Protein AF-A0A4Q3WPA6-F1 (afdb_monomer_lite)

Foldseek 3Di:
DDDDPPPPPVVVVVLVVVVPPPPDDDFLQLVLLVLLLQLLVLVVVLVVVVDDQFFDEAEDAPLDDDCQAAWDQDAFQDCPPDDDDLRGAHFWDQDPLFIGGDFDFDQAPNTTTGPVQVDWAADLVGDTHGPNVCVVVDDDDDDAPQVDVPPLSVVLCQQPGPPRQFGPLQVSLVSHSFSASAEEEDDRNHDGHHPVPHDYQYFYDDDDSVCSSCVSNDGPPVDRPVVCLVVSVVSLVVSLVVVVVSDVVPDPPVPVSNVSSVVSVVLSCVLVVCVPVLLVVQLVSLVVSVLRRLPLPDADVRHNPDFRFDSQDPSPDAPNDTFDSPDRQSQQRDNPKDFGCPSVQRSVSCSCCVSSNYSGYYHHGYWIWQGCGPNGTGISHPPPPPDD

pLDDT: mean 71.83, std 17.85, range [27.58, 94.69]

Structure (mmCIF, N/CA/C/O backbone):
data_AF-A0A4Q3WPA6-F1
#
_entry.id   AF-A0A4Q3WPA6-F1
#
loop_
_atom_site.group_PDB
_atom_site.id
_atom_site.type_symbol
_atom_site.label_atom_id
_atom_site.label_alt_id
_atom_site.label_comp_id
_atom_site.label_asym_id
_atom_site.label_entity_id
_atom_site.label_seq_id
_atom_site.pdbx_PDB_ins_code
_atom_site.Cartn_x
_atom_site.Cartn_y
_atom_site.Cartn_z
_atom_site.occupancy
_atom_site.B_iso_or_equiv
_atom_site.auth_seq_id
_atom_site.auth_comp_id
_atom_site.auth_asym_id
_atom_site.auth_atom_id
_atom_site.pdbx_PDB_model_num
ATOM 1 N N . MET A 1 1 ? -42.285 -26.153 23.570 1.00 36.03 1 MET A N 1
ATOM 2 C CA . MET A 1 1 ? -40.914 -25.728 23.919 1.00 36.03 1 MET A CA 1
ATOM 3 C C . MET A 1 1 ? -40.337 -25.009 22.714 1.00 36.03 1 MET A C 1
ATOM 5 O O . MET A 1 1 ? -39.907 -25.661 21.777 1.00 36.03 1 MET A O 1
ATOM 9 N N . GLY A 1 2 ? -40.433 -23.684 22.692 1.00 33.59 2 GLY A N 1
ATOM 10 C CA . GLY A 1 2 ? -39.813 -22.834 21.678 1.00 33.59 2 GLY A CA 1
ATOM 11 C C . GLY A 1 2 ? -39.187 -21.664 22.418 1.00 33.59 2 GLY A C 1
ATOM 12 O O . GLY A 1 2 ? -39.907 -20.911 23.066 1.00 33.59 2 GLY A O 1
ATOM 13 N N . HIS A 1 3 ? -37.859 -21.591 22.425 1.00 36.66 3 HIS A N 1
ATOM 14 C CA . HIS A 1 3 ? -37.132 -20.476 23.021 1.00 36.66 3 HIS A CA 1
ATOM 15 C C . HIS A 1 3 ? -36.996 -19.367 21.977 1.00 36.66 3 HIS A C 1
ATOM 17 O O . HIS A 1 3 ? -36.239 -19.492 21.016 1.00 36.66 3 HIS A O 1
ATOM 23 N N . ASP A 1 4 ? -37.742 -18.283 22.182 1.00 36.59 4 ASP A N 1
ATOM 24 C CA . ASP A 1 4 ? -37.568 -17.023 21.466 1.00 36.59 4 ASP A CA 1
ATOM 25 C C . ASP A 1 4 ? -36.218 -16.389 21.842 1.00 36.59 4 ASP A C 1
ATOM 27 O O . ASP A 1 4 ? -36.018 -15.912 22.958 1.00 36.59 4 ASP A O 1
ATOM 31 N N . HIS A 1 5 ? -35.284 -16.354 20.889 1.00 43.12 5 HIS A N 1
ATOM 32 C CA . HIS A 1 5 ? -33.961 -15.724 21.023 1.00 43.12 5 HIS A CA 1
ATOM 33 C C . HIS A 1 5 ? -33.918 -14.249 20.562 1.00 43.12 5 HIS A C 1
ATOM 35 O O . HIS A 1 5 ? -32.841 -13.684 20.381 1.00 43.12 5 HIS A O 1
ATOM 41 N N . ASN A 1 6 ? -35.066 -13.582 20.400 1.00 38.88 6 ASN A N 1
ATOM 42 C CA . ASN A 1 6 ? -35.133 -12.209 19.869 1.00 38.88 6 ASN A CA 1
ATOM 43 C C . ASN A 1 6 ? -35.109 -11.084 20.927 1.00 38.88 6 ASN A C 1
ATOM 45 O O . ASN A 1 6 ? -35.240 -9.906 20.587 1.00 38.88 6 ASN A O 1
ATOM 49 N N . SER A 1 7 ? -34.903 -11.411 22.204 1.00 44.34 7 SER A N 1
ATOM 50 C CA . SER A 1 7 ? -35.012 -10.451 23.316 1.00 44.34 7 SER A CA 1
ATOM 51 C C . SER A 1 7 ? -33.766 -9.570 23.525 1.00 44.34 7 SER A C 1
ATOM 53 O O . SER A 1 7 ? -33.874 -8.477 24.072 1.00 44.34 7 SER A O 1
ATOM 55 N N . SER A 1 8 ? -32.573 -9.970 23.062 1.00 51.53 8 SER A N 1
ATOM 56 C CA . SER A 1 8 ? -31.319 -9.329 23.512 1.00 51.53 8 SER A CA 1
ATOM 57 C C . SER A 1 8 ? -31.072 -7.923 22.943 1.00 51.53 8 SER A C 1
ATOM 59 O O . SER A 1 8 ? -30.721 -7.011 23.686 1.00 51.53 8 SER A O 1
ATOM 61 N N . ARG A 1 9 ? -31.298 -7.691 21.643 1.00 41.72 9 ARG A N 1
ATOM 62 C CA . ARG A 1 9 ? -31.057 -6.374 21.012 1.00 41.72 9 ARG A CA 1
ATOM 63 C C . ARG A 1 9 ? -32.052 -5.303 21.460 1.00 41.72 9 ARG A C 1
ATOM 65 O O . ARG A 1 9 ? -31.674 -4.147 21.631 1.00 41.72 9 ARG A O 1
ATOM 72 N N . ARG A 1 10 ? -33.324 -5.674 21.641 1.00 42.31 10 ARG A N 1
ATOM 73 C CA . ARG A 1 10 ? -34.392 -4.732 22.013 1.00 42.31 10 ARG A CA 1
ATOM 74 C C . ARG A 1 10 ? -34.279 -4.304 23.474 1.00 42.31 10 ARG A C 1
ATOM 76 O O . ARG A 1 10 ? -34.555 -3.149 23.775 1.00 42.31 10 ARG A O 1
ATOM 83 N N . ASP A 1 11 ? -33.825 -5.197 24.347 1.00 47.09 11 ASP A N 1
ATOM 84 C CA . ASP A 1 11 ? -33.602 -4.888 25.760 1.00 47.09 11 ASP A CA 1
ATOM 85 C C . ASP A 1 11 ? -32.336 -4.043 25.971 1.00 47.09 11 ASP A C 1
ATOM 87 O O . ASP A 1 11 ? -32.356 -3.120 26.782 1.00 47.09 11 ASP A O 1
ATOM 91 N N . ILE A 1 12 ? -31.292 -4.243 25.155 1.00 44.91 12 ILE A N 1
ATOM 92 C CA . ILE A 1 12 ? -30.121 -3.350 25.104 1.00 44.91 12 ILE A CA 1
ATOM 93 C C . ILE A 1 12 ? -30.533 -1.938 24.654 1.00 44.91 12 ILE A C 1
ATOM 95 O O . ILE A 1 12 ? -30.201 -0.957 25.313 1.00 44.91 12 ILE A O 1
ATOM 99 N N . LEU A 1 13 ? -31.322 -1.813 23.581 1.00 40.88 13 LEU A N 1
ATOM 100 C CA . LEU A 1 13 ? -31.820 -0.512 23.110 1.00 40.88 13 LEU A CA 1
ATOM 101 C C . LEU A 1 13 ? -32.752 0.174 24.125 1.00 40.88 13 LEU A C 1
ATOM 103 O O . LEU A 1 13 ? -32.717 1.396 24.249 1.00 40.88 13 LEU A O 1
ATOM 107 N N . LYS A 1 14 ? -33.552 -0.588 24.881 1.00 43.72 14 LYS A N 1
ATOM 108 C CA . LYS A 1 14 ? -34.380 -0.054 25.976 1.00 43.72 14 LYS A CA 1
ATOM 109 C C . LYS A 1 14 ? -33.543 0.433 27.157 1.00 43.72 14 LYS A C 1
ATOM 111 O O . LYS A 1 14 ? -33.873 1.478 27.698 1.00 43.72 14 LYS A O 1
ATOM 116 N N . LEU A 1 15 ? -32.458 -0.258 27.515 1.00 41.81 15 LEU A N 1
ATOM 117 C CA . LEU A 1 15 ? -31.515 0.171 28.559 1.00 41.81 15 LEU A CA 1
ATOM 118 C C . LEU A 1 15 ? -30.832 1.506 28.196 1.00 41.81 15 LEU A C 1
ATOM 120 O O . LEU A 1 15 ? -30.602 2.368 29.047 1.00 41.81 15 LEU A O 1
ATOM 124 N N . PHE A 1 16 ? -30.571 1.718 26.904 1.00 42.00 16 PHE A N 1
ATOM 125 C CA . PHE A 1 16 ? -30.113 3.009 26.395 1.00 42.00 16 PHE A CA 1
ATOM 126 C C . PHE A 1 16 ? -31.234 4.051 26.322 1.00 42.00 16 PHE A C 1
ATOM 128 O O . PHE A 1 16 ? -30.964 5.216 26.564 1.00 42.00 16 PHE A O 1
ATOM 135 N N . GLY A 1 17 ? -32.480 3.658 26.046 1.00 36.91 17 GLY A N 1
ATOM 136 C CA . GLY A 1 17 ? -33.644 4.556 26.025 1.00 36.91 17 GLY A CA 1
ATOM 137 C C . GLY A 1 17 ? -34.187 4.964 27.403 1.00 36.91 17 GLY A C 1
ATOM 138 O O . GLY A 1 17 ? -34.951 5.920 27.500 1.00 36.91 17 GLY A O 1
ATOM 139 N N . THR A 1 18 ? -33.810 4.272 28.481 1.00 41.28 18 THR A N 1
ATOM 140 C CA . THR A 1 18 ? -34.178 4.641 29.861 1.00 41.28 18 THR A CA 1
ATOM 141 C C . THR A 1 18 ? -33.075 5.404 30.595 1.00 41.28 18 THR A C 1
ATOM 143 O O . THR A 1 18 ? -33.369 6.138 31.534 1.00 41.28 18 THR A O 1
ATOM 146 N N . SER A 1 19 ? -31.824 5.337 30.128 1.00 39.31 19 SER A N 1
ATOM 147 C CA . SER A 1 19 ? -30.716 6.184 30.611 1.00 39.31 19 SER A CA 1
ATOM 148 C C . SER A 1 19 ? -30.661 7.572 29.942 1.00 39.31 19 SER A C 1
ATOM 150 O O . SER A 1 19 ? -29.814 8.400 30.272 1.00 39.31 19 SER A O 1
ATOM 152 N N . THR A 1 20 ? -31.593 7.880 29.033 1.00 37.09 20 THR A N 1
ATOM 153 C CA . THR A 1 20 ? -31.642 9.125 28.241 1.00 37.09 20 THR A CA 1
ATOM 154 C C . THR A 1 20 ? -32.354 10.313 28.887 1.00 37.09 20 THR A C 1
ATOM 156 O O . THR A 1 20 ? -32.589 11.311 28.212 1.00 37.09 20 THR A O 1
ATOM 159 N N . GLY A 1 21 ? -32.603 10.286 30.199 1.00 32.81 21 GLY A N 1
ATOM 160 C CA . GLY A 1 21 ? -33.013 11.484 30.953 1.00 32.81 21 GLY A CA 1
ATOM 161 C C . GLY A 1 21 ? -31.940 12.588 31.029 1.00 32.81 21 GLY A C 1
ATOM 162 O O . GLY A 1 21 ? -32.226 13.691 31.477 1.00 32.81 21 GLY A O 1
ATOM 163 N N . LEU A 1 22 ? -30.715 12.313 30.566 1.00 32.47 22 LEU A N 1
ATOM 164 C CA . LEU A 1 22 ? -29.585 13.248 30.481 1.00 32.47 22 LEU A CA 1
ATOM 165 C C . LEU A 1 22 ? -29.053 13.344 29.039 1.00 32.47 22 LEU A C 1
ATOM 167 O O . LEU A 1 22 ? -27.853 13.262 28.784 1.00 32.47 22 LEU A O 1
ATOM 171 N N . GLN A 1 23 ? -29.936 13.480 28.049 1.00 37.12 23 GLN A N 1
ATOM 172 C CA . GLN A 1 23 ? -29.508 13.916 26.721 1.00 37.12 23 GLN A CA 1
ATOM 173 C C . GLN A 1 23 ? -29.513 15.435 26.666 1.00 37.12 23 GLN A C 1
ATOM 175 O O . GLN A 1 23 ? -30.579 16.021 26.564 1.00 37.12 23 GLN A O 1
ATOM 180 N N . LEU A 1 24 ? -28.331 16.052 26.679 1.00 32.47 24 LEU A N 1
ATOM 181 C CA . LEU A 1 24 ? -28.104 17.254 25.868 1.00 32.47 24 LEU A CA 1
ATOM 182 C C . LEU A 1 24 ? -26.637 17.459 25.455 1.00 32.47 24 LEU A C 1
ATOM 184 O O . LEU A 1 24 ? -26.412 18.160 24.481 1.00 32.47 24 LEU A O 1
ATOM 188 N N . PHE A 1 25 ? -25.644 16.781 26.053 1.00 36.12 25 PHE A N 1
ATOM 189 C CA . PHE A 1 25 ? -24.257 16.828 25.553 1.00 36.12 25 PHE A CA 1
ATOM 190 C C . PHE A 1 25 ? -23.505 15.514 25.811 1.00 36.12 25 PHE A C 1
ATOM 192 O O . PHE A 1 25 ? -22.748 15.401 26.774 1.00 36.12 25 PHE A O 1
ATOM 199 N N . ARG A 1 26 ? -23.683 14.501 24.948 1.00 45.31 26 ARG A N 1
ATOM 200 C CA . ARG A 1 26 ? -22.759 13.353 24.939 1.00 45.31 26 ARG A CA 1
ATOM 201 C C . ARG A 1 26 ? -21.395 13.848 24.466 1.00 45.31 26 ARG A C 1
ATOM 203 O O . ARG A 1 26 ? -21.241 14.288 23.328 1.00 45.31 26 ARG A O 1
ATOM 210 N N . SER A 1 27 ? -20.413 13.811 25.359 1.00 40.12 27 SER A N 1
ATOM 211 C CA . SER A 1 27 ? -19.026 14.143 25.037 1.00 40.12 27 SER A CA 1
ATOM 212 C C . SER A 1 27 ? -18.477 13.141 24.007 1.00 40.12 27 SER A C 1
ATOM 214 O O . SER A 1 27 ? -18.755 11.947 24.135 1.00 40.12 27 SER A O 1
ATOM 216 N N . PRO A 1 28 ? -17.652 13.562 23.030 1.00 39.75 28 PRO A N 1
ATOM 217 C CA . PRO A 1 28 ? -16.938 12.654 22.124 1.00 39.75 28 PRO A CA 1
ATOM 218 C C . PRO A 1 28 ? -16.176 11.522 22.840 1.00 39.75 28 PRO A C 1
ATOM 220 O O . PRO A 1 28 ? -16.078 10.414 22.323 1.00 39.75 28 PRO A O 1
ATOM 223 N N . ILE A 1 29 ? -15.720 11.762 24.076 1.00 41.41 29 ILE A N 1
ATOM 224 C CA . ILE A 1 29 ? -15.076 10.751 24.933 1.00 41.41 29 ILE A CA 1
ATOM 225 C C . ILE A 1 29 ? -16.055 9.639 25.342 1.00 41.41 29 ILE A C 1
ATOM 227 O O . ILE A 1 29 ? -15.671 8.483 25.463 1.00 41.41 29 ILE A O 1
ATOM 231 N N . GLN A 1 30 ? -17.331 9.956 25.538 1.00 43.88 30 GLN A N 1
ATOM 232 C CA . GLN A 1 30 ? -18.338 8.978 25.943 1.00 43.88 30 GLN A CA 1
ATOM 233 C C . GLN A 1 30 ? -18.698 8.046 24.775 1.00 43.88 30 GLN A C 1
ATOM 235 O O . GLN A 1 30 ? -18.794 6.839 24.961 1.00 43.88 30 GLN A O 1
ATOM 240 N N . ILE A 1 31 ? -18.769 8.593 23.556 1.00 43.19 31 ILE A N 1
ATOM 241 C CA . ILE A 1 31 ? -18.943 7.831 22.306 1.00 43.19 31 ILE A CA 1
ATOM 242 C C . ILE A 1 31 ? -17.728 6.931 22.042 1.00 43.19 31 ILE A C 1
ATOM 244 O O . ILE A 1 31 ? -17.880 5.784 21.620 1.00 43.19 31 ILE A O 1
ATOM 248 N N . LEU A 1 32 ? -16.520 7.428 22.320 1.00 45.06 32 LEU A N 1
ATOM 249 C CA . LEU A 1 32 ? -15.290 6.644 22.262 1.00 45.06 32 LEU A CA 1
ATOM 250 C C . LEU A 1 32 ? -15.343 5.442 23.203 1.00 45.06 32 LEU A C 1
ATOM 252 O O . LEU A 1 32 ? -15.022 4.330 22.795 1.00 45.06 32 LEU A O 1
ATOM 256 N N . ILE A 1 33 ? -15.704 5.674 24.462 1.00 48.50 33 ILE A N 1
ATOM 257 C CA . ILE A 1 33 ? -15.688 4.619 25.470 1.00 48.50 33 ILE A CA 1
ATOM 258 C C . ILE A 1 33 ? -16.770 3.591 25.152 1.00 48.50 33 ILE A C 1
ATOM 260 O O . ILE A 1 33 ? -16.483 2.401 25.181 1.00 48.50 33 ILE A O 1
ATOM 264 N N . GLU A 1 34 ? -17.956 4.027 24.720 1.00 50.09 34 GLU A N 1
ATOM 265 C CA . GLU A 1 34 ? -18.988 3.134 24.183 1.00 50.09 34 GLU A CA 1
ATOM 266 C C . GLU A 1 34 ? -18.463 2.312 22.988 1.00 50.09 34 GLU A C 1
ATOM 268 O O . GLU A 1 34 ? -18.690 1.106 22.932 1.00 50.09 34 GLU A O 1
ATOM 273 N N . SER A 1 35 ? -17.700 2.917 22.070 1.00 45.88 35 SER A N 1
ATOM 274 C CA . SER A 1 35 ? -17.143 2.230 20.890 1.00 45.88 35 SER A CA 1
ATOM 275 C C . SER A 1 35 ? -16.042 1.225 21.244 1.00 45.88 35 SER A C 1
ATOM 277 O O . SER A 1 35 ? -16.039 0.113 20.722 1.00 45.88 35 SER A O 1
ATOM 279 N N . ILE A 1 36 ? -15.136 1.582 22.158 1.00 50.66 36 ILE A N 1
ATOM 280 C CA . ILE A 1 36 ? -14.074 0.698 22.659 1.00 50.66 36 ILE A CA 1
ATOM 281 C C . ILE A 1 36 ? -14.673 -0.472 23.434 1.00 50.66 36 ILE A C 1
ATOM 283 O O . ILE A 1 36 ? -14.278 -1.617 23.229 1.00 50.66 36 ILE A O 1
ATOM 287 N N . VAL A 1 37 ? -15.650 -0.195 24.295 1.00 52.31 37 VAL A N 1
ATOM 288 C CA . VAL A 1 37 ? -16.338 -1.217 25.081 1.00 52.31 37 VAL A CA 1
ATOM 289 C C . VAL A 1 37 ? -17.109 -2.147 24.152 1.00 52.31 37 VAL A C 1
ATOM 291 O O . VAL A 1 37 ? -16.965 -3.360 24.266 1.00 52.31 37 VAL A O 1
ATOM 294 N N . MET A 1 38 ? -17.852 -1.619 23.172 1.00 49.47 38 MET A N 1
ATOM 295 C CA . MET A 1 38 ? -18.506 -2.449 22.155 1.00 49.47 38 MET A CA 1
ATOM 296 C C . MET A 1 38 ? -17.507 -3.257 21.313 1.00 49.47 38 MET A C 1
ATOM 298 O O . MET A 1 38 ? -17.810 -4.394 20.953 1.00 49.47 38 MET A O 1
ATOM 302 N N . GLY A 1 39 ? -16.324 -2.715 21.007 1.00 48.12 39 GLY A N 1
ATOM 303 C CA . GLY A 1 39 ? -15.223 -3.453 20.376 1.00 48.12 39 GLY A CA 1
ATOM 304 C C . GLY A 1 39 ? -14.800 -4.655 21.221 1.00 48.12 39 GLY A C 1
ATOM 305 O O . GLY A 1 39 ? -14.893 -5.792 20.764 1.00 48.12 39 GLY A O 1
ATOM 306 N N . ALA A 1 40 ? -14.501 -4.425 22.500 1.00 50.47 40 ALA A N 1
ATOM 307 C CA . ALA A 1 40 ? -14.091 -5.469 23.437 1.00 50.47 40 ALA A CA 1
ATOM 308 C C . ALA A 1 40 ? -15.191 -6.524 23.707 1.00 50.47 40 ALA A C 1
ATOM 310 O O . ALA A 1 40 ? -14.902 -7.709 23.880 1.00 50.47 40 ALA A O 1
ATOM 311 N N . PHE A 1 41 ? -16.471 -6.137 23.673 1.00 48.31 41 PHE A N 1
ATOM 312 C CA . PHE A 1 41 ? -17.595 -7.083 23.672 1.00 48.31 41 PHE A CA 1
ATOM 313 C C . PHE A 1 41 ? -17.581 -7.996 22.445 1.00 48.31 41 PHE A C 1
ATOM 315 O O . PHE A 1 41 ? -17.778 -9.208 22.557 1.00 48.31 41 PHE A O 1
ATOM 322 N N . ASN A 1 42 ? -17.337 -7.418 21.268 1.00 46.88 42 ASN A N 1
ATOM 323 C CA . ASN A 1 42 ? -17.207 -8.187 20.039 1.00 46.88 42 ASN A CA 1
ATOM 324 C C . ASN A 1 42 ? -15.952 -9.082 20.074 1.00 46.88 42 ASN A C 1
ATOM 326 O O . ASN A 1 42 ? -16.005 -10.161 19.490 1.00 46.88 42 ASN A O 1
ATOM 330 N N . THR A 1 43 ? -14.894 -8.714 20.817 1.00 44.88 43 THR A N 1
ATOM 331 C CA . THR A 1 43 ? -13.671 -9.528 21.027 1.00 44.88 43 THR A CA 1
ATOM 332 C C . THR A 1 43 ? -13.978 -10.795 21.776 1.00 44.88 43 THR A C 1
ATOM 334 O O . THR A 1 43 ? -13.713 -11.896 21.291 1.00 44.88 43 THR A O 1
ATOM 337 N N . ALA A 1 44 ? -14.590 -10.642 22.949 1.00 47.03 44 ALA A N 1
ATOM 338 C CA . ALA A 1 44 ? -14.966 -11.767 23.785 1.00 47.03 44 ALA A CA 1
ATOM 339 C C . ALA A 1 44 ? -15.923 -12.712 23.037 1.00 47.03 44 ALA A C 1
ATOM 341 O O . ALA A 1 44 ? -15.807 -13.932 23.145 1.00 47.03 44 ALA A O 1
ATOM 342 N N . HIS A 1 45 ? -16.821 -12.159 22.214 1.00 43.94 45 HIS A N 1
ATOM 343 C CA . HIS A 1 45 ? -17.751 -12.944 21.407 1.00 43.94 45 HIS A CA 1
ATOM 344 C C . HIS A 1 45 ? -17.094 -13.617 20.183 1.00 43.94 45 HIS A C 1
ATOM 346 O O . HIS A 1 45 ? -17.435 -14.752 19.858 1.00 43.94 45 HIS A O 1
ATOM 352 N N . ALA A 1 46 ? -16.148 -12.969 19.496 1.00 43.06 46 ALA A N 1
ATOM 353 C CA . ALA A 1 46 ? -15.428 -13.547 18.355 1.00 43.06 46 ALA A CA 1
ATOM 354 C C . ALA A 1 46 ? -14.466 -14.666 18.790 1.00 43.06 46 ALA A C 1
ATOM 356 O O . ALA A 1 46 ? -14.440 -15.726 18.162 1.00 43.06 46 ALA A O 1
ATOM 357 N N . ALA A 1 47 ? -13.762 -14.476 19.912 1.00 48.81 47 ALA A N 1
ATOM 358 C CA . ALA A 1 47 ? -12.929 -15.503 20.536 1.00 48.81 47 ALA A CA 1
ATOM 359 C C . ALA A 1 47 ? -13.749 -16.739 20.950 1.00 48.81 47 ALA A C 1
ATOM 361 O O . ALA A 1 47 ? -13.302 -17.868 20.757 1.00 48.81 47 ALA A O 1
ATOM 362 N N . ALA A 1 48 ? -14.981 -16.539 21.434 1.00 50.50 48 ALA A N 1
ATOM 363 C CA . ALA A 1 48 ? -15.907 -17.626 21.758 1.00 50.50 48 ALA A CA 1
ATOM 364 C C . ALA A 1 48 ? -16.417 -18.398 20.521 1.00 50.50 48 ALA A C 1
ATOM 366 O O . ALA A 1 48 ? -16.809 -19.554 20.647 1.00 50.50 48 ALA A O 1
ATOM 367 N N . ASN A 1 49 ? -16.382 -17.789 19.329 1.00 51.72 49 ASN A N 1
ATOM 368 C CA . ASN A 1 49 ? -16.831 -18.397 18.069 1.00 51.72 49 ASN A CA 1
ATOM 369 C C . ASN A 1 49 ? -15.691 -19.036 17.245 1.00 51.72 49 ASN A C 1
ATOM 371 O O . ASN A 1 49 ? -15.923 -19.483 16.123 1.00 51.72 49 ASN A O 1
ATOM 375 N N . GLY A 1 50 ? -14.457 -19.076 17.765 1.00 49.38 50 GLY A N 1
ATOM 376 C CA . GLY A 1 50 ? -13.342 -19.817 17.158 1.00 49.38 50 GLY A CA 1
ATOM 377 C C . GLY A 1 50 ? -12.809 -19.264 15.829 1.00 49.38 50 GLY A C 1
ATOM 378 O O . GLY A 1 50 ? -12.011 -19.929 15.169 1.00 49.38 50 GLY A O 1
ATOM 379 N N . MET A 1 51 ? -13.211 -18.058 15.419 1.00 53.53 51 MET A N 1
ATOM 380 C CA . MET A 1 51 ? -12.664 -17.407 14.227 1.00 53.53 51 MET A CA 1
ATOM 381 C C . MET A 1 51 ? -11.574 -16.419 14.631 1.00 53.53 51 MET A C 1
ATOM 383 O O . MET A 1 51 ? -11.857 -15.423 15.288 1.00 53.53 51 MET A O 1
ATOM 387 N N . ALA A 1 52 ? -10.334 -16.662 14.202 1.00 56.94 52 ALA A N 1
ATOM 388 C CA . ALA A 1 52 ? -9.277 -15.662 14.300 1.00 56.94 52 ALA A CA 1
ATOM 389 C C . ALA A 1 52 ? -9.491 -14.602 13.198 1.00 56.94 52 ALA A C 1
ATOM 391 O O . ALA A 1 52 ? -9.358 -14.938 12.013 1.00 56.94 52 ALA A O 1
ATOM 392 N N . PRO A 1 53 ? -9.842 -13.345 13.532 1.00 63.72 53 PRO A N 1
ATOM 393 C CA . PRO A 1 53 ? -10.039 -12.313 12.524 1.00 63.72 53 PRO A CA 1
ATOM 394 C C . PRO A 1 53 ? -8.736 -12.078 11.749 1.00 63.72 53 PRO A C 1
ATOM 396 O O . PRO A 1 53 ? -7.666 -11.867 12.323 1.00 63.72 53 PRO A O 1
ATOM 399 N N . ARG A 1 54 ? -8.816 -12.133 10.415 1.00 74.81 54 ARG A N 1
ATOM 400 C CA . ARG A 1 54 ? -7.669 -11.862 9.539 1.00 74.81 54 ARG A CA 1
ATOM 401 C C . ARG A 1 54 ? -7.439 -10.357 9.444 1.00 74.81 54 ARG A C 1
ATOM 403 O O . ARG A 1 54 ? -8.376 -9.586 9.247 1.00 74.81 54 ARG A O 1
ATOM 410 N N . LYS A 1 55 ? -6.175 -9.948 9.533 1.00 86.12 55 LYS A N 1
ATOM 411 C CA . LYS A 1 55 ? -5.762 -8.563 9.292 1.00 86.12 55 LYS A CA 1
ATOM 412 C C . LYS A 1 55 ? -5.797 -8.278 7.790 1.00 86.12 55 LYS A C 1
ATOM 414 O O . LYS A 1 55 ? -5.338 -9.088 6.990 1.00 86.12 55 LYS A O 1
ATOM 419 N N . TYR A 1 56 ? -6.364 -7.138 7.424 1.00 88.19 56 TYR A N 1
ATOM 420 C CA . TYR A 1 56 ? -6.557 -6.687 6.056 1.00 88.19 56 TYR A CA 1
ATOM 421 C C . TYR A 1 56 ? -5.847 -5.349 5.856 1.00 88.19 56 TYR A C 1
ATOM 423 O O . TYR A 1 56 ? -6.137 -4.369 6.544 1.00 88.19 56 TYR A O 1
ATOM 431 N N . LEU A 1 57 ? -4.926 -5.332 4.895 1.00 90.38 57 LEU A N 1
ATOM 432 C CA . LEU A 1 57 ? -4.253 -4.139 4.402 1.00 90.38 57 LEU A CA 1
ATOM 433 C C . LEU A 1 57 ? -4.625 -3.963 2.932 1.00 90.38 57 LEU A C 1
ATOM 435 O O . LEU A 1 57 ? -4.293 -4.803 2.098 1.00 90.38 57 LEU A O 1
ATOM 439 N N . HIS A 1 58 ? -5.289 -2.857 2.624 1.00 88.88 58 HIS A N 1
ATOM 440 C CA . HIS A 1 58 ? -5.509 -2.409 1.258 1.00 88.88 58 HIS A CA 1
ATOM 441 C C . HIS A 1 58 ? -4.526 -1.300 0.910 1.00 88.88 58 HIS A C 1
ATOM 443 O O . HIS A 1 58 ? -4.392 -0.335 1.662 1.00 88.88 58 HIS A O 1
ATOM 449 N N . ILE A 1 59 ? -3.878 -1.416 -0.244 1.00 87.06 59 ILE A N 1
ATOM 450 C CA . ILE A 1 59 ? -2.976 -0.396 -0.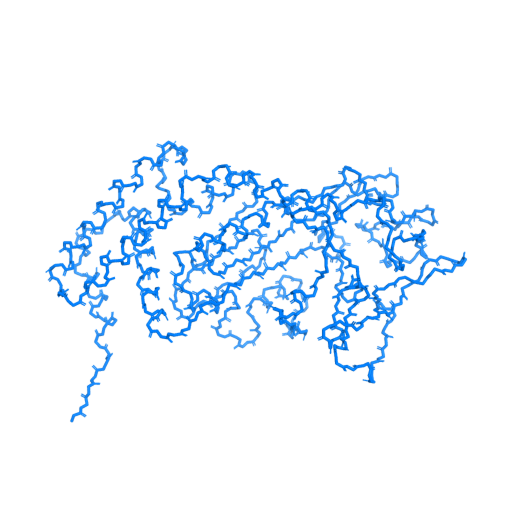772 1.00 87.06 59 ILE A CA 1
ATOM 451 C C . ILE A 1 59 ? -3.524 0.025 -2.128 1.00 87.06 59 ILE A C 1
ATOM 453 O O . ILE A 1 59 ? -3.511 -0.771 -3.067 1.00 87.06 59 ILE A O 1
ATOM 457 N N . LEU A 1 60 ? -3.992 1.265 -2.224 1.00 82.50 60 LEU A N 1
ATOM 458 C CA . LEU A 1 60 ? -4.298 1.900 -3.502 1.00 82.50 60 LEU A CA 1
ATOM 459 C C . LEU A 1 60 ? -3.184 2.889 -3.798 1.00 82.50 60 LEU A C 1
ATOM 461 O O . LEU A 1 60 ? -2.830 3.669 -2.931 1.00 82.50 60 LEU A O 1
ATOM 465 N N . GLN A 1 61 ? -2.636 2.890 -4.999 1.00 76.75 61 GLN A N 1
ATOM 466 C CA . GLN A 1 61 ? -1.685 3.921 -5.391 1.00 76.75 61 GLN A CA 1
ATOM 467 C C . GLN A 1 61 ? -2.217 4.591 -6.648 1.00 76.75 61 GLN A C 1
ATOM 469 O O . GLN A 1 61 ? -2.209 4.000 -7.729 1.00 76.75 61 GLN A O 1
ATOM 474 N N . GLU A 1 62 ? -2.718 5.813 -6.493 1.00 69.94 62 GLU A N 1
ATOM 475 C CA . GLU A 1 62 ? -3.149 6.633 -7.622 1.00 69.94 62 GLU A CA 1
ATOM 476 C C . GLU A 1 62 ? -1.941 7.038 -8.478 1.00 69.94 62 GLU A C 1
ATOM 478 O O . GLU A 1 62 ? -0.846 7.274 -7.965 1.00 69.94 62 GLU A O 1
ATOM 483 N N . GLY A 1 63 ? -2.123 7.085 -9.801 1.00 63.94 63 GLY A N 1
ATOM 484 C CA . GLY A 1 63 ? -1.049 7.443 -10.735 1.00 63.94 63 GLY A CA 1
ATOM 485 C C . GLY A 1 63 ? 0.082 6.410 -10.846 1.00 63.94 63 GLY A C 1
ATOM 486 O O . GLY A 1 63 ? 1.097 6.686 -11.485 1.00 63.94 63 GLY A O 1
ATOM 487 N N . ALA A 1 64 ? -0.064 5.222 -10.246 1.00 63.50 64 ALA A N 1
ATOM 488 C CA . ALA A 1 64 ? 0.878 4.131 -10.459 1.00 63.50 64 ALA A CA 1
ATOM 489 C C . ALA A 1 64 ? 0.837 3.658 -11.925 1.00 63.50 64 ALA A C 1
ATOM 491 O O . ALA A 1 64 ? -0.244 3.637 -12.527 1.00 63.50 64 ALA A O 1
ATOM 492 N N . PRO A 1 65 ? 1.978 3.227 -12.501 1.00 62.44 65 PRO A N 1
ATOM 493 C CA . PRO A 1 65 ? 1.982 2.584 -13.804 1.00 62.44 65 PRO A CA 1
ATOM 494 C C . PRO A 1 65 ? 0.967 1.435 -13.840 1.00 62.44 65 PRO A C 1
ATOM 496 O O . PRO A 1 65 ? 0.826 0.710 -12.846 1.00 62.44 65 PRO A O 1
ATOM 499 N N . PRO A 1 66 ? 0.269 1.231 -14.966 1.00 64.38 66 PRO A N 1
ATOM 500 C CA . PRO A 1 66 ? -0.660 0.126 -15.094 1.00 64.38 66 PRO A CA 1
ATOM 501 C C . PRO A 1 66 ? -0.003 -1.216 -14.721 1.00 64.38 66 PRO A C 1
ATOM 503 O O . PRO A 1 66 ? 0.996 -1.632 -15.309 1.00 64.38 66 PRO A O 1
ATOM 506 N N . ARG A 1 67 ? -0.576 -1.915 -13.734 1.00 66.12 67 ARG A N 1
ATOM 507 C CA . ARG A 1 67 ? -0.000 -3.139 -13.132 1.00 66.12 67 ARG A CA 1
ATOM 508 C C . ARG A 1 67 ? 0.256 -4.257 -14.155 1.00 66.12 67 ARG A C 1
ATOM 510 O O . ARG A 1 67 ? 1.185 -5.049 -14.009 1.00 66.12 67 ARG A O 1
ATOM 517 N N . TRP A 1 68 ? -0.532 -4.295 -15.235 1.00 64.50 68 TRP A N 1
ATOM 518 C CA . TRP A 1 68 ? -0.383 -5.246 -16.350 1.00 64.50 68 TRP A CA 1
ATOM 519 C C . TRP A 1 68 ? 0.942 -5.134 -17.129 1.00 64.50 68 TRP A C 1
ATOM 521 O O . TRP A 1 68 ? 1.211 -5.979 -17.980 1.00 64.50 68 TRP A O 1
ATOM 531 N N . THR A 1 69 ? 1.767 -4.123 -16.837 1.00 62.94 69 THR A N 1
ATOM 532 C CA . THR A 1 69 ? 3.033 -3.863 -17.531 1.00 62.94 69 THR A CA 1
ATOM 533 C C . THR A 1 69 ? 4.255 -4.334 -16.741 1.00 62.94 69 THR A C 1
ATOM 535 O O . THR A 1 69 ? 5.335 -4.404 -17.323 1.00 62.94 69 THR A O 1
ATOM 538 N N . TYR A 1 70 ? 4.131 -4.674 -15.448 1.00 69.12 70 TYR A N 1
ATOM 539 C CA . TYR A 1 70 ? 5.312 -5.034 -14.646 1.00 69.12 70 TYR A CA 1
ATOM 540 C C . TYR A 1 70 ? 5.091 -6.137 -13.603 1.00 69.12 70 TYR A C 1
ATOM 542 O O . TYR A 1 70 ? 5.999 -6.943 -13.390 1.00 69.12 70 TYR A O 1
ATOM 550 N N . ASP A 1 71 ? 3.925 -6.215 -12.953 1.00 72.88 71 ASP A N 1
ATOM 551 C CA . ASP A 1 71 ? 3.776 -7.037 -11.742 1.00 72.88 71 ASP A CA 1
ATOM 552 C C . ASP A 1 71 ? 2.418 -7.749 -11.580 1.00 72.88 71 ASP A C 1
ATOM 554 O O . ASP A 1 71 ? 2.149 -8.348 -10.536 1.00 72.88 71 ASP A O 1
ATOM 558 N N . LEU A 1 72 ? 1.570 -7.748 -12.612 1.00 79.81 72 LEU A N 1
ATOM 559 C CA . LEU A 1 72 ? 0.313 -8.496 -12.604 1.00 79.81 72 LEU A CA 1
ATOM 560 C C . LEU A 1 72 ? 0.529 -9.972 -12.966 1.00 79.81 72 LEU A C 1
ATOM 562 O O . LEU A 1 72 ? 1.112 -10.300 -13.999 1.00 79.81 72 LEU A O 1
ATOM 566 N N . PHE A 1 73 ? -0.028 -10.886 -12.171 1.00 86.81 73 PHE A N 1
ATOM 567 C CA . PHE A 1 73 ? 0.007 -12.306 -12.503 1.00 86.81 73 PHE A CA 1
ATOM 568 C C . PHE A 1 73 ? -1.096 -12.600 -13.525 1.00 86.81 73 PHE A C 1
ATOM 570 O O . PHE A 1 73 ? -2.291 -12.484 -13.226 1.00 86.81 73 PHE A O 1
ATOM 577 N N . LEU A 1 74 ? -0.705 -12.961 -14.747 1.00 85.94 74 LEU A N 1
ATOM 578 C CA . LEU A 1 74 ? -1.650 -13.221 -15.836 1.00 85.94 74 LEU A CA 1
ATOM 579 C C . LEU A 1 74 ? -1.980 -14.708 -15.997 1.00 85.94 74 LEU A C 1
ATOM 581 O O . LEU A 1 74 ? -3.093 -15.062 -16.380 1.00 85.94 74 LEU A O 1
ATOM 585 N N . THR A 1 75 ? -1.037 -15.579 -15.672 1.00 87.56 75 THR A N 1
ATOM 586 C CA . THR A 1 75 ? -1.137 -17.013 -15.953 1.00 87.56 75 THR A CA 1
ATOM 587 C C . THR A 1 75 ? -0.545 -17.834 -14.808 1.00 87.56 75 THR A C 1
ATOM 589 O O . THR A 1 75 ? 0.377 -18.605 -15.051 1.00 87.56 75 THR A O 1
ATOM 592 N N . PRO A 1 76 ? -1.025 -17.679 -13.555 1.00 89.25 76 PRO A N 1
ATOM 593 C CA . PRO A 1 76 ? -0.332 -18.187 -12.365 1.00 89.25 76 PRO A CA 1
ATOM 594 C C . PRO A 1 76 ? -0.168 -19.709 -12.312 1.00 89.25 76 PRO A C 1
ATOM 596 O O . PRO A 1 76 ? 0.699 -20.192 -11.593 1.00 89.25 76 PRO A O 1
ATOM 599 N N . TYR A 1 77 ? -0.958 -20.459 -13.083 1.00 89.81 77 TYR A N 1
ATOM 600 C CA . TYR A 1 77 ? -0.923 -21.925 -13.096 1.00 89.81 77 TYR A CA 1
ATOM 601 C C . TYR A 1 77 ? -0.537 -22.520 -14.455 1.00 89.81 77 TYR A C 1
ATOM 603 O O . TYR A 1 77 ? -0.074 -23.654 -14.518 1.00 89.81 77 TYR A O 1
ATOM 611 N N . SER A 1 78 ? -0.743 -21.786 -15.553 1.00 86.12 78 SER A N 1
ATOM 612 C CA . SER A 1 78 ? -0.446 -22.252 -16.910 1.00 86.12 78 SER A CA 1
ATOM 613 C C . SER A 1 78 ? -0.465 -21.093 -17.895 1.00 86.12 78 SER A C 1
ATOM 615 O O . SER A 1 78 ? -1.384 -20.276 -17.857 1.00 86.12 78 SER A O 1
ATOM 617 N N . THR A 1 79 ? 0.513 -21.053 -18.799 1.00 81.19 79 THR A N 1
ATOM 618 C CA . THR A 1 79 ? 0.582 -20.111 -19.928 1.00 81.19 79 THR A CA 1
ATOM 619 C C . THR A 1 79 ? -0.169 -20.601 -21.168 1.00 81.19 79 THR A C 1
ATOM 621 O O . THR A 1 79 ? -0.215 -19.895 -22.174 1.00 81.19 79 THR A O 1
ATOM 624 N N . SER A 1 80 ? -0.761 -21.800 -21.126 1.00 84.50 80 SER A N 1
ATOM 625 C CA . SER A 1 80 ? -1.506 -22.346 -22.262 1.00 84.50 80 SER A CA 1
ATOM 626 C C . SER A 1 80 ? -2.675 -21.432 -22.640 1.00 84.50 80 SER A C 1
ATOM 628 O O . SER A 1 80 ? -3.463 -21.032 -21.784 1.00 84.50 80 SER A O 1
ATOM 630 N N . GLY A 1 81 ? -2.769 -21.082 -23.924 1.00 82.00 81 GLY A N 1
ATOM 631 C CA . GLY A 1 81 ? -3.817 -20.206 -24.457 1.00 82.00 81 GLY A CA 1
ATOM 632 C C . GLY A 1 81 ? -3.633 -18.713 -24.160 1.00 82.00 81 GLY A C 1
ATOM 633 O O . GLY A 1 81 ? -4.466 -17.911 -24.576 1.00 82.00 81 GLY A O 1
ATOM 634 N N . PHE A 1 82 ? -2.557 -18.310 -23.476 1.00 86.56 82 PHE A N 1
ATOM 635 C CA . PHE A 1 82 ? -2.252 -16.897 -23.279 1.00 86.56 82 PHE A CA 1
ATOM 636 C C . PHE A 1 82 ? -1.654 -16.283 -24.546 1.00 86.56 82 PHE A C 1
ATOM 638 O O . PHE A 1 82 ? -0.625 -16.734 -25.047 1.00 86.56 82 PHE A O 1
ATOM 645 N N . VAL A 1 83 ? -2.282 -15.212 -25.030 1.00 85.38 83 VAL A N 1
ATOM 646 C CA . VAL A 1 83 ? -1.780 -14.393 -26.136 1.00 85.38 83 VAL A CA 1
ATOM 647 C C . VAL A 1 83 ? -1.343 -13.048 -25.567 1.00 85.38 83 VAL A C 1
ATOM 649 O O . VAL A 1 83 ? -2.158 -12.287 -25.045 1.00 85.38 83 VAL A O 1
ATOM 652 N N . GLN A 1 84 ? -0.045 -12.759 -25.646 1.00 83.19 84 GLN A N 1
ATOM 653 C CA . GLN A 1 84 ? 0.518 -11.514 -25.133 1.00 83.19 84 GLN A CA 1
ATOM 654 C C . GLN A 1 84 ? 0.070 -10.324 -25.995 1.00 83.19 84 GLN A C 1
ATOM 656 O O . GLN A 1 84 ? 0.338 -10.276 -27.194 1.00 83.19 84 GLN A O 1
ATOM 661 N N . GLY A 1 85 ? -0.571 -9.333 -25.371 1.00 81.38 85 GLY A N 1
ATOM 662 C CA . GLY A 1 85 ? -0.846 -8.042 -26.006 1.00 81.38 85 GLY A CA 1
ATOM 663 C C . GLY A 1 85 ? 0.398 -7.149 -26.071 1.00 81.38 85 GLY A C 1
ATOM 664 O O . GLY A 1 85 ? 1.287 -7.249 -25.229 1.00 81.38 85 GLY A O 1
ATOM 665 N N . ALA A 1 86 ? 0.438 -6.216 -27.026 1.00 78.56 86 ALA A N 1
ATOM 666 C CA . ALA A 1 86 ? 1.592 -5.333 -27.254 1.00 78.56 86 ALA A CA 1
ATOM 667 C C . ALA A 1 86 ? 1.948 -4.410 -26.069 1.00 78.56 86 ALA A C 1
ATOM 669 O O . ALA A 1 86 ? 3.069 -3.912 -26.009 1.00 78.56 86 ALA A O 1
ATOM 670 N N . SER A 1 87 ? 1.014 -4.189 -25.139 1.00 75.56 87 SER A N 1
ATOM 671 C CA . SER A 1 87 ? 1.203 -3.375 -23.925 1.00 75.56 87 SER A CA 1
ATOM 672 C C . SER A 1 87 ? 1.477 -4.211 -22.668 1.00 75.56 87 SER A C 1
ATOM 674 O O . SER A 1 87 ? 1.633 -3.660 -21.578 1.00 75.56 87 SER A O 1
ATOM 676 N N . VAL A 1 88 ? 1.507 -5.540 -22.805 1.00 82.56 88 VAL A N 1
ATOM 677 C CA . VAL A 1 88 ? 1.758 -6.468 -21.704 1.00 82.56 88 VAL A CA 1
ATOM 678 C C . VAL A 1 88 ? 3.241 -6.799 -21.678 1.00 82.56 88 VAL A C 1
ATOM 680 O O . VAL A 1 88 ? 3.779 -7.388 -22.615 1.00 82.56 88 VAL A O 1
ATOM 683 N N . GLY A 1 89 ? 3.894 -6.438 -20.584 1.00 84.50 89 GLY A N 1
ATOM 684 C CA . GLY A 1 89 ? 5.294 -6.734 -20.319 1.00 84.50 89 GLY A CA 1
ATOM 685 C C . GLY A 1 89 ? 5.489 -7.044 -18.844 1.00 84.50 89 GLY A C 1
ATOM 686 O O . GLY A 1 89 ? 4.585 -6.848 -18.043 1.00 84.50 89 GLY A O 1
ATOM 687 N N . THR A 1 90 ? 6.646 -7.582 -18.498 1.00 88.31 90 THR A N 1
ATOM 688 C CA . THR A 1 90 ? 7.132 -7.729 -17.111 1.00 88.31 90 THR A CA 1
ATOM 689 C C . THR A 1 90 ? 8.661 -7.639 -17.034 1.00 88.31 90 THR A C 1
ATOM 691 O O . THR A 1 90 ? 9.229 -7.660 -15.945 1.00 88.31 90 THR A O 1
ATOM 694 N N . ALA A 1 91 ? 9.335 -7.547 -18.183 1.00 88.31 91 ALA A N 1
ATOM 695 C CA . ALA A 1 91 ? 10.766 -7.332 -18.328 1.00 88.31 91 ALA A CA 1
ATOM 696 C C . ALA A 1 91 ? 11.046 -6.580 -19.638 1.00 88.31 91 ALA A C 1
ATOM 698 O O . ALA A 1 91 ? 10.184 -6.501 -20.518 1.00 88.31 91 ALA A O 1
ATOM 699 N N . TYR A 1 92 ? 12.271 -6.090 -19.796 1.00 86.31 92 TYR A N 1
ATOM 700 C CA . TYR A 1 92 ? 12.768 -5.519 -21.041 1.00 86.31 92 TYR A CA 1
ATOM 701 C C . TYR A 1 92 ? 13.574 -6.543 -21.852 1.00 86.31 92 TYR A C 1
ATOM 703 O O . TYR A 1 92 ? 14.221 -7.449 -21.314 1.00 86.31 92 TYR A O 1
ATOM 711 N N . ASN A 1 93 ? 13.493 -6.393 -23.170 1.00 85.38 93 ASN A N 1
ATOM 712 C CA . ASN A 1 93 ? 14.412 -6.917 -24.167 1.00 85.38 93 ASN A CA 1
ATOM 713 C C . ASN A 1 93 ? 15.255 -5.743 -24.662 1.00 85.38 93 ASN A C 1
ATOM 715 O O . ASN A 1 93 ? 14.712 -4.783 -25.215 1.00 85.38 93 ASN A O 1
ATOM 719 N N . PHE A 1 94 ? 16.567 -5.834 -24.485 1.00 82.62 94 PHE A N 1
ATOM 720 C CA . PHE A 1 94 ? 17.500 -4.813 -24.945 1.00 82.62 94 PHE A CA 1
ATOM 721 C C . PHE A 1 94 ? 18.072 -5.211 -26.305 1.00 82.62 94 PHE A C 1
ATOM 723 O O . PHE A 1 94 ? 18.610 -6.306 -26.462 1.00 82.62 94 PHE A O 1
ATOM 730 N N . ALA A 1 95 ? 17.932 -4.325 -27.288 1.00 78.25 95 ALA A N 1
ATOM 731 C CA . ALA A 1 95 ? 18.523 -4.457 -28.613 1.00 78.25 95 ALA A CA 1
ATOM 732 C C . ALA A 1 95 ? 19.302 -3.181 -28.959 1.00 78.25 95 ALA A C 1
ATOM 734 O O . ALA A 1 95 ? 19.142 -2.144 -28.315 1.00 78.25 95 ALA A O 1
ATOM 735 N N . SER A 1 96 ? 20.119 -3.227 -30.015 1.00 69.00 96 SER A N 1
ATOM 736 C CA . SER A 1 96 ? 20.868 -2.054 -30.495 1.00 69.00 96 SER A CA 1
ATOM 737 C C . SER A 1 96 ? 19.970 -0.869 -30.875 1.00 69.00 96 SER A C 1
ATOM 739 O O . SER A 1 96 ? 20.428 0.268 -30.872 1.00 69.00 96 SER A O 1
ATOM 741 N N . SER A 1 97 ? 18.697 -1.124 -31.189 1.00 67.31 97 SER A N 1
ATOM 742 C CA . SER A 1 97 ? 17.687 -0.120 -31.537 1.00 67.31 97 SER A CA 1
ATOM 743 C C . SER A 1 97 ? 16.923 0.460 -30.337 1.00 67.31 97 SER A C 1
ATOM 745 O O . SER A 1 97 ? 16.035 1.281 -30.547 1.00 67.31 97 SER A O 1
ATOM 747 N N . GLY A 1 98 ? 17.212 0.026 -29.104 1.00 70.81 98 GLY A N 1
ATOM 748 C CA . GLY A 1 98 ? 16.539 0.485 -27.882 1.00 70.81 98 GLY A CA 1
ATOM 749 C C . GLY A 1 98 ? 15.956 -0.646 -27.029 1.00 70.81 98 GLY A C 1
ATOM 750 O O . GLY A 1 98 ? 16.178 -1.834 -27.285 1.00 70.81 98 GLY A O 1
ATOM 751 N N . ALA A 1 99 ? 15.206 -0.270 -25.990 1.00 78.81 99 ALA A N 1
ATOM 752 C CA . ALA A 1 99 ? 14.526 -1.212 -25.106 1.00 78.81 99 ALA A CA 1
ATOM 753 C C . ALA A 1 99 ? 13.094 -1.484 -25.599 1.00 78.81 99 ALA A C 1
ATOM 755 O O . ALA A 1 99 ? 12.343 -0.565 -25.915 1.00 78.81 99 ALA A O 1
ATOM 756 N N . SER A 1 100 ? 12.694 -2.754 -25.628 1.00 79.50 100 SER A N 1
ATOM 757 C CA . SER A 1 100 ? 11.311 -3.179 -25.884 1.00 79.50 100 SER A CA 1
ATOM 758 C C . SER A 1 100 ? 10.781 -3.973 -24.695 1.00 79.50 100 SER A C 1
ATOM 760 O O . SER A 1 100 ? 11.560 -4.578 -23.961 1.00 79.50 100 SER A O 1
ATOM 762 N N . ILE A 1 101 ? 9.467 -3.974 -24.468 1.00 81.81 101 ILE A N 1
ATOM 763 C CA . ILE A 1 101 ? 8.873 -4.778 -23.391 1.00 81.81 101 ILE A CA 1
ATOM 764 C C . ILE A 1 101 ? 8.669 -6.227 -23.844 1.00 81.81 101 ILE A C 1
ATOM 766 O O . ILE A 1 101 ? 8.329 -6.494 -24.996 1.00 81.81 101 ILE A O 1
ATOM 770 N N . ARG A 1 102 ? 8.834 -7.172 -22.919 1.00 85.31 102 ARG A N 1
ATOM 771 C CA . ARG A 1 102 ? 8.495 -8.588 -23.102 1.00 85.31 102 ARG A CA 1
ATOM 772 C C . ARG A 1 102 ? 7.750 -9.131 -21.895 1.00 85.31 102 ARG A C 1
ATOM 774 O O . ARG A 1 102 ? 7.982 -8.697 -20.765 1.00 85.31 102 ARG A O 1
ATOM 781 N N . TYR A 1 103 ? 6.897 -10.121 -22.125 1.00 88.44 103 TYR A N 1
ATOM 782 C CA . TYR A 1 103 ? 6.290 -10.879 -21.045 1.00 88.44 103 TYR A CA 1
ATOM 783 C C . TYR A 1 103 ? 7.241 -11.996 -20.607 1.00 88.44 103 TYR A C 1
ATOM 785 O O . TYR A 1 103 ? 7.523 -12.927 -21.355 1.00 88.44 103 TYR A O 1
ATOM 793 N N . SER A 1 104 ? 7.776 -11.857 -19.398 1.00 90.00 104 SER A N 1
ATOM 794 C CA . SER A 1 104 ? 8.686 -12.797 -18.746 1.00 90.00 104 SER A CA 1
ATOM 795 C C . SER A 1 104 ? 8.147 -13.214 -17.376 1.00 90.00 104 SER A C 1
ATOM 797 O O . SER A 1 104 ? 7.620 -12.410 -16.600 1.00 90.00 104 SER A O 1
ATOM 799 N N . THR A 1 105 ? 8.287 -14.487 -17.047 1.00 93.12 105 THR A N 1
ATOM 800 C CA . THR A 1 105 ? 7.776 -15.052 -15.797 1.00 93.12 105 THR A CA 1
ATOM 801 C C . THR A 1 105 ? 8.790 -15.998 -15.191 1.00 93.12 105 THR A C 1
ATOM 803 O O . THR A 1 105 ? 9.604 -16.579 -15.906 1.00 93.12 105 THR A O 1
ATOM 806 N N . VAL A 1 106 ? 8.693 -16.210 -13.884 1.00 93.56 106 VAL A N 1
ATOM 807 C CA . VAL A 1 106 ? 9.490 -17.204 -13.161 1.00 93.56 106 VAL A CA 1
ATOM 808 C C . VAL A 1 106 ? 8.580 -18.131 -12.363 1.00 93.56 106 VAL A C 1
ATOM 810 O O . VAL A 1 106 ? 7.473 -17.750 -11.992 1.00 93.56 106 VAL A O 1
ATOM 813 N N . GLN A 1 107 ? 9.038 -19.354 -12.105 1.00 94.00 107 GLN A N 1
ATOM 814 C CA . GLN A 1 107 ? 8.344 -20.285 -11.216 1.00 94.00 107 GLN A CA 1
ATOM 815 C C . GLN A 1 107 ? 8.779 -20.032 -9.768 1.00 94.00 107 GLN A C 1
ATOM 817 O O . GLN A 1 107 ? 9.969 -20.100 -9.455 1.00 94.00 107 GLN A O 1
ATOM 822 N N . ARG A 1 108 ? 7.825 -19.750 -8.877 1.00 92.44 108 ARG A N 1
ATOM 823 C CA . ARG A 1 108 ? 8.048 -19.544 -7.435 1.00 92.44 108 ARG A CA 1
ATOM 824 C C . ARG A 1 108 ? 6.887 -20.140 -6.650 1.00 92.44 108 ARG A C 1
ATOM 826 O O . ARG A 1 108 ? 5.737 -19.873 -6.970 1.00 92.44 108 ARG A O 1
ATOM 833 N N . ALA A 1 109 ? 7.181 -20.950 -5.632 1.00 89.25 109 ALA A N 1
ATOM 834 C CA . ALA A 1 109 ? 6.166 -21.577 -4.773 1.00 89.25 109 ALA A CA 1
ATOM 835 C C . ALA A 1 109 ? 5.028 -22.294 -5.547 1.00 89.25 109 ALA A C 1
ATOM 837 O O . ALA A 1 109 ? 3.870 -22.252 -5.143 1.00 89.25 109 ALA A O 1
ATOM 838 N N . GLY A 1 110 ? 5.350 -22.933 -6.682 1.00 89.12 110 GLY A N 1
ATOM 839 C CA . GLY A 1 110 ? 4.368 -23.614 -7.539 1.00 89.12 110 GLY A CA 1
ATOM 840 C C . GLY A 1 110 ? 3.495 -22.687 -8.397 1.00 89.12 110 GLY A C 1
ATOM 841 O O . GLY A 1 110 ? 2.550 -23.163 -9.021 1.00 89.12 110 GLY A O 1
ATOM 842 N N . LEU A 1 111 ? 3.800 -21.387 -8.431 1.00 92.06 111 LEU A N 1
ATOM 843 C CA . LEU A 1 111 ? 3.110 -20.374 -9.222 1.00 92.06 111 LEU A CA 1
ATOM 844 C C . LEU A 1 111 ? 4.029 -19.791 -10.298 1.00 92.06 111 LEU A C 1
ATOM 846 O O . LEU A 1 111 ? 5.212 -19.533 -10.064 1.00 92.06 111 LEU A O 1
ATOM 850 N N . ILE A 1 112 ? 3.439 -19.476 -11.447 1.00 93.44 112 ILE A N 1
ATOM 851 C CA . ILE A 1 112 ? 4.048 -18.657 -12.493 1.00 93.44 112 ILE A CA 1
ATOM 852 C C . ILE A 1 112 ? 3.826 -17.188 -12.126 1.00 93.44 112 ILE A C 1
ATOM 854 O O . ILE A 1 112 ? 2.714 -16.662 -12.203 1.00 93.44 112 ILE A O 1
ATOM 858 N N . VAL A 1 113 ? 4.895 -16.516 -11.716 1.00 92.69 113 VAL A N 1
ATOM 859 C CA . VAL A 1 113 ? 4.851 -15.145 -11.198 1.00 92.69 113 VAL A CA 1
ATOM 860 C C . VAL A 1 113 ? 5.598 -14.175 -12.125 1.00 92.69 113 VAL A C 1
ATOM 862 O O . VAL A 1 113 ? 6.465 -14.607 -12.893 1.00 92.69 113 VAL A O 1
ATOM 865 N N . PRO A 1 114 ? 5.283 -12.865 -12.098 1.00 92.06 114 PRO A N 1
ATOM 866 C CA . PRO A 1 114 ? 5.993 -11.865 -12.898 1.00 92.06 114 PRO A CA 1
ATOM 867 C C . PRO A 1 114 ? 7.510 -11.885 -12.664 1.00 92.06 114 PRO A C 1
ATOM 869 O O . PRO A 1 114 ? 7.959 -12.130 -11.547 1.00 92.06 114 PRO A O 1
ATOM 872 N N . HIS A 1 115 ? 8.301 -11.558 -13.692 1.00 92.94 115 HIS A N 1
ATOM 873 C CA . HIS A 1 115 ? 9.778 -11.538 -13.663 1.00 92.94 115 HIS A CA 1
ATOM 874 C C . HIS A 1 115 ? 10.377 -10.841 -12.431 1.00 92.94 115 HIS A C 1
ATOM 876 O O . HIS A 1 115 ? 11.378 -11.299 -11.883 1.00 92.94 115 HIS A O 1
ATOM 882 N N . MET A 1 116 ? 9.745 -9.767 -11.953 1.00 91.00 116 MET A N 1
ATOM 883 C CA . MET A 1 116 ? 10.186 -9.011 -10.775 1.00 91.00 116 MET A CA 1
ATOM 884 C C . MET A 1 116 ? 10.270 -9.862 -9.493 1.00 91.00 116 MET A C 1
ATOM 886 O O . MET A 1 116 ? 11.085 -9.583 -8.619 1.00 91.00 116 MET A O 1
ATOM 890 N N . TRP A 1 117 ? 9.487 -10.940 -9.395 1.00 92.06 117 TRP A N 1
ATOM 891 C CA . TRP A 1 117 ? 9.468 -11.841 -8.238 1.00 92.06 117 TRP A CA 1
ATOM 892 C C . TRP A 1 117 ? 10.696 -12.747 -8.122 1.00 92.06 117 TRP A C 1
ATOM 894 O O . TRP A 1 117 ? 10.850 -13.465 -7.134 1.00 92.06 117 TRP A O 1
ATOM 904 N N . GLN A 1 118 ? 11.588 -12.743 -9.113 1.00 92.50 118 GLN A N 1
ATOM 905 C CA . GLN A 1 118 ? 12.841 -13.480 -8.995 1.00 92.50 118 GLN A CA 1
ATOM 906 C C . GLN A 1 118 ? 13.849 -12.780 -8.081 1.00 92.50 118 GLN A C 1
ATOM 908 O O . GLN A 1 118 ? 14.722 -13.460 -7.545 1.00 92.50 118 GLN A O 1
ATOM 913 N N . TYR A 1 119 ? 13.735 -11.457 -7.919 1.00 92.94 119 TYR A N 1
ATOM 914 C CA . TYR A 1 119 ? 14.686 -10.661 -7.157 1.00 92.94 119 TYR A CA 1
ATOM 915 C C . TYR A 1 119 ? 14.307 -10.590 -5.689 1.00 92.94 119 TYR A C 1
ATOM 917 O O . TYR A 1 119 ? 13.141 -10.655 -5.298 1.00 92.94 119 TYR A O 1
ATOM 925 N N . GLU A 1 120 ? 15.328 -10.391 -4.874 1.00 94.31 120 GLU A N 1
ATOM 926 C CA . GLU A 1 120 ? 15.148 -10.117 -3.462 1.00 94.31 120 GLU A CA 1
ATOM 927 C C . GLU A 1 120 ? 14.746 -8.653 -3.233 1.00 94.31 120 GLU A C 1
ATOM 929 O O . GLU A 1 120 ? 14.951 -7.781 -4.076 1.00 94.31 120 GLU A O 1
ATOM 934 N N . VAL A 1 121 ? 14.185 -8.347 -2.073 1.00 93.12 121 VAL A N 1
ATOM 935 C CA . VAL A 1 121 ? 13.826 -6.991 -1.645 1.00 93.12 121 VAL A CA 1
ATOM 936 C C . VAL A 1 121 ? 14.564 -6.647 -0.354 1.00 93.12 121 VAL A C 1
ATOM 938 O O . VAL A 1 121 ? 14.887 -7.565 0.405 1.00 93.12 121 VAL A O 1
ATOM 941 N N . PRO A 1 122 ? 14.848 -5.360 -0.082 1.00 94.69 122 PRO A N 1
ATOM 942 C CA . PRO A 1 122 ? 15.474 -4.960 1.172 1.00 94.69 122 PRO A CA 1
ATOM 943 C C . PRO A 1 122 ? 14.700 -5.485 2.385 1.00 94.69 122 PRO A C 1
ATOM 945 O O . PRO A 1 122 ? 13.465 -5.501 2.405 1.00 94.69 122 PRO A O 1
ATOM 948 N N . SER A 1 123 ? 15.429 -5.925 3.406 1.00 94.44 123 SER A N 1
ATOM 949 C CA . SER A 1 123 ? 14.860 -6.408 4.662 1.00 94.44 123 SER A CA 1
ATOM 950 C C . SER A 1 123 ? 15.031 -5.375 5.771 1.00 94.44 123 SER A C 1
ATOM 952 O O . SER A 1 123 ? 16.057 -4.705 5.867 1.00 94.44 123 SER A O 1
ATOM 954 N N . ALA A 1 124 ? 14.043 -5.282 6.664 1.00 90.31 124 ALA A N 1
ATOM 955 C CA . ALA A 1 124 ? 14.115 -4.392 7.823 1.00 90.31 124 ALA A CA 1
ATOM 956 C C . ALA A 1 124 ? 15.219 -4.797 8.816 1.00 90.31 124 ALA A C 1
ATOM 958 O O . ALA A 1 124 ? 15.686 -3.960 9.579 1.00 90.31 124 ALA A O 1
ATOM 959 N N . ALA A 1 125 ? 15.641 -6.066 8.794 1.00 90.56 125 ALA A N 1
ATOM 960 C CA . ALA A 1 125 ? 16.758 -6.573 9.591 1.00 90.56 125 ALA A CA 1
ATOM 961 C C . ALA A 1 125 ? 18.136 -6.305 8.945 1.00 90.56 125 ALA A C 1
ATOM 963 O O . ALA A 1 125 ? 19.153 -6.751 9.468 1.00 90.56 125 ALA A O 1
ATOM 964 N N . GLY A 1 126 ? 18.174 -5.601 7.808 1.00 89.62 126 GLY A N 1
ATOM 965 C CA . GLY A 1 126 ? 19.355 -5.470 6.960 1.00 89.62 126 GLY A CA 1
ATOM 966 C C . GLY A 1 126 ? 19.439 -6.569 5.896 1.00 89.62 126 GLY A C 1
ATOM 967 O O . GLY A 1 126 ? 18.808 -7.622 6.004 1.00 89.62 126 GLY A O 1
ATOM 968 N N . GLY A 1 127 ? 20.207 -6.301 4.838 1.00 93.19 127 GLY A N 1
ATOM 969 C CA . GLY A 1 127 ? 20.355 -7.205 3.697 1.00 93.19 127 GLY A CA 1
ATOM 970 C C . GLY A 1 127 ? 19.097 -7.309 2.828 1.00 93.19 127 GLY A C 1
ATOM 971 O O . GLY A 1 127 ? 18.284 -6.383 2.757 1.00 93.19 127 GLY A O 1
ATOM 972 N N . TYR A 1 128 ? 18.954 -8.451 2.159 1.00 94.19 128 TYR A N 1
ATOM 973 C CA . TYR A 1 128 ? 17.909 -8.727 1.177 1.00 94.19 128 TYR A CA 1
ATOM 974 C C . TYR A 1 128 ? 17.176 -10.035 1.505 1.00 94.19 128 TYR A C 1
ATOM 976 O O . TYR A 1 128 ? 17.703 -10.894 2.210 1.00 94.19 128 TYR A O 1
ATOM 984 N N . ARG A 1 129 ? 15.928 -10.167 1.046 1.00 94.50 129 ARG A N 1
ATOM 985 C CA . ARG A 1 129 ? 15.097 -11.366 1.241 1.00 94.50 129 ARG A CA 1
ATOM 986 C C . ARG A 1 129 ? 14.182 -11.629 0.050 1.00 94.50 129 ARG A C 1
ATOM 988 O O . ARG A 1 129 ? 13.777 -10.686 -0.628 1.00 94.50 129 ARG A O 1
ATOM 995 N N . THR A 1 130 ? 13.771 -12.876 -0.164 1.00 93.12 130 THR A N 1
ATOM 996 C CA . THR A 1 130 ? 12.778 -13.196 -1.201 1.00 93.12 130 THR A CA 1
ATOM 997 C C . THR A 1 130 ? 11.376 -12.704 -0.823 1.00 93.12 130 THR A C 1
ATOM 999 O O . THR A 1 130 ? 11.050 -12.481 0.349 1.00 93.12 130 THR A O 1
ATOM 1002 N N . MET A 1 131 ? 10.522 -12.537 -1.835 1.00 91.81 131 MET A N 1
ATOM 1003 C CA . MET A 1 131 ? 9.108 -12.191 -1.655 1.00 91.81 131 MET A CA 1
ATOM 1004 C C . MET A 1 131 ? 8.207 -13.421 -1.448 1.00 91.81 131 MET A C 1
ATOM 1006 O O . MET A 1 131 ? 7.006 -13.256 -1.253 1.00 91.81 131 MET A O 1
ATOM 1010 N N . ASP A 1 132 ? 8.757 -14.640 -1.422 1.00 91.19 132 ASP A N 1
ATOM 1011 C CA . ASP A 1 132 ? 7.990 -15.894 -1.326 1.00 91.19 132 ASP A CA 1
ATOM 1012 C C . ASP A 1 132 ? 6.980 -15.937 -0.161 1.00 91.19 132 ASP A C 1
ATOM 1014 O O . ASP A 1 132 ? 5.865 -16.417 -0.376 1.00 91.19 132 ASP A O 1
ATOM 1018 N N . PRO A 1 133 ? 7.263 -15.385 1.042 1.00 89.50 133 PRO A N 1
ATOM 1019 C CA . PRO A 1 133 ? 6.270 -15.357 2.116 1.00 89.50 133 PRO A CA 1
ATOM 1020 C C . PRO A 1 133 ? 4.978 -14.612 1.755 1.00 89.50 133 PRO A C 1
ATOM 1022 O O . PRO A 1 133 ? 3.930 -14.921 2.320 1.00 89.50 133 PRO A O 1
ATOM 1025 N N . LEU A 1 134 ? 5.027 -13.645 0.829 1.00 87.75 134 LEU A N 1
ATOM 1026 C CA . LEU A 1 134 ? 3.824 -12.968 0.342 1.00 87.75 134 LEU A CA 1
ATOM 1027 C C . LEU A 1 134 ? 2.974 -13.902 -0.521 1.00 87.75 134 LEU A C 1
ATOM 1029 O O . LEU A 1 134 ? 1.760 -13.894 -0.351 1.00 87.75 134 LEU A O 1
ATOM 1033 N N . LEU A 1 135 ? 3.581 -14.746 -1.367 1.00 88.00 135 LEU A N 1
ATOM 1034 C CA . LEU A 1 135 ? 2.848 -15.692 -2.225 1.00 88.00 135 LEU A CA 1
ATOM 1035 C C . LEU A 1 135 ? 1.991 -16.657 -1.404 1.00 88.00 135 LEU A C 1
ATOM 1037 O O . LEU A 1 135 ? 0.844 -16.914 -1.755 1.00 88.00 135 LEU A O 1
ATOM 1041 N N . SER A 1 136 ? 2.512 -17.125 -0.270 1.00 84.19 136 SER A N 1
ATOM 1042 C CA . SER A 1 136 ? 1.786 -18.033 0.626 1.00 84.19 136 SER A CA 1
ATOM 1043 C C . SER A 1 136 ? 0.650 -17.363 1.410 1.00 84.19 136 SER A C 1
ATOM 1045 O O . SER A 1 136 ? -0.149 -18.061 2.030 1.00 84.19 136 SER A O 1
ATOM 1047 N N . ASN A 1 137 ? 0.582 -16.027 1.426 1.00 80.00 137 ASN A N 1
ATOM 1048 C CA . ASN A 1 137 ? -0.354 -15.255 2.251 1.00 80.00 137 ASN A CA 1
ATOM 1049 C C . ASN A 1 137 ? -1.194 -14.248 1.448 1.00 80.00 137 ASN A C 1
ATOM 1051 O O . ASN A 1 137 ? -1.897 -13.428 2.041 1.00 80.00 137 ASN A O 1
ATOM 1055 N N . MET A 1 138 ? -1.135 -14.291 0.116 1.00 78.81 138 MET A N 1
ATOM 1056 C CA . MET A 1 138 ? -1.880 -13.384 -0.752 1.00 78.81 138 MET A CA 1
ATOM 1057 C C . MET A 1 138 ? -3.015 -14.097 -1.482 1.00 78.81 138 MET A C 1
ATOM 1059 O O . MET A 1 138 ? -2.912 -15.257 -1.870 1.00 78.81 138 MET A O 1
ATOM 1063 N N . ILE A 1 139 ? -4.091 -13.354 -1.723 1.00 78.06 139 ILE A N 1
ATOM 1064 C CA . ILE A 1 139 ? -5.115 -13.703 -2.705 1.00 78.06 139 ILE A CA 1
ATOM 1065 C C . ILE A 1 139 ? -5.004 -12.676 -3.820 1.00 78.06 139 ILE A C 1
ATOM 1067 O O . ILE A 1 139 ? -4.922 -11.476 -3.555 1.00 78.06 139 ILE A O 1
ATOM 1071 N N . GLN A 1 140 ? -5.023 -13.142 -5.063 1.00 77.81 140 GLN A N 1
ATOM 1072 C CA . GLN A 1 140 ? -5.077 -12.264 -6.217 1.00 77.81 140 GLN A CA 1
ATOM 1073 C C . GLN A 1 140 ? -6.463 -12.318 -6.845 1.00 77.81 140 GLN A C 1
ATOM 1075 O O . GLN A 1 140 ? -6.930 -13.371 -7.274 1.00 77.81 140 GLN A O 1
ATOM 1080 N N . LEU A 1 141 ? -7.094 -11.154 -6.938 1.00 76.44 141 LEU A N 1
ATOM 1081 C CA . LEU A 1 141 ? -8.347 -10.959 -7.653 1.00 76.44 141 LEU A CA 1
ATOM 1082 C C . LEU A 1 141 ? -8.036 -10.168 -8.923 1.00 76.44 141 LEU A C 1
ATOM 1084 O O . LEU A 1 141 ? -7.298 -9.183 -8.875 1.00 76.44 141 LEU A O 1
ATOM 1088 N N . ARG A 1 142 ? -8.548 -10.617 -10.070 1.00 73.75 142 ARG A N 1
ATOM 1089 C CA . ARG A 1 142 ? -8.319 -9.960 -11.361 1.00 73.75 142 ARG A CA 1
ATOM 1090 C C . ARG A 1 142 ? -9.639 -9.639 -12.021 1.00 73.75 142 ARG A C 1
ATOM 1092 O O . ARG A 1 142 ? -10.463 -10.532 -12.181 1.00 73.75 142 ARG A O 1
ATOM 1099 N N . GLY A 1 143 ? -9.742 -8.402 -12.492 1.00 66.56 143 GLY A N 1
ATOM 1100 C CA . GLY A 1 143 ? -10.942 -7.899 -13.136 1.00 66.56 143 GLY A CA 1
ATOM 1101 C C . GLY A 1 143 ? -12.031 -7.627 -12.106 1.00 66.56 143 GLY A C 1
ATOM 1102 O O . GLY A 1 143 ? -12.452 -8.509 -11.366 1.00 66.56 143 GLY A O 1
ATOM 1103 N N . ILE A 1 144 ? -12.487 -6.384 -12.075 1.00 68.06 144 ILE A N 1
ATOM 1104 C CA . ILE A 1 144 ? -13.797 -6.044 -11.539 1.00 68.06 144 ILE A CA 1
ATOM 1105 C C . ILE A 1 144 ? -14.584 -5.456 -12.701 1.00 68.06 144 ILE A C 1
ATOM 1107 O O . ILE A 1 144 ? -14.081 -4.597 -13.428 1.00 68.06 144 ILE A O 1
ATOM 1111 N N . GLU A 1 145 ? -15.790 -5.959 -12.927 1.00 70.62 145 GLU A N 1
ATOM 1112 C 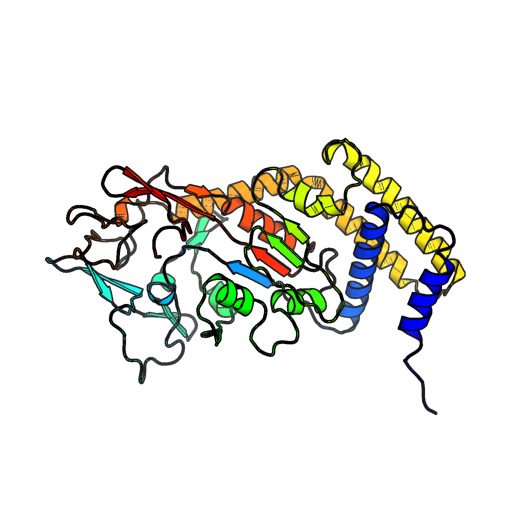CA . GLU A 1 145 ? -16.688 -5.357 -13.900 1.00 70.62 145 GLU A CA 1
ATOM 1113 C C . GLU A 1 145 ? -17.294 -4.108 -13.265 1.00 70.62 145 GLU A C 1
ATOM 1115 O O . GLU A 1 145 ? -18.151 -4.180 -12.385 1.00 70.62 145 GLU A O 1
ATOM 1120 N N . VAL A 1 146 ? -16.778 -2.948 -13.666 1.00 68.75 146 VAL A N 1
ATOM 1121 C CA . VAL A 1 146 ? -17.158 -1.661 -13.069 1.00 68.75 146 VAL A CA 1
ATOM 1122 C C . VAL A 1 146 ? -18.353 -1.012 -13.762 1.00 68.75 146 VAL A C 1
ATOM 1124 O O . VAL A 1 146 ? -18.911 -0.065 -13.217 1.00 68.75 146 VAL A O 1
ATOM 1127 N N . GLY A 1 147 ? -18.768 -1.519 -14.933 1.00 67.38 147 GLY A N 1
ATOM 1128 C CA . GLY A 1 147 ? -19.870 -1.002 -15.762 1.00 67.38 147 GLY A CA 1
ATOM 1129 C C . GLY A 1 147 ? -19.597 0.378 -16.379 1.00 67.38 147 GLY A C 1
ATOM 1130 O O . GLY A 1 147 ? -19.843 0.586 -17.561 1.00 67.38 147 GLY A O 1
ATOM 1131 N N . ASN A 1 148 ? -19.027 1.294 -15.596 1.00 67.81 148 ASN A N 1
ATOM 1132 C CA . ASN A 1 148 ? -18.503 2.587 -16.000 1.00 67.81 148 ASN A CA 1
ATOM 1133 C C . ASN A 1 148 ? -16.987 2.629 -15.707 1.00 67.81 148 ASN A C 1
ATOM 1135 O O . ASN A 1 148 ? -16.602 2.508 -14.541 1.00 67.81 148 ASN A O 1
ATOM 1139 N N . PRO A 1 149 ? -16.125 2.780 -16.728 1.00 62.03 149 PRO A N 1
ATOM 1140 C CA . PRO A 1 149 ? -14.675 2.807 -16.554 1.00 62.03 149 PRO A CA 1
ATOM 1141 C C . PRO A 1 149 ? -14.138 4.125 -15.978 1.00 62.03 149 PRO A C 1
ATOM 1143 O O . PRO A 1 149 ? -12.923 4.241 -15.833 1.00 62.03 149 PRO A O 1
ATOM 1146 N N . ASP A 1 150 ? -14.999 5.102 -15.664 1.00 68.88 150 ASP A N 1
ATOM 1147 C CA . ASP A 1 150 ? -14.578 6.360 -15.044 1.00 68.88 150 ASP A CA 1
ATOM 1148 C C . ASP A 1 150 ? -13.739 6.100 -13.783 1.00 68.88 150 ASP A C 1
ATOM 1150 O O . ASP A 1 150 ? -14.105 5.279 -12.935 1.00 68.88 150 ASP A O 1
ATOM 1154 N N . HIS A 1 151 ? -12.597 6.778 -13.668 1.00 71.00 151 HIS A N 1
ATOM 1155 C CA . HIS A 1 151 ? -11.539 6.442 -12.719 1.00 71.00 151 HIS A CA 1
ATOM 1156 C C . HIS A 1 151 ? -12.055 6.411 -11.279 1.00 71.00 151 HIS A C 1
ATOM 1158 O O . HIS A 1 151 ? -11.798 5.447 -10.555 1.00 71.00 151 HIS A O 1
ATOM 1164 N N . GLY A 1 152 ? -12.845 7.411 -10.876 1.00 69.69 152 GLY A N 1
ATOM 1165 C CA . GLY A 1 152 ? -13.404 7.481 -9.527 1.00 69.69 152 GLY A CA 1
ATOM 1166 C C . GLY A 1 152 ? -14.469 6.415 -9.250 1.00 69.69 152 GLY A C 1
ATOM 1167 O O . GLY A 1 152 ? -14.478 5.805 -8.177 1.00 69.69 152 GLY A O 1
ATOM 1168 N N . ALA A 1 153 ? -15.341 6.140 -10.225 1.00 70.19 153 ALA A N 1
ATOM 1169 C CA . ALA A 1 153 ? -16.348 5.089 -10.110 1.00 70.19 153 ALA A CA 1
ATOM 1170 C C . ALA A 1 153 ? -15.682 3.709 -10.028 1.00 70.19 153 ALA A C 1
ATOM 1172 O O . ALA A 1 153 ? -15.965 2.941 -9.110 1.00 70.19 153 ALA A O 1
ATOM 1173 N N . ALA A 1 154 ? -14.732 3.424 -10.917 1.00 75.44 154 ALA A N 1
ATOM 1174 C CA . ALA A 1 154 ? -13.987 2.175 -10.932 1.00 75.44 154 ALA A CA 1
ATOM 1175 C C . ALA A 1 154 ? -13.201 1.951 -9.630 1.00 75.44 154 ALA A C 1
ATOM 1177 O O . ALA A 1 154 ? -13.220 0.845 -9.092 1.00 75.44 154 ALA A O 1
ATOM 1178 N N . GLN A 1 155 ? -12.565 2.994 -9.082 1.00 76.50 155 GLN A N 1
ATOM 1179 C CA . GLN A 1 155 ? -11.888 2.932 -7.781 1.00 76.50 155 GLN A CA 1
ATOM 1180 C C . GLN A 1 155 ? -12.861 2.605 -6.644 1.00 76.50 155 GLN A C 1
ATOM 1182 O O . GLN A 1 155 ? -12.599 1.708 -5.843 1.00 76.50 155 GLN A O 1
ATOM 1187 N N . ALA A 1 156 ? -14.016 3.268 -6.589 1.00 76.81 156 ALA A N 1
ATOM 1188 C CA . ALA A 1 156 ? -15.024 3.000 -5.568 1.00 76.81 156 ALA A CA 1
ATOM 1189 C C . ALA A 1 156 ? -15.525 1.541 -5.603 1.00 76.81 156 ALA A C 1
ATOM 1191 O O . ALA A 1 156 ? -15.753 0.920 -4.559 1.00 76.81 156 ALA A O 1
ATOM 1192 N N . MET A 1 157 ? -15.655 0.984 -6.808 1.00 81.50 157 MET A N 1
ATOM 1193 C CA . MET A 1 157 ? -16.100 -0.389 -7.050 1.00 81.50 157 MET A CA 1
ATOM 1194 C C . MET A 1 157 ? -15.048 -1.445 -6.688 1.00 81.50 157 MET A C 1
ATOM 1196 O O . MET A 1 157 ? -15.397 -2.610 -6.512 1.00 81.50 157 MET A O 1
ATOM 1200 N N . GLN A 1 158 ? -13.781 -1.058 -6.493 1.00 81.56 158 GLN A N 1
ATOM 1201 C CA . GLN A 1 158 ? -12.783 -1.946 -5.885 1.00 81.56 158 GLN A CA 1
ATOM 1202 C C . GLN A 1 158 ? -13.142 -2.253 -4.434 1.00 81.56 158 GLN A C 1
ATOM 1204 O O . GLN A 1 158 ? -12.959 -3.379 -3.991 1.00 81.56 158 GLN A O 1
ATOM 1209 N N . PHE A 1 159 ? -13.698 -1.290 -3.696 1.00 83.50 159 PHE A N 1
ATOM 1210 C CA . PHE A 1 159 ? -14.103 -1.504 -2.307 1.00 83.50 159 PHE A CA 1
ATOM 1211 C C . PHE A 1 159 ? -15.443 -2.226 -2.190 1.00 83.50 159 PHE A C 1
ATOM 1213 O O . PHE A 1 159 ? -15.608 -3.054 -1.292 1.00 83.50 159 PHE A O 1
ATOM 1220 N N . VAL A 1 160 ? -16.393 -1.888 -3.067 1.00 85.81 160 VAL A N 1
ATOM 1221 C CA . VAL A 1 160 ? -17.756 -2.435 -3.093 1.00 85.81 160 VAL A CA 1
ATOM 1222 C C . VAL A 1 160 ? -18.111 -2.805 -4.537 1.00 85.81 160 VAL A C 1
ATOM 1224 O O . VAL A 1 160 ? -18.654 -1.964 -5.253 1.00 85.81 160 VAL A O 1
ATOM 1227 N N . PRO A 1 161 ? -17.800 -4.033 -4.986 1.00 81.75 161 PRO A N 1
ATOM 1228 C CA . PRO A 1 161 ? -18.177 -4.494 -6.321 1.00 81.75 161 PRO A CA 1
ATOM 1229 C C . PRO A 1 161 ? -19.694 -4.443 -6.556 1.00 81.75 161 PRO A C 1
ATOM 1231 O O . PRO A 1 161 ? -20.481 -4.452 -5.608 1.00 81.75 161 PRO A O 1
ATOM 1234 N N . THR A 1 162 ? -20.128 -4.431 -7.820 1.00 80.19 162 THR A N 1
ATOM 1235 C CA . THR A 1 162 ? -21.558 -4.394 -8.171 1.00 80.19 162 THR A CA 1
ATOM 1236 C C . THR A 1 162 ? -22.295 -5.564 -7.527 1.00 80.19 162 THR A C 1
ATOM 1238 O O . THR A 1 162 ? -21.873 -6.711 -7.643 1.00 80.19 162 THR A O 1
ATOM 1241 N N . GLY A 1 163 ? -23.400 -5.277 -6.836 1.00 79.50 163 GLY A N 1
ATOM 1242 C CA . GLY A 1 163 ? -24.190 -6.292 -6.133 1.00 79.50 163 GLY A CA 1
ATOM 1243 C C . GLY A 1 163 ? -23.623 -6.719 -4.775 1.00 79.50 163 GLY A C 1
ATOM 1244 O O . GLY A 1 163 ? -24.281 -7.475 -4.060 1.00 79.50 163 GLY A O 1
ATOM 1245 N N . ALA A 1 164 ? -22.450 -6.221 -4.370 1.00 83.62 164 ALA A N 1
ATOM 1246 C CA . ALA A 1 164 ? -21.944 -6.451 -3.027 1.00 83.62 164 ALA A CA 1
ATOM 1247 C C . ALA A 1 164 ? -22.778 -5.667 -2.002 1.00 83.62 164 ALA A C 1
ATOM 1249 O O . ALA A 1 164 ? -22.932 -4.450 -2.076 1.00 83.62 164 ALA A O 1
ATOM 1250 N N . VAL A 1 165 ? -23.284 -6.379 -0.999 1.00 82.75 165 VAL A N 1
ATOM 1251 C CA . VAL A 1 165 ? -24.021 -5.815 0.148 1.00 82.75 165 VAL A CA 1
ATOM 1252 C C . VAL A 1 165 ? -23.096 -5.272 1.243 1.00 82.75 165 VAL A C 1
ATOM 1254 O O . VAL A 1 165 ? -23.564 -4.768 2.262 1.00 82.75 165 VAL A O 1
ATOM 1257 N N . GLN A 1 166 ? -21.785 -5.432 1.060 1.00 83.38 166 GLN A N 1
ATOM 1258 C CA . GLN A 1 166 ? -20.756 -5.148 2.047 1.00 83.38 166 GLN A CA 1
ATOM 1259 C C . GLN A 1 166 ? -19.433 -4.787 1.350 1.00 83.38 166 GLN A C 1
ATOM 1261 O O . GLN A 1 166 ? -19.115 -5.360 0.309 1.00 83.38 166 GLN A O 1
ATOM 1266 N N . SER A 1 167 ? -18.644 -3.861 1.913 1.00 88.88 167 SER A N 1
ATOM 1267 C CA . SER A 1 167 ? -17.313 -3.530 1.369 1.00 88.88 167 SER A CA 1
ATOM 1268 C C . SER A 1 167 ? -16.240 -4.531 1.808 1.00 88.88 167 SER A C 1
ATOM 1270 O O . SER A 1 167 ? -16.297 -5.034 2.930 1.00 88.88 167 SER A O 1
ATOM 1272 N N . MET A 1 168 ? -15.195 -4.757 1.002 1.00 87.06 168 MET A N 1
ATOM 1273 C CA . MET A 1 168 ? -14.073 -5.640 1.386 1.00 87.06 168 MET A CA 1
ATOM 1274 C C . MET A 1 168 ? -13.431 -5.228 2.717 1.00 87.06 168 MET A C 1
ATOM 1276 O O . MET A 1 168 ? -13.158 -6.055 3.584 1.00 87.06 168 MET A O 1
ATOM 1280 N N . THR A 1 169 ? -13.249 -3.924 2.906 1.00 88.56 169 THR A N 1
ATOM 1281 C CA . THR A 1 169 ? -12.717 -3.333 4.139 1.00 88.56 169 THR A CA 1
ATOM 1282 C C . THR A 1 169 ? -13.596 -3.629 5.345 1.00 88.56 169 THR A C 1
ATOM 1284 O O . THR A 1 169 ? -13.085 -3.871 6.441 1.00 88.56 169 THR A O 1
ATOM 1287 N N . SER A 1 170 ? -14.912 -3.646 5.149 1.00 84.94 170 SER A N 1
ATOM 1288 C CA . SER A 1 170 ? -15.854 -3.945 6.214 1.00 84.94 170 SER A CA 1
ATOM 1289 C C . SER A 1 170 ? -16.007 -5.439 6.485 1.00 84.94 170 SER A C 1
ATOM 1291 O O . SER A 1 170 ? -16.395 -5.769 7.592 1.00 84.94 170 SER A O 1
ATOM 1293 N N . LEU A 1 171 ? -15.672 -6.345 5.555 1.00 86.25 171 LEU A N 1
ATOM 1294 C CA . LEU A 1 171 ? -15.671 -7.788 5.841 1.00 86.25 171 LEU A CA 1
ATOM 1295 C C . LEU A 1 171 ? -14.689 -8.108 6.972 1.00 86.25 171 LEU A C 1
ATOM 1297 O O . LEU A 1 171 ? -15.044 -8.787 7.935 1.00 86.25 171 LEU A O 1
ATOM 1301 N N . SER A 1 172 ? -13.474 -7.548 6.893 1.00 86.44 172 SER A N 1
ATOM 1302 C CA . SER A 1 172 ? -12.508 -7.626 7.995 1.00 86.44 172 SER A CA 1
ATOM 1303 C C . SER A 1 172 ? -13.022 -6.887 9.232 1.00 86.44 172 SER A C 1
ATOM 1305 O O . SER A 1 172 ? -12.990 -7.442 10.326 1.00 86.44 172 SER A O 1
ATOM 1307 N N . ALA A 1 173 ? -13.557 -5.673 9.070 1.00 82.31 173 ALA A N 1
ATOM 1308 C CA . ALA A 1 173 ? -14.051 -4.878 10.193 1.00 82.31 173 ALA A CA 1
ATOM 1309 C C . ALA A 1 173 ? -15.189 -5.564 10.964 1.00 82.31 173 ALA A C 1
ATOM 1311 O O . ALA A 1 173 ? -15.199 -5.549 12.189 1.00 82.31 173 ALA A O 1
ATOM 1312 N N . ASP A 1 174 ? -16.153 -6.168 10.271 1.00 80.25 174 ASP A N 1
ATOM 1313 C CA . ASP A 1 174 ? -17.343 -6.799 10.842 1.00 80.25 174 ASP A CA 1
ATOM 1314 C C . ASP A 1 174 ? -17.003 -8.123 11.523 1.00 80.25 174 ASP A C 1
ATOM 1316 O O . ASP A 1 174 ? -17.638 -8.461 12.525 1.00 80.25 174 ASP A O 1
ATOM 1320 N N . ALA A 1 175 ? -16.003 -8.850 11.018 1.00 81.19 175 ALA A N 1
ATOM 1321 C CA . ALA A 1 175 ? -15.442 -10.031 11.674 1.00 81.19 175 ALA A CA 1
ATOM 1322 C C . ALA A 1 175 ? -14.531 -9.676 12.860 1.00 81.19 175 ALA A C 1
ATOM 1324 O O . ALA A 1 175 ? -14.291 -10.515 13.724 1.00 81.19 175 ALA A O 1
ATOM 1325 N N . SER A 1 176 ? -14.034 -8.444 12.889 1.00 75.94 176 SER A N 1
ATOM 1326 C CA . SER A 1 176 ? -13.113 -7.950 13.894 1.00 75.94 176 SER A CA 1
ATOM 1327 C C . SER A 1 176 ? -13.803 -7.339 15.093 1.00 75.94 176 SER A C 1
ATOM 1329 O O . SER A 1 176 ? -14.970 -6.940 15.102 1.00 75.94 176 SER A O 1
ATOM 1331 N N . ASP A 1 177 ? -13.004 -7.257 16.120 1.00 69.69 177 ASP A N 1
ATOM 1332 C CA . ASP A 1 177 ? -13.288 -6.826 17.456 1.00 69.69 177 ASP A CA 1
ATOM 1333 C C . ASP A 1 177 ? -12.385 -5.673 17.907 1.00 69.69 177 ASP A C 1
ATOM 1335 O O . ASP A 1 177 ? -12.538 -5.129 18.999 1.00 69.69 177 ASP A O 1
ATOM 1339 N N . ALA A 1 178 ? -11.462 -5.273 17.035 1.00 73.62 178 ALA A N 1
ATOM 1340 C CA . ALA A 1 178 ? -10.586 -4.151 17.267 1.00 73.62 178 ALA A CA 1
ATOM 1341 C C . ALA A 1 178 ? -11.398 -2.869 17.570 1.00 73.62 178 ALA A C 1
ATOM 1343 O O . ALA A 1 178 ? -12.477 -2.659 16.998 1.00 73.62 178 ALA A O 1
ATOM 1344 N N . PRO A 1 179 ? -10.887 -1.990 18.453 1.00 67.75 179 PRO A N 1
ATOM 1345 C CA . PRO A 1 179 ? -11.605 -0.798 18.904 1.00 67.75 179 PRO A CA 1
ATOM 1346 C C . PRO A 1 179 ? -11.911 0.180 17.764 1.00 67.75 179 PRO A C 1
ATOM 1348 O O . PRO A 1 179 ? -12.921 0.882 17.798 1.00 67.75 179 PRO A O 1
ATOM 1351 N N . ILE A 1 180 ? -11.062 0.216 16.735 1.00 75.25 180 ILE A N 1
ATOM 1352 C CA . ILE A 1 180 ? -11.309 0.935 15.490 1.00 75.25 180 ILE A CA 1
ATOM 1353 C C . ILE A 1 180 ? -11.728 -0.094 14.444 1.00 75.25 180 ILE A C 1
ATOM 1355 O O . ILE A 1 180 ? -10.977 -1.007 14.115 1.00 75.25 180 ILE A O 1
ATOM 1359 N N . SER A 1 181 ? -12.934 0.061 13.898 1.00 80.25 181 SER A N 1
ATOM 1360 C CA . SER A 1 181 ? -13.483 -0.914 12.948 1.00 80.25 181 SER A CA 1
ATOM 1361 C C . SER A 1 181 ? -12.708 -0.943 11.628 1.00 80.25 181 SER A C 1
ATOM 1363 O O . SER A 1 181 ? -12.392 -2.012 11.113 1.00 80.25 181 SER A O 1
ATOM 1365 N N . ALA A 1 182 ? -12.397 0.228 11.076 1.00 88.19 182 ALA A N 1
ATOM 1366 C CA . ALA A 1 182 ? -11.547 0.362 9.903 1.00 88.19 182 ALA A CA 1
ATOM 1367 C C . ALA A 1 182 ? -10.841 1.717 9.897 1.00 88.19 182 ALA A C 1
ATOM 1369 O O . ALA A 1 182 ? -11.357 2.695 10.437 1.00 88.19 182 ALA A O 1
ATOM 1370 N N . VAL A 1 183 ? -9.677 1.777 9.254 1.00 89.44 183 VAL A N 1
ATOM 1371 C CA . VAL A 1 183 ? -8.908 3.009 9.053 1.00 89.44 183 VAL A CA 1
ATOM 1372 C C . VAL A 1 183 ? -8.766 3.270 7.557 1.00 89.44 183 VAL A C 1
ATOM 1374 O O . VAL A 1 183 ? -8.330 2.399 6.809 1.00 89.44 183 VAL A O 1
ATOM 1377 N N . ASN A 1 184 ? -9.120 4.475 7.128 1.00 91.19 184 ASN A N 1
ATOM 1378 C CA . ASN A 1 184 ? -8.883 4.990 5.787 1.00 91.19 184 ASN A CA 1
ATOM 1379 C C . ASN A 1 184 ? -7.817 6.088 5.855 1.00 91.19 184 ASN A C 1
ATOM 1381 O O . ASN A 1 184 ? -8.045 7.117 6.486 1.00 91.19 184 ASN A O 1
ATOM 1385 N N . LEU A 1 185 ? -6.681 5.894 5.193 1.00 89.25 185 LEU A N 1
ATOM 1386 C CA . LEU A 1 185 ? -5.597 6.864 5.123 1.00 89.25 185 LEU A CA 1
ATOM 1387 C C . LEU A 1 185 ? -5.484 7.427 3.705 1.00 89.25 185 LEU A C 1
ATOM 1389 O O . LEU A 1 185 ? -4.892 6.814 2.815 1.00 89.25 185 LEU A O 1
ATOM 1393 N N . SER A 1 186 ? -6.039 8.626 3.530 1.00 82.88 186 SER A N 1
ATOM 1394 C CA . SER A 1 186 ? -5.920 9.434 2.314 1.00 82.88 186 SER A CA 1
ATOM 1395 C C . SER A 1 186 ? -6.411 8.798 1.004 1.00 82.88 186 SER A C 1
ATOM 1397 O O . SER A 1 186 ? -5.963 9.202 -0.063 1.00 82.88 186 SER A O 1
ATOM 1399 N N . LEU A 1 187 ? -7.360 7.857 1.048 1.00 81.94 187 LEU A N 1
ATOM 1400 C CA . LEU A 1 187 ? -7.998 7.337 -0.169 1.00 81.94 187 LEU A CA 1
ATOM 1401 C C . LEU A 1 187 ? -9.098 8.267 -0.666 1.00 81.94 187 LEU A C 1
ATOM 1403 O O . LEU A 1 187 ? -10.042 8.575 0.073 1.00 81.94 187 LEU A O 1
ATOM 1407 N N . SER A 1 188 ? -9.006 8.643 -1.940 1.00 71.00 188 SER A N 1
ATOM 1408 C CA . SER A 1 188 ? -10.140 9.194 -2.669 1.00 71.00 188 SER A CA 1
ATOM 1409 C C . SER A 1 188 ? -11.171 8.087 -2.933 1.00 71.00 188 SER A C 1
ATOM 1411 O O . SER A 1 188 ? -10.844 6.900 -2.960 1.00 71.00 188 SER A O 1
ATOM 1413 N N . GLN A 1 189 ? -12.450 8.462 -3.033 1.00 79.44 189 GLN A N 1
ATOM 1414 C CA . GLN A 1 189 ? -13.552 7.548 -3.383 1.00 79.44 189 GLN A CA 1
ATOM 1415 C C . GLN A 1 189 ? -13.695 6.296 -2.491 1.00 79.44 189 GLN A C 1
ATOM 1417 O O . GLN A 1 189 ? -14.344 5.317 -2.870 1.00 79.44 189 GLN A O 1
ATOM 1422 N N . TYR A 1 190 ? -13.126 6.328 -1.281 1.00 83.00 190 TYR A N 1
ATOM 1423 C CA . TYR A 1 190 ? -13.230 5.247 -0.310 1.00 83.00 190 TYR A CA 1
ATOM 1424 C C . TYR A 1 190 ? -14.692 4.943 0.021 1.00 83.00 190 TYR A C 1
ATOM 1426 O O . TYR A 1 190 ? -15.446 5.829 0.431 1.00 83.00 190 TYR A O 1
ATOM 1434 N N . ARG A 1 191 ? -15.081 3.671 -0.099 1.00 84.38 191 ARG A N 1
ATOM 1435 C CA . ARG A 1 191 ? -16.410 3.195 0.294 1.00 84.38 191 ARG A CA 1
ATOM 1436 C C . ARG A 1 191 ? -16.310 2.166 1.410 1.00 84.38 191 ARG A C 1
ATOM 1438 O O . ARG A 1 191 ? -15.647 1.139 1.281 1.00 84.38 191 ARG A O 1
ATOM 1445 N N . PHE A 1 192 ? -17.024 2.437 2.497 1.00 84.75 192 PHE A N 1
ATOM 1446 C CA . PHE A 1 192 ? -17.171 1.528 3.625 1.00 84.75 192 PHE A CA 1
ATOM 1447 C C . PHE A 1 192 ? -18.650 1.252 3.859 1.00 84.75 192 PHE A C 1
ATOM 1449 O O . PHE A 1 192 ? -19.412 2.166 4.163 1.00 84.75 192 PHE A O 1
ATOM 1456 N N . VAL A 1 193 ? -19.050 -0.007 3.700 1.00 84.00 193 VAL A N 1
ATOM 1457 C CA . VAL A 1 193 ? -20.445 -0.442 3.838 1.00 84.00 193 VAL A CA 1
ATOM 1458 C C . VAL A 1 193 ? -20.452 -1.652 4.750 1.00 84.00 193 VAL A C 1
ATOM 1460 O O . VAL A 1 193 ? -20.130 -2.738 4.294 1.00 84.00 193 VAL A O 1
ATOM 1463 N N . SER A 1 194 ? -20.773 -1.457 6.028 1.00 78.69 194 SER A N 1
ATOM 1464 C CA . SER A 1 194 ? -20.823 -2.514 7.048 1.00 78.69 194 SER A CA 1
ATOM 1465 C C . SER A 1 194 ? -22.251 -3.019 7.248 1.00 78.69 194 SER A C 1
ATOM 1467 O O . SER A 1 194 ? -23.192 -2.228 7.285 1.00 78.69 194 SER A O 1
ATOM 1469 N N . GLN A 1 195 ? -22.410 -4.327 7.459 1.00 78.00 195 GLN A N 1
ATOM 1470 C CA . GLN A 1 195 ? -23.696 -4.928 7.839 1.00 78.00 195 GLN A CA 1
ATOM 1471 C C . GLN A 1 195 ? -23.941 -4.887 9.354 1.00 78.00 195 GLN A C 1
ATOM 1473 O O . GLN A 1 195 ? -25.044 -5.167 9.826 1.00 78.00 195 GLN A O 1
ATOM 1478 N N . LYS A 1 196 ? -22.913 -4.534 10.133 1.00 72.12 196 LYS A N 1
ATOM 1479 C CA . LYS A 1 196 ? -22.961 -4.401 11.595 1.00 72.12 196 LYS A CA 1
ATOM 1480 C C . LYS A 1 196 ? -22.980 -2.943 12.060 1.00 72.12 196 LYS A C 1
ATOM 1482 O O . LYS A 1 196 ? -22.676 -2.677 13.220 1.00 72.12 196 LYS A O 1
ATOM 1487 N N . SER A 1 197 ? -23.332 -2.011 11.171 1.00 68.25 197 SER A N 1
ATOM 1488 C CA . SER A 1 197 ? -23.397 -0.568 11.452 1.00 68.25 197 SER A CA 1
ATOM 1489 C C . SER A 1 197 ? -22.087 0.016 11.994 1.00 68.25 197 SER A C 1
ATOM 1491 O O . SER A 1 197 ? -22.100 0.948 12.798 1.00 68.25 197 SER A O 1
ATOM 1493 N N . LYS A 1 198 ? -20.945 -0.536 11.571 1.00 70.69 198 LYS A N 1
ATOM 1494 C CA . LYS A 1 198 ? -19.620 0.003 11.893 1.00 70.69 198 LYS A CA 1
ATOM 1495 C C . LYS A 1 198 ? -19.292 1.197 10.994 1.00 70.69 198 LYS A C 1
ATOM 1497 O O . LYS A 1 198 ? -19.893 1.372 9.933 1.00 70.69 198 LYS A O 1
ATOM 1502 N N . SER A 1 199 ? -18.309 1.998 11.396 1.00 71.25 199 SER A N 1
ATOM 1503 C CA . SER A 1 199 ? -17.792 3.126 10.614 1.00 71.25 199 SER A CA 1
ATOM 1504 C C . SER A 1 199 ? -16.266 3.088 10.525 1.00 71.25 199 SER A C 1
ATOM 1506 O O . SER A 1 199 ? -15.589 2.514 11.379 1.00 71.25 199 SER A O 1
ATOM 1508 N N . ALA A 1 200 ? -15.720 3.689 9.470 1.00 81.62 200 ALA A N 1
ATOM 1509 C CA . ALA A 1 200 ? -14.281 3.845 9.300 1.00 81.62 200 ALA A CA 1
ATOM 1510 C C . ALA A 1 200 ? -13.809 5.200 9.846 1.00 81.62 200 ALA A C 1
ATOM 1512 O O . ALA A 1 200 ? -14.485 6.216 9.678 1.00 81.62 200 ALA A O 1
ATOM 1513 N N . VAL A 1 201 ? -12.621 5.223 10.449 1.00 82.00 201 VAL A N 1
ATOM 1514 C CA . VAL A 1 201 ? -11.907 6.456 10.793 1.00 82.00 201 VAL A CA 1
ATOM 1515 C C . VAL A 1 201 ? -11.106 6.907 9.580 1.00 82.00 201 VAL A C 1
ATOM 1517 O O . VAL A 1 201 ? -10.271 6.159 9.073 1.00 82.00 201 VAL A O 1
ATOM 1520 N N . THR A 1 202 ? -11.332 8.140 9.133 1.00 84.75 202 THR A N 1
ATOM 1521 C CA . THR A 1 202 ? -10.568 8.741 8.036 1.00 84.75 202 THR A CA 1
ATOM 1522 C C . THR A 1 202 ? -9.443 9.609 8.585 1.00 84.75 202 THR A C 1
ATOM 1524 O O . THR A 1 202 ? -9.675 10.540 9.354 1.00 84.75 202 THR A O 1
ATOM 1527 N N . VAL A 1 203 ? -8.222 9.327 8.146 1.00 85.19 203 VAL A N 1
ATOM 1528 C CA . VAL A 1 203 ? -7.004 10.067 8.462 1.00 85.19 203 VAL A CA 1
ATOM 1529 C C . VAL A 1 203 ? -6.497 10.720 7.179 1.00 85.19 203 VAL A C 1
ATOM 1531 O O . VAL A 1 203 ? -6.276 10.064 6.165 1.00 85.19 203 VAL A O 1
ATOM 1534 N N . SER A 1 204 ? -6.340 12.039 7.210 1.00 83.56 204 SER A N 1
ATOM 1535 C CA . SER A 1 204 ? -5.760 12.818 6.108 1.00 83.56 204 SER A CA 1
ATOM 1536 C C . SER A 1 204 ? -4.233 12.884 6.213 1.00 83.56 204 SER A C 1
ATOM 1538 O O . SER A 1 204 ? -3.722 13.016 7.331 1.00 83.56 204 SER A O 1
ATOM 1540 N N . ASN A 1 205 ? -3.549 12.970 5.072 1.00 82.44 205 ASN A N 1
ATOM 1541 C CA . ASN A 1 205 ? -2.121 13.286 4.979 1.00 82.44 205 ASN A CA 1
ATOM 1542 C C . ASN A 1 205 ? -1.697 14.556 5.746 1.00 82.44 205 ASN A C 1
ATOM 1544 O O . ASN A 1 205 ? -2.496 15.461 6.007 1.00 82.44 205 ASN A O 1
ATOM 1548 N N . GLY A 1 206 ? -0.405 14.617 6.088 1.00 73.75 206 GLY A N 1
ATOM 1549 C CA . GLY A 1 206 ? 0.239 15.754 6.754 1.00 73.75 206 GLY A CA 1
ATOM 1550 C C . GLY A 1 206 ? -0.054 15.873 8.255 1.00 73.75 206 GLY A C 1
ATOM 1551 O O . GLY A 1 206 ? -1.041 15.341 8.763 1.00 73.75 206 GLY A O 1
ATOM 1552 N N . GLY A 1 207 ? 0.797 16.612 8.972 1.00 74.94 207 GLY A N 1
ATOM 1553 C CA . GLY A 1 207 ? 0.714 16.759 10.430 1.00 74.94 207 GLY A CA 1
ATOM 1554 C C . GLY A 1 207 ? 0.919 15.440 11.185 1.00 74.94 207 GLY A C 1
ATOM 1555 O O . GLY A 1 207 ? 1.427 14.463 10.640 1.00 74.94 207 GLY A O 1
ATOM 1556 N N . ASP A 1 208 ? 0.513 15.411 12.453 1.00 75.31 208 ASP A N 1
ATOM 1557 C CA . ASP A 1 208 ? 0.581 14.206 13.281 1.00 75.31 208 ASP A CA 1
ATOM 1558 C C . ASP A 1 208 ? -0.585 13.254 12.943 1.00 75.31 208 ASP A C 1
ATOM 1560 O O . ASP A 1 208 ? -1.700 13.386 13.460 1.00 75.31 208 ASP A O 1
ATOM 1564 N N . MET A 1 209 ? -0.332 12.309 12.028 1.00 79.50 209 MET A N 1
ATOM 1565 C CA . MET A 1 209 ? -1.311 11.305 11.579 1.00 79.50 209 MET A CA 1
ATOM 1566 C C . MET A 1 209 ? -1.845 10.449 12.725 1.00 79.50 209 MET A C 1
ATOM 1568 O O . MET A 1 209 ? -2.995 10.014 12.696 1.00 79.50 209 MET A O 1
ATOM 1572 N N . LEU A 1 210 ? -1.021 10.214 13.738 1.00 74.69 210 LEU A N 1
ATOM 1573 C CA . LEU A 1 210 ? -1.388 9.417 14.887 1.00 74.69 210 LEU A CA 1
ATOM 1574 C C . LEU A 1 210 ? -2.329 10.198 15.807 1.00 74.69 210 LEU A C 1
ATOM 1576 O O . LEU A 1 210 ? -3.367 9.669 16.198 1.00 74.69 210 LEU A O 1
ATOM 1580 N N . THR A 1 211 ? -2.042 11.479 16.060 1.00 72.50 211 THR A N 1
ATOM 1581 C CA . THR A 1 211 ? -3.000 12.379 16.720 1.00 72.50 211 THR A CA 1
ATOM 1582 C C . THR A 1 211 ? -4.317 12.431 15.944 1.00 72.50 211 THR A C 1
ATOM 1584 O O . THR A 1 211 ? -5.381 12.415 16.552 1.00 72.50 211 THR A O 1
ATOM 1587 N N . LYS A 1 212 ? -4.284 12.440 14.605 1.00 77.12 212 LYS A N 1
ATOM 1588 C CA . LYS A 1 212 ? -5.503 12.408 13.779 1.00 77.12 212 LYS A CA 1
ATOM 1589 C C . LYS A 1 212 ? -6.271 11.090 13.905 1.00 77.12 212 LYS A C 1
ATOM 1591 O O . LYS A 1 212 ? -7.489 11.147 14.047 1.00 77.12 212 LYS A O 1
ATOM 1596 N N . LEU A 1 213 ? -5.590 9.942 13.916 1.00 78.69 213 LEU A N 1
ATOM 1597 C CA . LEU A 1 213 ? -6.199 8.622 14.139 1.00 78.69 213 LEU A CA 1
ATOM 1598 C C . LEU A 1 213 ? -6.989 8.581 15.450 1.00 78.69 213 LEU A C 1
ATOM 1600 O O . LEU A 1 213 ? -8.073 8.007 15.502 1.00 78.69 213 LEU A O 1
ATOM 1604 N N . VAL A 1 214 ? -6.456 9.222 16.492 1.00 70.25 214 VAL A N 1
ATOM 1605 C CA . VAL A 1 214 ? -7.097 9.276 17.807 1.00 70.25 214 VAL A CA 1
ATOM 1606 C C . VAL A 1 214 ? -7.948 10.524 18.008 1.00 70.25 214 VAL A C 1
ATOM 1608 O O . VAL A 1 214 ? -8.638 10.635 19.009 1.00 70.25 214 VAL A O 1
ATOM 1611 N N . SER A 1 215 ? -7.951 11.475 17.076 1.00 62.53 215 SER A N 1
ATOM 1612 C CA . SER A 1 215 ? -8.686 12.736 17.229 1.00 62.53 215 SER A CA 1
ATOM 1613 C C . SER A 1 215 ? -10.201 12.573 17.417 1.00 62.53 215 SER A C 1
ATOM 1615 O O . SER A 1 215 ? -10.754 13.351 18.194 1.00 62.53 215 SER A O 1
ATOM 1617 N N . PRO A 1 216 ? -10.886 11.553 16.850 1.00 56.50 216 PRO A N 1
ATOM 1618 C CA . PRO A 1 216 ? -12.285 11.274 17.191 1.00 56.50 216 PRO A CA 1
ATOM 1619 C C . PRO A 1 216 ? -12.496 10.923 18.674 1.00 56.50 216 PRO A C 1
ATOM 1621 O O . PRO A 1 216 ? -13.614 10.977 19.177 1.00 56.50 216 PRO A O 1
ATOM 1624 N N . PHE A 1 217 ? -11.416 10.568 19.370 1.00 53.19 217 PHE A N 1
ATOM 1625 C CA . PHE A 1 217 ? -11.372 10.065 20.739 1.00 53.19 217 PHE A CA 1
ATOM 1626 C C . PHE A 1 217 ? -10.881 11.121 21.739 1.00 53.19 217 PHE A C 1
ATOM 1628 O O . PHE A 1 217 ? -11.042 10.980 22.951 1.00 53.19 217 PHE A O 1
ATOM 1635 N N . VAL A 1 218 ? -10.308 12.218 21.245 1.00 48.06 218 VAL A N 1
ATOM 1636 C CA . VAL A 1 218 ? -9.812 13.315 22.071 1.00 48.06 218 VAL A CA 1
ATOM 1637 C C . VAL A 1 218 ? -10.881 14.400 22.087 1.00 48.06 218 VAL A C 1
ATOM 1639 O O . VAL A 1 218 ? -11.265 14.932 21.048 1.00 48.06 218 VAL A O 1
ATOM 1642 N N . SER A 1 219 ? -11.390 14.732 23.276 1.00 44.94 219 SER A N 1
ATOM 1643 C CA . SER A 1 219 ? -12.260 15.899 23.470 1.00 44.94 219 SER A CA 1
ATOM 1644 C C . SER A 1 219 ? -11.654 17.121 22.772 1.00 44.94 219 SER A C 1
ATOM 1646 O O . SER A 1 219 ? -10.461 17.381 22.942 1.00 44.94 219 SER A O 1
ATOM 1648 N N . LYS A 1 220 ? -12.477 17.906 22.056 1.00 44.59 220 LYS A N 1
ATOM 1649 C CA . LYS A 1 220 ? -12.132 19.231 21.493 1.00 44.59 220 LYS A CA 1
ATOM 1650 C C . LYS A 1 220 ? -11.785 20.275 22.578 1.00 44.59 220 LYS A C 1
ATOM 1652 O O . LYS A 1 220 ? -12.069 21.458 22.427 1.00 44.59 220 LYS A O 1
ATOM 1657 N N . SER A 1 221 ? -11.204 19.867 23.702 1.00 44.91 221 SER A N 1
ATOM 1658 C CA . SER A 1 221 ? -10.492 20.785 24.573 1.00 44.91 221 SER A CA 1
ATOM 1659 C C . SER A 1 221 ? -9.274 21.305 23.814 1.00 44.91 221 SER A C 1
ATOM 1661 O O . SER A 1 221 ? -8.579 20.550 23.140 1.00 44.91 221 SER A O 1
ATOM 1663 N N . THR A 1 222 ? -9.027 22.599 23.922 1.00 47.62 222 THR A N 1
ATOM 1664 C CA . THR A 1 222 ? -8.029 23.399 23.196 1.00 47.62 222 THR A CA 1
ATOM 1665 C C . THR A 1 222 ? -6.554 23.037 23.466 1.00 47.62 222 THR A C 1
ATOM 1667 O O . THR A 1 222 ? -5.664 23.831 23.180 1.00 47.62 222 THR A O 1
ATOM 1670 N N . GLY A 1 223 ? -6.267 21.848 24.005 1.00 48.22 223 GLY A N 1
ATOM 1671 C CA . GLY A 1 223 ? -4.920 21.352 24.297 1.00 48.22 223 GLY A CA 1
ATOM 1672 C C . GLY A 1 223 ? -4.455 20.281 23.310 1.00 48.22 223 GLY A C 1
ATOM 1673 O O . GLY A 1 223 ? -5.250 19.478 22.823 1.00 48.22 223 GLY A O 1
ATOM 1674 N N . THR A 1 224 ? -3.149 20.235 23.042 1.00 47.25 224 THR A N 1
ATOM 1675 C CA . THR A 1 224 ? -2.526 19.163 22.2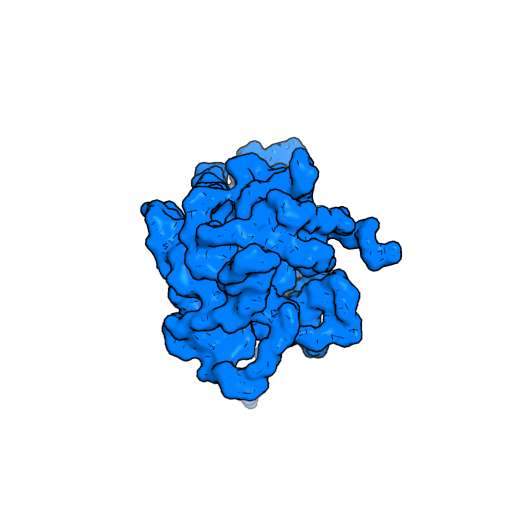54 1.00 47.25 224 THR A CA 1
ATOM 1676 C C . THR A 1 224 ? -2.732 17.801 22.934 1.00 47.25 224 THR A C 1
ATOM 1678 O O . THR A 1 224 ? -2.866 17.712 24.157 1.00 47.25 224 THR A O 1
ATOM 1681 N N . PHE A 1 225 ? -2.768 16.716 22.150 1.00 47.84 225 PHE A N 1
ATOM 1682 C CA . PHE A 1 225 ? -2.973 15.342 22.646 1.00 47.84 225 PHE A CA 1
ATOM 1683 C C . PHE A 1 225 ? -2.044 14.991 23.821 1.00 47.84 225 PHE A C 1
ATOM 1685 O O . PHE A 1 225 ? -2.478 14.424 24.824 1.00 47.84 225 PHE A O 1
ATOM 1692 N N . VAL A 1 226 ? -0.788 15.434 23.733 1.00 48.38 226 VAL A N 1
ATOM 1693 C CA . VAL A 1 226 ? 0.244 15.262 24.764 1.00 48.38 226 VAL A CA 1
ATOM 1694 C C . VAL A 1 226 ? -0.185 15.860 26.110 1.00 48.38 226 VAL A C 1
ATOM 1696 O O . VAL A 1 226 ? -0.008 15.222 27.144 1.00 48.38 226 VAL A O 1
ATOM 1699 N N . THR A 1 227 ? -0.816 17.037 26.118 1.00 50.62 227 THR A N 1
ATOM 1700 C CA . THR A 1 227 ? -1.281 17.711 27.344 1.00 50.62 227 THR A CA 1
ATOM 1701 C C . THR A 1 227 ? -2.496 17.022 27.970 1.00 50.62 227 THR A C 1
ATOM 1703 O O . THR A 1 227 ? -2.715 17.115 29.177 1.00 50.62 227 THR A O 1
ATOM 1706 N N . ASN A 1 228 ? -3.290 16.306 27.171 1.00 49.84 228 ASN A N 1
ATOM 1707 C CA . ASN A 1 228 ? -4.513 15.646 27.627 1.00 49.84 228 ASN A CA 1
ATOM 1708 C C . ASN A 1 228 ? -4.352 14.139 27.891 1.00 49.84 228 ASN A C 1
ATOM 1710 O O . ASN A 1 228 ? -5.284 13.528 28.415 1.00 49.84 228 ASN A O 1
ATOM 1714 N N . LYS A 1 229 ? -3.177 13.547 27.625 1.00 55.78 229 LYS A N 1
ATOM 1715 C CA . LYS A 1 229 ? -2.875 12.130 27.909 1.00 55.78 229 LYS A CA 1
ATOM 1716 C C . LYS A 1 229 ? -3.211 11.740 29.353 1.00 55.78 229 LYS A C 1
ATOM 1718 O O . LYS A 1 229 ? -3.851 10.721 29.588 1.00 55.78 229 LYS A O 1
ATOM 1723 N N . ASN A 1 230 ? -2.883 12.607 30.309 1.00 58.69 230 ASN A N 1
ATOM 1724 C CA . ASN A 1 230 ? -3.125 12.365 31.735 1.00 58.69 230 ASN A CA 1
ATOM 1725 C C . ASN A 1 230 ? -4.615 12.431 32.126 1.00 58.69 230 ASN A C 1
ATOM 1727 O O . ASN A 1 230 ? -4.977 12.008 33.218 1.00 58.69 230 ASN A O 1
ATOM 1731 N N . LYS A 1 231 ? -5.486 12.951 31.250 1.00 53.09 231 LYS A N 1
ATOM 1732 C CA . LYS A 1 231 ? -6.939 13.033 31.473 1.00 53.09 231 LYS A CA 1
ATOM 1733 C C . LYS A 1 231 ? -7.703 11.846 30.882 1.00 53.09 231 LYS A C 1
ATOM 1735 O O . LYS A 1 231 ? -8.851 11.632 31.260 1.00 53.09 231 LYS A O 1
ATOM 1740 N N . LEU A 1 232 ? -7.082 11.072 29.986 1.00 55.16 232 LEU A N 1
ATOM 1741 C CA . LEU A 1 232 ? -7.693 9.878 29.394 1.00 55.16 232 LEU A CA 1
ATOM 1742 C C . LEU A 1 232 ? -7.933 8.786 30.441 1.00 55.16 232 LEU A C 1
ATOM 1744 O O . LEU A 1 232 ? -9.017 8.218 30.457 1.00 55.16 232 LEU A O 1
ATOM 1748 N N . GLY A 1 233 ? -6.972 8.548 31.340 1.00 58.94 233 GLY A N 1
ATOM 1749 C CA . GLY A 1 233 ? -7.107 7.560 32.420 1.00 58.94 233 GLY A CA 1
ATOM 1750 C C . GLY A 1 233 ? -8.323 7.826 33.319 1.00 58.94 233 GLY A C 1
ATOM 1751 O O . GLY A 1 233 ? -9.226 6.997 33.354 1.00 58.94 233 GLY A O 1
ATOM 1752 N N . PRO A 1 234 ? -8.428 9.010 33.954 1.00 58.72 234 PRO A N 1
ATOM 1753 C CA . PRO A 1 234 ? -9.573 9.347 34.802 1.00 58.72 234 PRO A CA 1
ATOM 1754 C C . PRO A 1 234 ? -10.922 9.366 34.070 1.00 58.72 234 PRO A C 1
ATOM 1756 O O . PRO A 1 234 ? -11.935 8.964 34.637 1.00 58.72 234 PRO A O 1
ATOM 1759 N N . ALA A 1 235 ? -10.963 9.825 32.813 1.00 53.81 235 ALA A N 1
ATOM 1760 C CA . ALA A 1 235 ? -12.198 9.829 32.026 1.00 53.81 235 ALA A CA 1
ATOM 1761 C C . ALA A 1 235 ? -12.656 8.409 31.660 1.00 53.81 235 ALA A C 1
ATOM 1763 O O . ALA A 1 235 ? -13.856 8.129 31.647 1.00 53.81 235 ALA A O 1
ATOM 1764 N N . LEU A 1 236 ? -11.699 7.515 31.401 1.00 55.84 236 LEU A N 1
ATOM 1765 C CA . LEU A 1 236 ? -11.954 6.100 31.193 1.00 55.84 236 LEU A CA 1
ATOM 1766 C C . LEU A 1 236 ? -12.460 5.456 32.485 1.00 55.84 236 LEU A C 1
ATOM 1768 O O . LEU A 1 236 ? -13.545 4.889 32.478 1.00 55.84 236 LEU A O 1
ATOM 1772 N N . ASP A 1 237 ? -11.755 5.630 33.603 1.00 59.69 237 ASP A N 1
ATOM 1773 C CA . ASP A 1 237 ? -12.157 5.094 34.908 1.00 59.69 237 ASP A CA 1
ATOM 1774 C C . ASP A 1 237 ? -13.575 5.544 35.305 1.00 59.69 237 ASP A C 1
ATOM 1776 O O . ASP A 1 237 ? -14.378 4.743 35.787 1.00 59.69 237 ASP A O 1
ATOM 1780 N N . ALA A 1 238 ? -13.928 6.806 35.037 1.00 58.34 238 ALA A N 1
ATOM 1781 C CA . ALA A 1 238 ? -15.267 7.334 35.291 1.00 58.34 238 ALA A CA 1
ATOM 1782 C C . ALA A 1 238 ? -16.348 6.650 34.438 1.00 58.34 238 ALA A C 1
ATOM 1784 O O . ALA A 1 238 ? -17.420 6.318 34.944 1.00 58.34 238 ALA A O 1
ATOM 1785 N N . ALA A 1 239 ? -16.079 6.404 33.157 1.00 53.09 239 ALA A N 1
ATOM 1786 C CA . ALA A 1 239 ? -17.027 5.727 32.280 1.00 53.09 239 ALA A CA 1
ATOM 1787 C C . ALA A 1 239 ? -17.144 4.224 32.581 1.00 53.09 239 ALA A C 1
ATOM 1789 O O . ALA A 1 239 ? -18.245 3.680 32.532 1.00 53.09 239 ALA A O 1
ATOM 1790 N N . ILE A 1 240 ? -16.040 3.575 32.966 1.00 56.09 240 ILE A N 1
ATOM 1791 C CA . ILE A 1 240 ? -16.020 2.193 33.467 1.00 56.09 240 ILE A CA 1
ATOM 1792 C C . ILE A 1 240 ? -16.877 2.089 34.727 1.00 56.09 240 ILE A C 1
ATOM 1794 O O . ILE A 1 240 ? -17.731 1.213 34.832 1.00 56.09 240 ILE A O 1
ATOM 1798 N N . SER A 1 241 ? -16.693 3.016 35.666 1.00 59.34 241 SER A N 1
ATOM 1799 C CA . SER A 1 241 ? -17.469 3.067 36.904 1.00 59.34 241 SER A CA 1
ATOM 1800 C C . SER A 1 241 ? -18.960 3.299 36.635 1.00 59.34 241 SER A C 1
ATOM 1802 O O . SER A 1 241 ? -19.808 2.602 37.195 1.00 59.34 241 SER A O 1
ATOM 1804 N N . ALA A 1 242 ? -19.297 4.205 35.710 1.00 55.94 242 ALA A N 1
ATOM 1805 C CA . ALA A 1 242 ? -20.676 4.447 35.291 1.00 55.94 242 ALA A CA 1
ATOM 1806 C C . ALA A 1 242 ? -21.311 3.211 34.631 1.00 55.94 242 ALA A C 1
ATOM 1808 O O . ALA A 1 242 ? -22.463 2.885 34.913 1.00 55.94 242 ALA A O 1
ATOM 1809 N N . MET A 1 243 ? -20.557 2.481 33.805 1.00 53.28 243 MET A N 1
ATOM 1810 C CA . MET A 1 243 ? -21.007 1.224 33.207 1.00 53.28 243 MET A CA 1
ATOM 1811 C C . MET A 1 243 ? -21.193 0.116 34.235 1.00 53.28 243 MET A C 1
ATOM 1813 O O . MET A 1 243 ? -22.234 -0.530 34.229 1.00 53.28 243 MET A O 1
ATOM 1817 N N . ASN A 1 244 ? -20.224 -0.094 35.126 1.00 58.62 244 ASN A N 1
ATOM 1818 C CA . ASN A 1 244 ? -20.321 -1.093 36.189 1.00 58.62 244 ASN A CA 1
ATOM 1819 C C . ASN A 1 244 ? -21.519 -0.796 37.105 1.00 58.62 244 ASN A C 1
ATOM 1821 O O . ASN A 1 244 ? -22.249 -1.709 37.481 1.00 58.62 244 ASN A O 1
ATOM 1825 N N . SER A 1 245 ? -21.780 0.485 37.386 1.00 56.44 245 SER A N 1
ATOM 1826 C CA . SER A 1 245 ? -22.947 0.934 38.157 1.00 56.44 245 SER A CA 1
ATOM 1827 C C . SER A 1 245 ? -24.264 0.688 37.411 1.00 56.44 245 SER A C 1
ATOM 1829 O O . SER A 1 245 ? -25.223 0.189 37.996 1.00 56.44 245 SER A O 1
ATOM 1831 N N . ALA A 1 246 ? -24.312 0.972 36.106 1.00 50.66 246 ALA A N 1
ATOM 1832 C CA . ALA A 1 246 ? -25.475 0.682 35.265 1.00 50.66 246 ALA A CA 1
ATOM 1833 C C . ALA A 1 246 ? -25.711 -0.831 35.071 1.00 50.66 246 ALA A C 1
ATOM 1835 O O . ALA A 1 246 ? -26.850 -1.264 34.912 1.00 50.66 246 ALA A O 1
ATOM 1836 N N . GLN A 1 247 ? -24.653 -1.646 35.110 1.00 54.09 247 GLN A N 1
ATOM 1837 C CA . GLN A 1 247 ? -24.705 -3.104 34.954 1.00 54.09 247 GLN A CA 1
ATOM 1838 C C . GLN A 1 247 ? -25.104 -3.832 36.233 1.00 54.09 247 GLN A C 1
ATOM 1840 O O . GLN A 1 247 ? -25.910 -4.760 36.162 1.00 54.09 247 GLN A O 1
ATOM 1845 N N . ALA A 1 248 ? -24.611 -3.383 37.392 1.00 52.94 248 ALA A N 1
ATOM 1846 C CA . ALA A 1 248 ? -25.055 -3.870 38.697 1.00 52.94 248 ALA A CA 1
ATOM 1847 C C . ALA A 1 248 ? -26.573 -3.694 38.878 1.00 52.94 248 ALA A C 1
ATOM 1849 O O . ALA A 1 248 ? -27.217 -4.505 39.539 1.00 52.94 248 ALA A O 1
ATOM 1850 N N . ALA A 1 249 ? -27.152 -2.678 38.231 1.00 49.53 249 ALA A N 1
ATOM 1851 C CA . ALA A 1 249 ? -28.591 -2.450 38.191 1.00 49.53 249 ALA A CA 1
ATOM 1852 C C . ALA A 1 249 ? -29.347 -3.316 37.158 1.00 49.53 249 ALA A C 1
ATOM 1854 O O . ALA A 1 249 ? -30.569 -3.414 37.246 1.00 49.53 249 ALA A O 1
ATOM 1855 N N . ALA A 1 250 ? -28.662 -3.928 36.180 1.00 51.25 250 ALA A N 1
ATOM 1856 C CA . ALA A 1 250 ? -29.298 -4.555 35.020 1.00 51.25 250 ALA A CA 1
ATOM 1857 C C . ALA A 1 250 ? -29.210 -6.092 34.993 1.00 51.25 250 ALA A C 1
ATOM 1859 O O . ALA A 1 250 ? -30.269 -6.704 34.878 1.00 51.25 250 ALA A O 1
ATOM 1860 N N . ARG A 1 251 ? -28.020 -6.730 35.077 1.00 53.09 251 ARG A N 1
ATOM 1861 C CA . ARG A 1 251 ? -27.851 -8.212 35.095 1.00 53.09 251 ARG A CA 1
ATOM 1862 C C . ARG A 1 251 ? -26.480 -8.670 35.653 1.00 53.09 251 ARG A C 1
ATOM 1864 O O . ARG A 1 251 ? -25.464 -8.219 35.140 1.00 53.09 251 ARG A O 1
ATOM 1871 N N . PRO A 1 252 ? -26.415 -9.642 36.590 1.00 52.38 252 PRO A N 1
ATOM 1872 C CA . PRO A 1 252 ? -25.157 -10.201 37.134 1.00 52.38 252 PRO A CA 1
ATOM 1873 C C . PRO A 1 252 ? -24.349 -11.094 36.171 1.00 52.38 252 PRO A C 1
ATOM 1875 O O . PRO A 1 252 ? -23.187 -11.403 36.419 1.00 52.38 252 PRO A O 1
ATOM 1878 N N . GLU A 1 253 ? -24.960 -11.532 35.072 1.00 49.34 253 GLU A N 1
ATOM 1879 C CA . GLU A 1 253 ? -24.440 -12.551 34.140 1.00 49.34 253 GLU A CA 1
ATOM 1880 C C . GLU A 1 253 ? -23.329 -12.015 33.220 1.00 49.34 253 GLU A C 1
ATOM 1882 O O . GLU A 1 253 ? -22.751 -12.732 32.407 1.00 49.34 253 GLU A O 1
ATOM 1887 N N . THR A 1 254 ? -23.020 -10.727 33.343 1.00 49.28 254 THR A N 1
ATOM 1888 C CA . THR A 1 254 ? -22.128 -9.995 32.455 1.00 49.28 254 THR A CA 1
ATOM 1889 C C . THR A 1 254 ? -20.723 -9.786 33.024 1.00 49.28 254 THR A C 1
ATOM 1891 O O . THR A 1 254 ? -20.025 -8.857 32.626 1.00 49.28 254 THR A O 1
ATOM 1894 N N . ALA A 1 255 ? -20.263 -10.661 33.923 1.00 46.88 255 ALA A N 1
ATOM 1895 C CA . ALA A 1 255 ? -18.915 -10.610 34.506 1.00 46.88 255 ALA A CA 1
ATOM 1896 C C . ALA A 1 255 ? -17.779 -10.561 33.452 1.00 46.88 255 ALA A C 1
ATOM 1898 O O . ALA A 1 255 ? -16.719 -9.995 33.712 1.00 46.88 255 ALA A O 1
ATOM 1899 N N . GLY A 1 256 ? -18.018 -11.058 32.230 1.00 44.94 256 GLY A N 1
ATOM 1900 C CA . GLY A 1 256 ? -17.100 -10.920 31.089 1.00 44.94 256 GLY A CA 1
ATOM 1901 C C . GLY A 1 256 ? -16.910 -9.487 30.563 1.00 44.94 256 GLY A C 1
ATOM 1902 O O . GLY A 1 256 ? -16.006 -9.245 29.770 1.00 44.94 256 GLY A O 1
ATOM 1903 N N . ILE A 1 257 ? -17.721 -8.516 30.997 1.00 45.53 257 ILE A N 1
ATOM 1904 C CA . ILE A 1 257 ? -17.564 -7.109 30.602 1.00 45.53 257 ILE A CA 1
ATOM 1905 C C . ILE A 1 257 ? -16.453 -6.435 31.395 1.00 45.53 257 ILE A C 1
ATOM 1907 O O . ILE A 1 257 ? -15.708 -5.644 30.828 1.00 45.53 257 ILE A O 1
ATOM 1911 N N . SER A 1 258 ? -16.300 -6.757 32.680 1.00 48.34 258 SER A N 1
ATOM 1912 C CA . SER A 1 258 ? -15.205 -6.226 33.497 1.00 48.34 258 SER A CA 1
ATOM 1913 C C . SER A 1 258 ? -13.847 -6.587 32.884 1.00 48.34 258 SER A C 1
ATOM 1915 O O . SER A 1 258 ? -13.005 -5.708 32.728 1.00 48.34 258 SER A O 1
ATOM 1917 N N . SER A 1 259 ? -13.666 -7.830 32.422 1.00 49.19 259 SER A N 1
ATOM 1918 C CA . SER A 1 259 ? -12.431 -8.252 31.749 1.00 49.19 259 SER A CA 1
ATOM 1919 C C . SER A 1 259 ? -12.244 -7.608 30.371 1.00 49.19 259 SER A C 1
ATOM 1921 O O . SER A 1 259 ? -11.130 -7.217 30.034 1.00 49.19 259 SER A O 1
ATOM 1923 N N . ALA A 1 260 ? -13.315 -7.427 29.592 1.00 45.00 260 ALA A N 1
ATOM 1924 C CA . ALA A 1 260 ? -13.283 -6.696 28.320 1.00 45.00 260 ALA A CA 1
ATOM 1925 C C . ALA A 1 260 ? -12.934 -5.206 28.511 1.00 45.00 260 ALA A C 1
ATOM 1927 O O . ALA A 1 260 ? -12.246 -4.595 27.696 1.00 45.00 260 ALA A O 1
ATOM 1928 N N . THR A 1 261 ? -13.377 -4.632 29.624 1.00 50.97 261 THR A N 1
ATOM 1929 C CA . THR A 1 261 ? -13.159 -3.235 29.994 1.00 50.97 261 THR A CA 1
ATOM 1930 C C . THR A 1 261 ? -11.740 -3.000 30.514 1.00 50.97 261 THR A C 1
ATOM 1932 O O . THR A 1 261 ? -11.096 -2.024 30.129 1.00 50.97 261 THR A O 1
ATOM 1935 N N . GLU A 1 262 ? -11.206 -3.932 31.303 1.00 53.94 262 GLU A N 1
ATOM 1936 C CA . GLU A 1 262 ? -9.785 -3.952 31.653 1.00 53.94 262 GLU A CA 1
ATOM 1937 C C . GLU A 1 262 ? -8.920 -4.176 30.408 1.00 53.94 262 GLU A C 1
ATOM 1939 O O . GLU A 1 262 ? -7.954 -3.452 30.224 1.00 53.94 262 GLU A O 1
ATOM 1944 N N . ALA A 1 263 ? -9.299 -5.062 29.479 1.00 51.00 263 ALA A N 1
ATOM 1945 C CA . ALA A 1 263 ? -8.587 -5.241 28.209 1.00 51.00 263 ALA A CA 1
ATOM 1946 C C . ALA A 1 263 ? -8.608 -3.979 27.328 1.00 51.00 263 ALA A C 1
ATOM 1948 O O . ALA A 1 263 ? -7.611 -3.656 26.689 1.00 51.00 263 ALA A O 1
ATOM 1949 N N . ALA A 1 264 ? -9.713 -3.232 27.323 1.00 51.16 264 ALA A N 1
ATOM 1950 C CA . ALA A 1 264 ? -9.817 -1.921 26.689 1.00 51.16 264 ALA A CA 1
ATOM 1951 C C . ALA A 1 264 ? -8.893 -0.882 27.345 1.00 51.16 264 ALA A C 1
ATOM 1953 O O . ALA A 1 264 ? -8.177 -0.163 26.647 1.00 51.16 264 ALA A O 1
ATOM 1954 N N . LYS A 1 265 ? -8.857 -0.826 28.680 1.00 56.56 265 LYS A N 1
ATOM 1955 C CA . LYS A 1 265 ? -7.925 0.017 29.443 1.00 56.56 265 LYS A CA 1
ATOM 1956 C C . LYS A 1 265 ? -6.474 -0.368 29.184 1.00 56.56 265 LYS A C 1
ATOM 1958 O O . LYS A 1 265 ? -5.631 0.514 29.025 1.00 56.56 265 LYS A O 1
ATOM 1963 N N . ASP A 1 266 ? -6.198 -1.658 29.062 1.00 57.91 266 ASP A N 1
ATOM 1964 C CA . ASP A 1 266 ? -4.889 -2.204 28.737 1.00 57.91 266 ASP A CA 1
ATOM 1965 C C . ASP A 1 266 ? -4.501 -1.865 27.290 1.00 57.91 266 ASP A C 1
ATOM 1967 O O . ASP A 1 266 ? -3.385 -1.423 27.050 1.00 57.91 266 ASP A O 1
ATOM 1971 N N . LEU A 1 267 ? -5.428 -1.952 26.328 1.00 54.75 267 LEU A N 1
ATOM 1972 C CA . LEU A 1 267 ? -5.241 -1.520 24.934 1.00 54.75 267 LEU A CA 1
ATOM 1973 C C . LEU A 1 267 ? -4.985 -0.014 24.825 1.00 54.75 267 LEU A C 1
ATOM 1975 O O . LEU A 1 267 ? -4.105 0.402 24.075 1.00 54.75 267 LEU A O 1
ATOM 1979 N N . MET A 1 268 ? -5.698 0.813 25.591 1.00 55.94 268 MET A N 1
ATOM 1980 C CA . MET A 1 268 ? -5.466 2.260 25.627 1.00 55.94 268 MET A CA 1
ATOM 1981 C C . MET A 1 268 ? -4.133 2.598 26.312 1.00 55.94 268 MET A C 1
ATOM 1983 O O . MET A 1 268 ? -3.385 3.448 25.832 1.00 55.94 268 MET A O 1
ATOM 1987 N N . SER A 1 269 ? -3.790 1.903 27.397 1.00 57.00 269 SER A N 1
ATOM 1988 C CA . SER A 1 269 ? -2.541 2.128 28.136 1.00 57.00 269 SER A CA 1
ATOM 1989 C C . SER A 1 269 ? -1.314 1.635 27.356 1.00 57.00 269 SER A C 1
ATOM 1991 O O . SER A 1 269 ? -0.310 2.345 27.282 1.00 57.00 269 SER A O 1
ATOM 1993 N N . LYS A 1 270 ? -1.409 0.466 26.705 1.00 55.31 270 LYS A N 1
ATOM 1994 C CA . LYS A 1 270 ? -0.362 -0.129 25.852 1.00 55.31 270 LYS A CA 1
ATOM 1995 C C . LYS A 1 270 ? -0.243 0.578 24.505 1.00 55.31 270 LYS A C 1
ATOM 1997 O O . LYS A 1 270 ? 0.870 0.835 24.059 1.00 55.31 270 LYS A O 1
ATOM 2002 N N . GLY A 1 271 ? -1.365 0.930 23.877 1.00 54.88 271 GLY A N 1
ATOM 2003 C CA . GLY A 1 271 ? -1.397 1.630 22.594 1.00 54.88 271 GLY A CA 1
ATOM 2004 C C . GLY A 1 271 ? -0.832 3.045 22.695 1.00 54.88 271 GLY A C 1
ATOM 2005 O O . GLY A 1 271 ? -0.013 3.433 21.870 1.00 54.88 271 GLY A O 1
ATOM 2006 N N . PHE A 1 272 ? -1.189 3.808 23.736 1.00 60.06 272 PHE A N 1
ATOM 2007 C CA . PHE A 1 272 ? -0.857 5.238 23.807 1.00 60.06 272 PHE A CA 1
ATOM 2008 C C . PHE A 1 272 ? 0.384 5.592 24.656 1.00 60.06 272 PHE A C 1
ATOM 2010 O O . PHE A 1 272 ? 0.812 6.754 24.699 1.00 60.06 272 PHE A O 1
ATOM 2017 N N . GLY A 1 273 ? 0.978 4.609 25.341 1.00 56.88 273 GLY A N 1
ATOM 2018 C CA . GLY A 1 273 ? 2.101 4.783 26.268 1.00 56.88 273 GLY A CA 1
ATOM 2019 C C . GLY A 1 273 ? 3.383 5.315 25.618 1.00 56.88 273 GLY A C 1
ATOM 2020 O O . GLY A 1 273 ? 3.932 6.299 26.114 1.00 56.88 273 GLY A O 1
ATOM 2021 N N . ASP A 1 274 ? 3.784 4.736 24.483 1.00 64.88 274 ASP A N 1
ATOM 2022 C CA . ASP A 1 274 ? 5.089 4.946 23.822 1.00 64.88 274 ASP A CA 1
ATOM 2023 C C . ASP A 1 274 ? 4.968 5.312 22.324 1.00 64.88 274 ASP A C 1
ATOM 2025 O O . ASP A 1 274 ? 5.809 5.030 21.473 1.00 64.88 274 ASP A O 1
ATOM 2029 N N . LEU A 1 275 ? 3.861 5.965 21.989 1.00 67.38 275 LEU A N 1
ATOM 2030 C CA . LEU A 1 275 ? 3.496 6.336 20.624 1.00 67.38 275 LEU A CA 1
ATOM 2031 C C . LEU A 1 275 ? 4.581 7.064 19.834 1.00 67.38 275 LEU A C 1
ATOM 2033 O O . LEU A 1 275 ? 4.816 6.751 18.672 1.00 67.38 275 LEU A O 1
ATOM 2037 N N . GLY A 1 276 ? 5.205 8.071 20.447 1.00 69.44 276 GLY A N 1
ATOM 2038 C CA . GLY A 1 276 ? 6.134 8.949 19.740 1.00 69.44 276 GLY A CA 1
ATOM 2039 C C . GLY A 1 276 ? 7.413 8.226 19.323 1.00 69.44 276 GLY A C 1
ATOM 2040 O O . GLY A 1 276 ? 7.886 8.416 18.203 1.00 69.44 276 GLY A O 1
ATOM 2041 N N . SER A 1 277 ? 7.963 7.374 20.195 1.00 75.50 277 SER A N 1
ATOM 2042 C CA . SER A 1 277 ? 9.207 6.657 19.902 1.00 75.50 277 SER A CA 1
ATOM 2043 C C . SER A 1 277 ? 8.970 5.513 18.905 1.00 75.50 277 SER A C 1
ATOM 2045 O O . SER A 1 277 ? 9.731 5.369 17.942 1.00 75.50 277 SER A O 1
ATOM 2047 N N . GLN A 1 278 ? 7.865 4.772 19.055 1.00 82.12 278 GLN A N 1
ATOM 2048 C CA . GLN A 1 278 ? 7.477 3.699 18.137 1.00 82.12 278 GLN A CA 1
ATOM 2049 C C . GLN A 1 278 ? 7.162 4.242 16.745 1.00 82.12 278 GLN A C 1
ATOM 2051 O O . GLN A 1 278 ? 7.634 3.692 15.751 1.00 82.12 278 GLN A O 1
ATOM 2056 N N . TRP A 1 279 ? 6.434 5.358 16.663 1.00 83.94 279 TRP A N 1
ATOM 2057 C CA . TRP A 1 279 ? 6.133 6.015 15.395 1.00 83.94 279 TRP A CA 1
ATOM 2058 C C . TRP A 1 279 ? 7.404 6.423 14.649 1.00 83.94 279 TRP A C 1
ATOM 2060 O O . TRP A 1 279 ? 7.595 6.032 13.498 1.00 83.94 279 TRP A O 1
ATOM 2070 N N . ASN A 1 280 ? 8.308 7.150 15.312 1.00 85.88 280 ASN A N 1
ATOM 2071 C CA . ASN A 1 280 ? 9.561 7.588 14.696 1.00 85.88 280 ASN A CA 1
ATOM 2072 C C . ASN A 1 280 ? 10.412 6.398 14.231 1.00 85.88 280 ASN A C 1
ATOM 2074 O O . ASN A 1 280 ? 10.994 6.445 13.148 1.00 85.88 280 ASN A O 1
ATOM 2078 N N . THR A 1 281 ? 10.429 5.314 15.011 1.00 90.75 281 THR A N 1
ATOM 2079 C CA . THR A 1 281 ? 11.129 4.071 14.662 1.00 90.75 281 THR A CA 1
ATOM 2080 C C . THR A 1 281 ? 10.528 3.411 13.419 1.00 90.75 281 THR A C 1
ATOM 2082 O O . THR A 1 281 ? 11.261 3.047 12.500 1.00 90.75 281 THR A O 1
ATOM 2085 N N . LEU A 1 282 ? 9.199 3.293 13.342 1.00 91.75 282 LEU A N 1
ATOM 2086 C CA . LEU A 1 282 ? 8.510 2.708 12.189 1.00 91.75 282 LEU A CA 1
ATOM 2087 C C . LEU A 1 282 ? 8.676 3.562 10.927 1.00 91.75 282 LEU A C 1
ATOM 2089 O O . LEU A 1 282 ? 8.968 3.030 9.857 1.00 91.75 282 LEU A O 1
ATOM 2093 N N . VAL A 1 283 ? 8.558 4.886 11.041 1.00 90.12 283 VAL A N 1
ATOM 2094 C CA . VAL A 1 283 ? 8.792 5.794 9.910 1.00 90.12 283 VAL A CA 1
ATOM 2095 C C . VAL A 1 283 ? 10.236 5.677 9.423 1.00 90.12 283 VAL A C 1
ATOM 2097 O O . VAL A 1 283 ? 10.460 5.551 8.220 1.00 90.12 283 VAL A O 1
ATOM 2100 N N . ALA A 1 284 ? 11.219 5.655 10.328 1.00 91.50 284 ALA A N 1
ATOM 2101 C CA . ALA A 1 284 ? 12.623 5.472 9.965 1.00 91.50 284 ALA A CA 1
ATOM 2102 C C . ALA A 1 284 ? 12.867 4.123 9.266 1.00 91.50 284 ALA A C 1
ATOM 2104 O O . ALA A 1 284 ? 13.517 4.090 8.220 1.00 91.50 284 ALA A O 1
ATOM 2105 N N . LYS A 1 285 ? 12.282 3.034 9.785 1.00 94.69 285 LYS A N 1
ATOM 2106 C CA . LYS A 1 285 ? 12.313 1.698 9.168 1.00 94.69 285 LYS A CA 1
ATOM 2107 C C . LYS A 1 285 ? 11.821 1.746 7.722 1.00 94.69 285 LYS A C 1
ATOM 2109 O O . LYS A 1 285 ? 12.532 1.307 6.818 1.00 94.69 285 LYS A O 1
ATOM 2114 N N . TYR A 1 286 ? 10.630 2.293 7.482 1.00 93.88 286 TYR A N 1
ATOM 2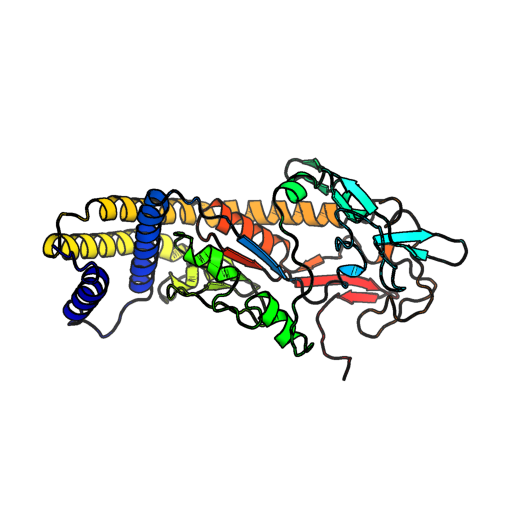115 C CA . TYR A 1 286 ? 10.065 2.327 6.134 1.00 93.88 286 TYR A CA 1
ATOM 2116 C C . TYR A 1 286 ? 10.785 3.304 5.204 1.00 93.88 286 TYR A C 1
ATOM 2118 O O . TYR A 1 286 ? 10.959 2.982 4.033 1.00 93.88 286 TYR A O 1
ATOM 2126 N N . ARG A 1 287 ? 11.298 4.437 5.702 1.00 91.44 287 ARG A N 1
ATOM 2127 C CA . ARG A 1 287 ? 12.185 5.308 4.911 1.00 91.44 287 ARG A CA 1
ATOM 2128 C C . ARG A 1 287 ? 13.434 4.559 4.453 1.00 91.44 287 ARG A C 1
ATOM 2130 O O . ARG A 1 287 ? 13.769 4.630 3.278 1.00 91.44 287 ARG A O 1
ATOM 2137 N N . GLY A 1 288 ? 14.074 3.796 5.340 1.00 92.06 288 GLY A N 1
ATOM 2138 C CA . GLY A 1 288 ? 15.235 2.974 4.991 1.00 92.06 288 GLY A CA 1
ATOM 2139 C C . GLY A 1 288 ? 14.924 1.941 3.904 1.00 92.06 288 GLY A C 1
ATOM 2140 O O . GLY A 1 288 ? 15.652 1.847 2.918 1.00 92.06 288 GLY A O 1
ATOM 2141 N N . LEU A 1 289 ? 13.805 1.221 4.041 1.00 93.31 289 LEU A N 1
ATOM 2142 C CA . LEU A 1 289 ? 13.351 0.249 3.040 1.00 93.31 289 LEU A CA 1
ATOM 2143 C C . LEU A 1 289 ? 13.066 0.895 1.679 1.00 93.31 289 LEU A C 1
ATOM 2145 O O . LEU A 1 289 ? 13.449 0.339 0.650 1.00 93.31 289 LEU A O 1
ATOM 2149 N N . LEU A 1 290 ? 12.414 2.061 1.664 1.00 90.75 290 LEU A N 1
ATOM 2150 C CA . LEU A 1 290 ? 12.113 2.792 0.433 1.00 90.75 290 LEU A CA 1
ATOM 2151 C C . LEU A 1 290 ? 13.387 3.304 -0.238 1.00 90.75 290 LEU A C 1
ATOM 2153 O O . LEU A 1 290 ? 13.565 3.067 -1.427 1.00 90.75 290 LEU A O 1
ATOM 2157 N N . THR A 1 291 ? 14.300 3.926 0.512 1.00 89.12 291 THR A N 1
ATOM 2158 C CA . THR A 1 291 ? 15.587 4.394 -0.024 1.00 89.12 291 THR A CA 1
ATOM 2159 C C . THR A 1 291 ? 16.391 3.245 -0.626 1.00 89.12 291 THR A C 1
ATOM 2161 O O . THR A 1 291 ? 16.877 3.369 -1.743 1.00 89.12 291 THR A O 1
ATOM 2164 N N . ALA A 1 292 ? 16.476 2.102 0.060 1.00 90.44 292 ALA A N 1
ATOM 2165 C CA . ALA A 1 292 ? 17.165 0.923 -0.464 1.00 90.44 292 ALA A CA 1
ATOM 2166 C C . ALA A 1 292 ? 16.459 0.311 -1.691 1.00 90.44 292 ALA A C 1
ATOM 2168 O O . ALA A 1 292 ? 17.102 -0.289 -2.548 1.00 90.44 292 ALA A O 1
ATOM 2169 N N . SER A 1 293 ? 15.134 0.450 -1.789 1.00 88.88 293 SER A N 1
ATOM 2170 C CA . SER A 1 293 ? 14.361 -0.032 -2.943 1.00 88.88 293 SER A CA 1
ATOM 2171 C C . SER A 1 293 ? 14.484 0.887 -4.160 1.00 88.88 293 SER A C 1
ATOM 2173 O O . SER A 1 293 ? 14.352 0.416 -5.286 1.00 88.88 293 SER A O 1
ATOM 2175 N N . LEU A 1 294 ? 14.739 2.177 -3.933 1.00 87.00 294 LEU A N 1
ATOM 2176 C CA . LEU A 1 294 ? 14.930 3.206 -4.956 1.00 87.00 294 LEU A CA 1
ATOM 2177 C C . LEU A 1 294 ? 16.405 3.473 -5.273 1.00 87.00 294 LEU A C 1
ATOM 2179 O O . LEU A 1 294 ? 16.703 4.456 -5.945 1.00 87.00 294 LEU A O 1
ATOM 2183 N N . ASP A 1 295 ? 17.321 2.635 -4.789 1.00 87.62 295 ASP A N 1
ATOM 2184 C CA . ASP A 1 295 ? 18.748 2.800 -5.038 1.00 87.62 295 ASP A CA 1
ATOM 2185 C C . ASP A 1 295 ? 19.046 2.724 -6.551 1.00 87.62 295 ASP A C 1
ATOM 2187 O O . ASP A 1 295 ? 18.918 1.646 -7.142 1.00 87.62 295 ASP A O 1
ATOM 2191 N N . PRO A 1 296 ? 19.469 3.830 -7.197 1.00 80.50 296 PRO A N 1
ATOM 2192 C CA . PRO A 1 296 ? 19.772 3.833 -8.626 1.00 80.50 296 PRO A CA 1
ATOM 2193 C C . PRO A 1 296 ? 21.012 2.994 -8.967 1.00 80.50 296 PRO A C 1
ATOM 2195 O O . PRO A 1 296 ? 21.203 2.633 -10.126 1.00 80.50 296 PRO A O 1
ATOM 2198 N N . GLY A 1 297 ? 21.852 2.661 -7.979 1.00 84.38 297 GLY A N 1
ATOM 2199 C CA . GLY A 1 297 ? 22.978 1.743 -8.149 1.00 84.38 297 GLY A CA 1
ATOM 2200 C C . GLY A 1 297 ? 22.552 0.280 -8.288 1.00 84.38 297 GLY A C 1
ATOM 2201 O O . GLY A 1 297 ? 23.361 -0.570 -8.670 1.00 84.38 297 GLY A O 1
ATOM 2202 N N . ARG A 1 298 ? 21.284 -0.039 -8.008 1.00 86.88 298 ARG A N 1
ATOM 2203 C CA . ARG A 1 298 ? 20.782 -1.406 -8.047 1.00 86.88 298 ARG A CA 1
ATOM 2204 C C . ARG A 1 298 ? 20.444 -1.846 -9.474 1.00 86.88 298 ARG A C 1
ATOM 2206 O O . ARG A 1 298 ? 19.434 -1.455 -10.060 1.00 86.88 298 ARG A O 1
ATOM 2213 N N . SER A 1 299 ? 21.272 -2.742 -10.002 1.00 88.69 299 SER A N 1
ATOM 2214 C CA . SER A 1 299 ? 21.065 -3.387 -11.301 1.00 88.69 299 SER A CA 1
ATOM 2215 C C . SER A 1 299 ? 20.214 -4.654 -11.164 1.00 88.69 299 SER A C 1
ATOM 2217 O O . SER A 1 299 ? 20.582 -5.588 -10.450 1.00 88.69 299 SER A O 1
ATOM 2219 N N . LEU A 1 300 ? 19.067 -4.688 -11.843 1.00 90.44 300 LEU A N 1
ATOM 2220 C CA . LEU A 1 300 ? 18.157 -5.830 -11.911 1.00 90.44 300 LEU A CA 1
ATOM 2221 C C . LEU A 1 300 ? 18.119 -6.3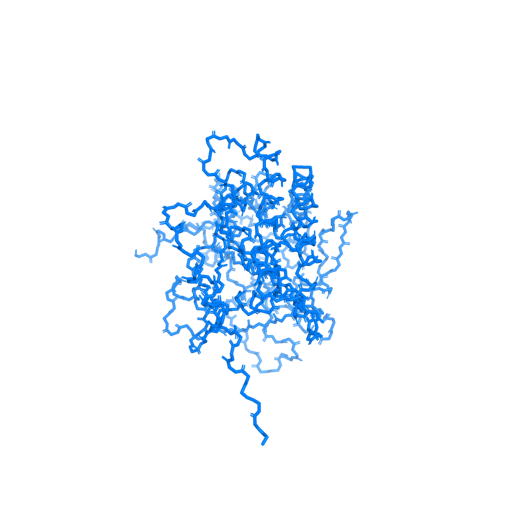66 -13.357 1.00 90.44 300 LEU A C 1
ATOM 2223 O O . LEU A 1 300 ? 17.587 -5.673 -14.226 1.00 90.44 300 LEU A O 1
ATOM 2227 N N . PRO A 1 301 ? 18.653 -7.575 -13.633 1.00 90.94 301 PRO A N 1
ATOM 2228 C CA . PRO A 1 301 ? 18.756 -8.142 -14.985 1.00 90.94 301 PRO A CA 1
ATOM 2229 C C . PRO A 1 301 ? 17.443 -8.251 -15.779 1.00 90.94 301 PRO A C 1
ATOM 2231 O O . PRO A 1 301 ? 16.604 -9.099 -15.489 1.00 90.94 301 PRO A O 1
ATOM 2234 N N . GLY A 1 302 ? 17.262 -7.466 -16.836 1.00 86.81 302 GLY A N 1
ATOM 2235 C CA . GLY A 1 302 ? 16.009 -7.366 -17.587 1.00 86.81 302 GLY A CA 1
ATOM 2236 C C . GLY A 1 302 ? 15.038 -6.310 -17.050 1.00 86.81 302 GLY A C 1
ATOM 2237 O O . GLY A 1 302 ? 13.900 -6.266 -17.514 1.00 86.81 302 GLY A O 1
ATOM 2238 N N . ILE A 1 303 ? 15.451 -5.480 -16.088 1.00 87.44 303 ILE A N 1
ATOM 2239 C CA . ILE A 1 303 ? 14.681 -4.326 -15.598 1.00 87.44 303 ILE A CA 1
ATOM 2240 C C . ILE A 1 303 ? 15.531 -3.051 -15.649 1.00 87.44 303 ILE A C 1
ATOM 2242 O O . ILE A 1 303 ? 15.139 -2.121 -16.339 1.00 87.44 303 ILE A O 1
ATOM 2246 N N . THR A 1 304 ? 16.667 -2.993 -14.944 1.00 88.31 304 THR A N 1
ATOM 2247 C CA . THR A 1 304 ? 17.507 -1.777 -14.803 1.00 88.31 304 THR A CA 1
ATOM 2248 C C . THR A 1 304 ? 18.979 -1.986 -15.182 1.00 88.31 304 THR A C 1
ATOM 2250 O O . THR A 1 304 ? 19.806 -1.085 -15.040 1.00 88.31 304 THR A O 1
ATOM 2253 N N . ASP A 1 305 ? 19.341 -3.161 -15.684 1.00 88.00 305 ASP A N 1
ATOM 2254 C CA . ASP A 1 305 ? 20.719 -3.540 -16.010 1.00 88.00 305 ASP A CA 1
ATOM 2255 C C . ASP A 1 305 ? 21.281 -2.882 -17.276 1.00 88.00 305 ASP A C 1
ATOM 2257 O O . ASP A 1 305 ? 22.496 -2.737 -17.397 1.00 88.00 305 ASP A O 1
ATOM 2261 N N . GLN A 1 306 ? 20.425 -2.422 -18.190 1.00 89.44 306 GLN A N 1
ATOM 2262 C CA . GLN A 1 306 ? 20.830 -1.709 -19.406 1.00 89.44 306 GLN A CA 1
ATOM 2263 C C . GLN A 1 306 ? 19.992 -0.450 -19.628 1.00 89.44 306 GLN A C 1
ATOM 2265 O O . GLN A 1 306 ? 18.911 -0.310 -19.058 1.00 89.44 306 GLN A O 1
ATOM 2270 N N . ALA A 1 307 ? 20.506 0.478 -20.442 1.00 86.81 307 ALA A N 1
ATOM 2271 C CA . ALA A 1 307 ? 19.846 1.751 -20.721 1.00 86.81 307 ALA A CA 1
ATOM 2272 C C . ALA A 1 307 ? 18.432 1.536 -21.274 1.00 86.81 307 ALA A C 1
ATOM 2274 O O . ALA A 1 307 ? 18.234 0.802 -22.245 1.00 86.81 307 ALA A O 1
ATOM 2275 N N . ILE A 1 308 ? 17.454 2.206 -20.665 1.00 83.88 308 ILE A N 1
ATOM 2276 C CA . ILE A 1 308 ? 16.068 2.176 -21.126 1.00 83.88 308 ILE A CA 1
ATOM 2277 C C . ILE A 1 308 ? 15.847 3.454 -21.918 1.00 83.88 308 ILE A C 1
ATOM 2279 O O . ILE A 1 308 ? 15.480 4.488 -21.363 1.00 83.88 308 ILE A O 1
ATOM 2283 N N . VAL A 1 309 ? 16.127 3.380 -23.216 1.00 80.81 309 VAL A N 1
ATOM 2284 C CA . VAL A 1 309 ? 15.918 4.495 -24.139 1.00 80.81 309 VAL A CA 1
ATOM 2285 C C . VAL A 1 309 ? 14.532 4.347 -24.769 1.00 80.81 309 VAL A C 1
ATOM 2287 O O . VAL A 1 309 ? 14.253 3.290 -25.345 1.00 80.81 309 VAL A O 1
ATOM 2290 N N . PRO A 1 310 ? 13.651 5.355 -24.651 1.00 73.81 310 PRO A N 1
ATOM 2291 C CA . PRO A 1 310 ? 12.307 5.296 -25.209 1.00 73.81 310 PRO A CA 1
ATOM 2292 C C . PRO A 1 310 ? 12.352 5.220 -26.738 1.00 73.81 310 PRO A C 1
ATOM 2294 O O . PRO A 1 310 ? 13.157 5.878 -27.393 1.00 73.81 310 PRO A O 1
ATOM 2297 N N . ASP A 1 311 ? 11.409 4.479 -27.314 1.00 71.44 311 ASP A N 1
ATOM 2298 C CA . ASP A 1 311 ? 11.221 4.320 -28.764 1.00 71.44 311 ASP A CA 1
ATOM 2299 C C . ASP A 1 311 ? 10.553 5.545 -29.431 1.00 71.44 311 ASP A C 1
ATOM 2301 O O . ASP A 1 311 ? 10.116 5.474 -30.578 1.00 71.44 311 ASP A O 1
ATOM 2305 N N . GLY A 1 312 ? 10.436 6.667 -28.710 1.00 67.81 312 GLY A N 1
ATOM 2306 C CA . GLY A 1 312 ? 9.747 7.879 -29.162 1.00 67.81 312 GLY A CA 1
ATOM 2307 C C . GLY A 1 312 ? 8.217 7.774 -29.178 1.00 67.81 312 GLY A C 1
ATOM 2308 O O . GLY A 1 312 ? 7.556 8.708 -29.626 1.00 67.81 312 GLY A O 1
ATOM 2309 N N . THR A 1 313 ? 7.632 6.673 -28.687 1.00 71.88 313 THR A N 1
ATOM 2310 C CA . THR A 1 313 ? 6.172 6.484 -28.622 1.00 71.88 313 THR A CA 1
ATOM 2311 C C . THR A 1 313 ? 5.581 6.931 -27.285 1.00 71.88 313 THR A C 1
ATOM 2313 O O . THR A 1 313 ? 6.272 6.999 -26.269 1.00 71.88 313 THR A O 1
ATOM 2316 N N . MET A 1 314 ? 4.269 7.198 -27.255 1.00 72.50 314 MET A N 1
ATOM 2317 C CA . MET A 1 314 ? 3.549 7.682 -26.061 1.00 72.50 314 MET A CA 1
ATOM 2318 C C . MET A 1 314 ? 3.558 6.720 -24.862 1.00 72.50 314 MET A C 1
ATOM 2320 O O . MET A 1 314 ? 3.065 7.063 -23.792 1.00 72.50 314 MET A O 1
ATOM 2324 N N . LYS A 1 315 ? 4.158 5.532 -25.001 1.00 69.94 315 LYS A N 1
ATOM 2325 C CA . LYS A 1 315 ? 4.250 4.509 -23.951 1.00 69.94 315 LYS A CA 1
ATOM 2326 C C . LYS A 1 315 ? 4.954 4.992 -22.679 1.00 69.94 315 LYS A C 1
ATOM 2328 O O . LYS A 1 315 ? 4.677 4.462 -21.610 1.00 69.94 315 LYS A O 1
ATOM 2333 N N . PHE A 1 316 ? 5.856 5.968 -22.795 1.00 72.00 316 PHE A N 1
ATOM 2334 C CA . PHE A 1 316 ? 6.688 6.458 -21.688 1.00 72.00 316 PHE A CA 1
ATOM 2335 C C . PHE A 1 316 ? 6.409 7.924 -21.321 1.00 72.00 316 PHE A C 1
ATOM 2337 O O . PHE A 1 316 ? 7.240 8.573 -20.686 1.00 72.00 316 PHE A O 1
ATOM 2344 N N . GLN A 1 317 ? 5.265 8.466 -21.748 1.00 76.69 317 GLN A N 1
ATOM 2345 C CA . GLN A 1 317 ? 4.880 9.849 -21.483 1.00 76.69 317 GLN A CA 1
ATOM 2346 C C . GLN A 1 317 ? 4.674 10.093 -19.980 1.00 76.69 317 GLN A C 1
ATOM 2348 O O . GLN A 1 317 ? 4.033 9.302 -19.289 1.00 76.69 317 GLN A O 1
ATOM 2353 N N . LEU A 1 318 ? 5.174 11.226 -19.490 1.00 77.00 318 LEU A N 1
ATOM 2354 C CA . LEU A 1 318 ? 4.961 11.700 -18.127 1.00 77.00 318 LEU A CA 1
ATOM 2355 C C . LEU A 1 318 ? 4.379 13.114 -18.175 1.00 77.00 318 LEU A C 1
ATOM 2357 O O . LEU A 1 318 ? 5.001 14.018 -18.729 1.00 77.00 318 LEU A O 1
ATOM 2361 N N . ASN A 1 319 ? 3.186 13.313 -17.604 1.00 74.88 319 ASN A N 1
ATOM 2362 C CA . ASN A 1 319 ? 2.482 14.607 -17.564 1.00 74.88 319 ASN A CA 1
ATOM 2363 C C . ASN A 1 319 ? 2.404 15.300 -18.934 1.00 74.88 319 ASN A C 1
ATOM 2365 O O . ASN A 1 319 ? 2.828 16.443 -19.096 1.00 74.88 319 ASN A O 1
ATOM 2369 N N . GLY A 1 320 ? 1.948 14.581 -19.959 1.00 77.75 320 GLY A N 1
ATOM 2370 C CA . GLY A 1 320 ? 1.857 15.141 -21.308 1.00 77.75 320 GLY A CA 1
ATOM 2371 C C . GLY A 1 320 ? 3.198 15.222 -22.057 1.00 77.75 320 GLY A C 1
ATOM 2372 O O . GLY A 1 320 ? 3.205 15.381 -23.275 1.00 77.75 320 GLY A O 1
ATOM 2373 N N . SER A 1 321 ? 4.334 15.050 -21.377 1.00 80.94 321 SER A N 1
ATOM 2374 C CA . SER A 1 321 ? 5.669 15.208 -21.959 1.00 80.94 321 SER A CA 1
ATOM 2375 C C . SER A 1 321 ? 6.301 13.868 -22.324 1.00 80.94 321 SER A C 1
ATOM 2377 O O . SER A 1 321 ? 6.326 12.929 -21.530 1.00 80.94 321 SER A O 1
ATOM 2379 N N . MET A 1 322 ? 6.841 13.791 -23.536 1.00 81.75 322 MET A N 1
ATOM 2380 C CA . MET A 1 322 ? 7.529 12.615 -24.063 1.00 81.75 322 MET A CA 1
ATOM 2381 C C . MET A 1 322 ? 9.000 12.617 -23.648 1.00 81.75 322 MET A C 1
ATOM 2383 O O . MET A 1 322 ? 9.640 13.663 -23.774 1.00 81.75 322 MET A O 1
ATOM 2387 N N . PRO A 1 323 ? 9.568 11.492 -23.188 1.00 78.62 323 PRO A N 1
ATOM 2388 C CA . PRO A 1 323 ? 10.995 11.427 -22.921 1.00 78.62 323 PRO A CA 1
ATOM 2389 C C . PRO A 1 323 ? 11.776 11.535 -24.237 1.00 78.62 323 PRO A C 1
ATOM 2391 O O . PRO A 1 323 ? 11.366 10.980 -25.260 1.00 78.62 323 PRO A O 1
ATOM 2394 N N . THR A 1 324 ? 12.890 12.269 -24.235 1.00 80.44 324 THR A N 1
ATOM 2395 C CA . THR A 1 324 ? 13.735 12.392 -25.435 1.00 80.44 324 THR A CA 1
ATOM 2396 C C . THR A 1 324 ? 14.415 11.060 -25.765 1.00 80.44 324 THR A C 1
ATOM 2398 O O . THR A 1 324 ? 14.655 10.238 -24.881 1.00 80.44 324 THR A O 1
ATOM 2401 N N . SER A 1 325 ? 14.827 10.870 -27.021 1.00 73.56 325 SER A N 1
ATOM 2402 C CA . SER A 1 325 ? 15.603 9.695 -27.463 1.00 73.56 325 SER A CA 1
ATOM 2403 C C . SER A 1 325 ? 16.984 9.562 -26.801 1.00 73.56 325 SER A C 1
ATOM 2405 O O . SER A 1 325 ? 17.683 8.578 -27.015 1.00 73.56 325 SER A O 1
ATOM 2407 N N . THR A 1 326 ? 17.396 10.551 -26.010 1.00 76.81 326 THR A N 1
ATOM 2408 C CA . THR A 1 326 ? 18.633 10.548 -25.220 1.00 76.81 326 THR A CA 1
ATOM 2409 C C . THR A 1 326 ? 18.390 10.302 -23.731 1.00 76.81 326 THR A C 1
ATOM 2411 O O . THR A 1 326 ? 19.347 10.205 -22.966 1.00 76.81 326 THR A O 1
ATOM 2414 N N . THR A 1 327 ? 17.131 10.209 -23.297 1.00 82.81 327 THR A N 1
ATOM 2415 C CA . THR A 1 327 ? 16.781 10.012 -21.889 1.00 82.81 327 THR A CA 1
ATOM 2416 C C . THR A 1 327 ? 16.863 8.528 -21.534 1.00 82.81 327 THR A C 1
ATOM 2418 O O . THR A 1 327 ? 16.044 7.736 -21.993 1.00 82.81 327 THR A O 1
ATOM 2421 N N . ASP A 1 328 ? 17.821 8.148 -20.685 1.00 86.94 328 ASP A N 1
ATOM 2422 C CA . ASP A 1 328 ? 17.835 6.829 -20.039 1.00 86.94 328 ASP A CA 1
ATOM 2423 C C . ASP A 1 328 ? 16.876 6.843 -18.844 1.00 86.94 328 ASP A C 1
ATOM 2425 O O . ASP A 1 328 ? 17.164 7.460 -17.811 1.00 86.94 328 ASP A O 1
ATOM 2429 N N . LEU A 1 329 ? 15.740 6.150 -18.967 1.00 84.19 329 LEU A N 1
ATOM 2430 C CA . LEU A 1 329 ? 14.686 6.160 -17.949 1.00 84.19 329 LEU A CA 1
ATOM 2431 C C . LEU A 1 329 ? 15.144 5.591 -16.595 1.00 84.19 329 LEU A C 1
ATOM 2433 O O . LEU A 1 329 ? 14.532 5.886 -15.571 1.00 84.19 329 LEU A O 1
ATOM 2437 N N . ARG A 1 330 ? 16.256 4.845 -16.534 1.00 86.06 330 ARG A N 1
ATOM 2438 C CA . ARG A 1 330 ? 16.834 4.395 -15.253 1.00 86.06 330 ARG A CA 1
ATOM 2439 C C . ARG A 1 330 ? 17.293 5.550 -14.375 1.00 86.06 330 ARG A C 1
ATOM 2441 O O . ARG A 1 330 ? 17.224 5.470 -13.155 1.00 86.06 330 ARG A O 1
ATOM 2448 N N . THR A 1 331 ? 17.740 6.633 -15.004 1.00 87.25 331 THR A N 1
ATOM 2449 C CA . THR A 1 331 ? 18.235 7.824 -14.307 1.00 87.25 331 THR A CA 1
ATOM 2450 C C . THR A 1 331 ? 17.110 8.696 -13.748 1.00 87.25 331 THR A C 1
ATOM 2452 O O . THR A 1 331 ? 17.384 9.666 -13.042 1.00 87.25 331 THR A O 1
ATOM 2455 N N . MET A 1 332 ? 15.841 8.353 -14.022 1.00 87.38 332 MET A N 1
ATOM 2456 C CA . MET A 1 332 ? 14.688 9.092 -13.502 1.00 87.38 332 MET A CA 1
ATOM 2457 C C . MET A 1 332 ? 14.611 9.059 -11.977 1.00 87.38 332 MET A C 1
ATOM 2459 O O . MET A 1 332 ? 14.216 10.053 -11.362 1.00 87.38 332 MET A O 1
ATOM 2463 N N . ILE A 1 333 ? 14.989 7.931 -11.373 1.00 87.75 333 ILE A N 1
ATOM 2464 C CA . ILE A 1 333 ? 15.120 7.803 -9.925 1.00 87.75 333 ILE A CA 1
ATOM 2465 C C . ILE A 1 333 ? 16.512 8.296 -9.533 1.00 87.75 333 ILE A C 1
ATOM 2467 O O . ILE A 1 333 ? 17.528 7.775 -9.984 1.00 87.75 333 ILE A O 1
ATOM 2471 N N . LYS A 1 334 ? 16.558 9.315 -8.679 1.00 87.00 334 LYS A N 1
ATOM 2472 C CA . LYS A 1 334 ? 17.791 9.906 -8.146 1.00 87.00 334 LYS A CA 1
ATOM 2473 C C . LYS A 1 334 ? 17.737 9.961 -6.626 1.00 87.00 334 LYS A C 1
ATOM 2475 O O . LYS A 1 334 ? 16.676 9.824 -6.031 1.00 87.00 334 LYS A O 1
ATOM 2480 N N . ALA A 1 335 ? 18.867 10.268 -5.992 1.00 84.81 335 ALA A N 1
ATOM 2481 C CA . ALA A 1 335 ? 18.957 10.366 -4.530 1.00 84.81 335 ALA A CA 1
ATOM 2482 C C . ALA A 1 335 ? 17.959 11.362 -3.901 1.00 84.81 335 ALA A C 1
ATOM 2484 O O . ALA A 1 335 ? 17.598 11.224 -2.738 1.00 84.81 335 ALA A O 1
ATOM 2485 N N . SER A 1 336 ? 17.515 12.369 -4.662 1.00 84.56 336 SER A N 1
ATOM 2486 C CA . SER A 1 336 ? 16.514 13.345 -4.217 1.00 84.56 336 SER A CA 1
ATOM 2487 C C . SER A 1 336 ? 15.077 13.005 -4.632 1.00 84.56 336 SER A C 1
ATOM 2489 O O . SER A 1 336 ? 14.159 13.744 -4.271 1.00 84.56 336 SER A O 1
ATOM 2491 N N . THR A 1 337 ? 14.862 11.916 -5.378 1.00 86.88 337 THR A N 1
ATOM 2492 C CA . THR A 1 337 ? 13.524 11.385 -5.650 1.00 86.88 337 THR A CA 1
ATOM 2493 C C . THR A 1 337 ? 12.912 10.927 -4.341 1.00 86.88 337 THR A C 1
ATOM 2495 O O . THR A 1 337 ? 13.531 10.197 -3.570 1.00 86.88 337 THR A O 1
ATOM 2498 N N . GLY A 1 338 ? 11.686 11.366 -4.090 1.00 80.56 338 GLY A N 1
ATOM 2499 C CA . GLY A 1 338 ? 10.975 11.009 -2.879 1.00 80.56 338 GLY A CA 1
ATOM 2500 C C . GLY A 1 338 ? 9.617 10.401 -3.165 1.00 80.56 338 GLY A C 1
ATOM 2501 O O . GLY A 1 338 ? 9.037 10.544 -4.243 1.00 80.56 338 GLY A O 1
ATOM 2502 N N . LEU A 1 339 ? 9.122 9.724 -2.141 1.00 77.62 339 LEU A N 1
ATOM 2503 C CA . LEU A 1 339 ? 7.809 9.112 -2.079 1.00 77.62 339 LEU A CA 1
ATOM 2504 C C . LEU A 1 339 ? 7.070 9.766 -0.918 1.00 77.62 339 LEU A C 1
ATOM 2506 O O . LEU A 1 339 ? 7.359 9.489 0.248 1.00 77.62 339 LEU A O 1
ATOM 2510 N N . ALA A 1 340 ? 6.173 10.700 -1.232 1.00 72.50 340 ALA A N 1
ATOM 2511 C CA . ALA A 1 340 ? 5.526 11.498 -0.201 1.00 72.50 340 ALA A CA 1
ATOM 2512 C C . ALA A 1 340 ? 4.614 10.610 0.654 1.00 72.50 340 ALA A C 1
ATOM 2514 O O . ALA A 1 340 ? 3.776 9.877 0.135 1.00 72.50 340 ALA A O 1
ATOM 2515 N N . ASN A 1 341 ? 4.768 10.689 1.975 1.00 80.94 341 ASN A N 1
ATOM 2516 C CA . ASN A 1 341 ? 3.935 10.000 2.965 1.00 80.94 341 ASN A CA 1
ATOM 2517 C C . ASN A 1 341 ? 3.947 8.457 2.898 1.00 80.94 341 ASN A C 1
ATOM 2519 O O . ASN A 1 341 ? 3.264 7.816 3.690 1.00 80.94 341 ASN A O 1
ATOM 2523 N N . VAL A 1 342 ? 4.697 7.819 1.989 1.00 87.69 342 VAL A N 1
ATOM 2524 C CA . VAL A 1 342 ? 4.653 6.353 1.822 1.00 87.69 342 VAL A CA 1
ATOM 2525 C C . VAL A 1 342 ? 5.210 5.642 3.052 1.00 87.69 342 VAL A C 1
ATOM 2527 O O . VAL A 1 342 ? 4.622 4.666 3.521 1.00 87.69 342 VAL A O 1
ATOM 2530 N N . ALA A 1 343 ? 6.304 6.156 3.617 1.00 89.56 343 ALA A N 1
ATOM 2531 C CA . ALA A 1 343 ? 6.872 5.603 4.840 1.00 89.56 343 ALA A CA 1
ATOM 2532 C C . ALA A 1 343 ? 5.902 5.737 6.018 1.00 89.56 343 ALA A C 1
ATOM 2534 O O . ALA A 1 343 ? 5.709 4.792 6.775 1.00 89.56 343 ALA A O 1
ATOM 2535 N N . GLU A 1 344 ? 5.256 6.893 6.136 1.00 89.62 344 GLU A N 1
ATOM 2536 C CA . GLU A 1 344 ? 4.255 7.194 7.150 1.00 89.62 344 GLU A CA 1
ATOM 2537 C C . GLU A 1 344 ? 3.011 6.302 6.997 1.00 89.62 344 GLU A C 1
ATOM 2539 O O . GLU A 1 344 ? 2.462 5.840 7.994 1.00 89.62 344 GLU A O 1
ATOM 2544 N N . HIS A 1 345 ? 2.596 5.981 5.769 1.00 91.69 345 HIS A N 1
ATOM 2545 C CA . HIS A 1 345 ? 1.458 5.096 5.510 1.00 91.69 345 HIS A CA 1
ATOM 2546 C C . HIS A 1 345 ? 1.738 3.657 5.927 1.00 91.69 345 HIS A C 1
ATOM 2548 O O . HIS A 1 345 ? 0.908 3.032 6.588 1.00 91.69 345 HIS A O 1
ATOM 2554 N N . PHE A 1 346 ? 2.910 3.131 5.570 1.00 92.81 346 PHE A N 1
ATOM 2555 C CA . PHE A 1 346 ? 3.306 1.796 6.003 1.00 92.81 346 PHE A CA 1
ATOM 2556 C C . PHE A 1 346 ? 3.571 1.736 7.510 1.00 92.81 346 PHE A C 1
ATOM 2558 O O . PHE A 1 346 ? 3.175 0.763 8.151 1.00 92.81 346 PHE A O 1
ATOM 2565 N N . ALA A 1 347 ? 4.153 2.788 8.094 1.00 91.44 347 ALA A N 1
ATOM 2566 C CA . ALA A 1 347 ? 4.309 2.908 9.540 1.00 91.44 347 ALA A CA 1
ATOM 2567 C C . ALA A 1 347 ? 2.949 2.882 10.249 1.00 91.44 347 ALA A C 1
ATOM 2569 O O . ALA A 1 347 ? 2.776 2.129 11.204 1.00 91.44 347 ALA A O 1
ATOM 2570 N N . MET A 1 348 ? 1.962 3.630 9.743 1.00 90.00 348 MET A N 1
ATOM 2571 C CA . MET A 1 348 ? 0.591 3.617 10.258 1.00 90.00 348 MET A CA 1
ATOM 2572 C C . MET A 1 348 ? -0.054 2.238 10.124 1.00 90.00 348 MET A C 1
ATOM 2574 O O . MET A 1 348 ? -0.653 1.757 11.080 1.00 90.00 348 MET A O 1
ATOM 2578 N N . ALA A 1 349 ? 0.082 1.585 8.969 1.00 93.31 349 ALA A N 1
ATOM 2579 C CA . ALA A 1 349 ? -0.459 0.248 8.758 1.00 93.31 349 ALA A CA 1
ATOM 2580 C C . ALA A 1 349 ? 0.137 -0.774 9.723 1.00 93.31 349 ALA A C 1
ATOM 2582 O O . ALA A 1 349 ? -0.612 -1.495 10.378 1.00 93.31 349 ALA A O 1
ATOM 2583 N N . GLU A 1 350 ? 1.461 -0.813 9.858 1.00 92.06 350 GLU A N 1
ATOM 2584 C CA . GLU A 1 350 ? 2.117 -1.715 10.800 1.00 92.06 350 GLU A CA 1
ATOM 2585 C C . GLU A 1 350 ? 1.697 -1.420 12.238 1.00 92.06 350 GLU A C 1
ATOM 2587 O O . GLU A 1 350 ? 1.318 -2.341 12.954 1.00 92.06 350 GLU A O 1
ATOM 2592 N N . TYR A 1 351 ? 1.691 -0.149 12.638 1.00 88.12 351 TYR A N 1
ATOM 2593 C CA . TYR A 1 351 ? 1.298 0.259 13.980 1.00 88.12 351 TYR A CA 1
ATOM 2594 C C . TYR A 1 351 ? -0.149 -0.150 14.299 1.00 88.12 351 TYR A C 1
ATOM 2596 O O . TYR A 1 351 ? -0.399 -0.880 15.255 1.00 88.12 351 TYR A O 1
ATOM 2604 N N . VAL A 1 352 ? -1.107 0.239 13.453 1.00 87.44 352 VAL A N 1
ATOM 2605 C CA . VAL A 1 352 ? -2.535 -0.069 13.631 1.00 87.44 352 VAL A CA 1
ATOM 2606 C C . VAL A 1 352 ? -2.779 -1.574 13.709 1.00 87.44 352 VAL A C 1
ATOM 2608 O O . VAL A 1 352 ? -3.535 -2.033 14.569 1.00 87.44 352 VAL A O 1
ATOM 2611 N N . LEU A 1 353 ? -2.135 -2.337 12.824 1.00 89.12 353 LEU A N 1
ATOM 2612 C CA . LEU A 1 353 ? -2.312 -3.777 12.746 1.00 89.12 353 LEU A CA 1
ATOM 2613 C C . LEU A 1 353 ? -1.622 -4.492 13.912 1.00 89.12 353 LEU A C 1
ATOM 2615 O O . LEU A 1 353 ? -2.239 -5.362 14.517 1.00 89.12 353 LEU A O 1
ATOM 2619 N N . LEU A 1 354 ? -0.370 -4.177 14.251 1.00 87.25 354 LEU A N 1
ATOM 2620 C CA . LEU A 1 354 ? 0.374 -4.879 15.308 1.00 87.25 354 LEU A CA 1
ATOM 2621 C C . LEU A 1 354 ? -0.085 -4.499 16.718 1.00 87.25 354 LEU A C 1
ATOM 2623 O O . LEU A 1 354 ? -0.104 -5.365 17.589 1.00 87.25 354 LEU A O 1
ATOM 2627 N N . SER A 1 355 ? -0.539 -3.263 16.927 1.00 80.25 355 SER A N 1
ATOM 2628 C CA . SER A 1 355 ? -1.138 -2.822 18.193 1.00 80.25 355 SER A CA 1
ATOM 2629 C C . SER A 1 355 ? -2.609 -3.231 18.347 1.00 80.25 355 SER A C 1
ATOM 2631 O O . SER A 1 355 ? -3.239 -2.848 19.329 1.00 80.25 355 SER A O 1
ATOM 2633 N N . ASN A 1 356 ? -3.164 -3.998 17.397 1.00 79.94 356 ASN A N 1
ATOM 2634 C CA . ASN A 1 356 ? -4.569 -4.428 17.364 1.00 79.94 356 ASN A CA 1
ATOM 2635 C C . ASN A 1 356 ? -5.566 -3.261 17.514 1.00 79.94 356 ASN A C 1
ATOM 2637 O O . ASN A 1 356 ? -6.629 -3.419 18.108 1.00 79.94 356 ASN A O 1
ATOM 2641 N N . LEU A 1 357 ? -5.239 -2.084 16.968 1.00 78.25 357 LEU A N 1
ATOM 2642 C CA . LEU A 1 357 ? -6.146 -0.934 16.979 1.00 78.25 357 LEU A CA 1
ATOM 2643 C C . LEU A 1 357 ? -7.254 -1.085 15.938 1.00 78.25 357 LEU A C 1
ATOM 2645 O O . LEU A 1 357 ? -8.389 -0.707 16.201 1.00 78.25 357 LEU A O 1
ATOM 2649 N N . SER A 1 358 ? -6.926 -1.660 14.780 1.00 85.44 358 SER A N 1
ATOM 2650 C CA . SER A 1 358 ? -7.872 -2.080 13.744 1.00 85.44 358 SER A CA 1
ATOM 2651 C C . SER A 1 358 ? -7.364 -3.362 13.090 1.00 85.44 358 SER A C 1
ATOM 2653 O O . SER A 1 358 ? -6.157 -3.575 12.977 1.00 85.44 358 SER A O 1
ATOM 2655 N N . SER A 1 359 ? -8.273 -4.203 12.601 1.00 88.19 359 SER A N 1
ATOM 2656 C CA . SER A 1 359 ? -7.934 -5.312 11.695 1.00 88.19 359 SER A CA 1
ATOM 2657 C C . SER A 1 359 ? -8.018 -4.917 10.222 1.00 88.19 359 SER A C 1
ATOM 2659 O O . SER A 1 359 ? -7.701 -5.731 9.360 1.00 88.19 359 SER A O 1
ATOM 2661 N N . SER A 1 360 ? -8.508 -3.716 9.920 1.00 91.75 360 SER A N 1
ATOM 2662 C CA . SER A 1 360 ? -8.784 -3.249 8.567 1.00 91.75 360 SER A CA 1
ATOM 2663 C C . SER A 1 360 ? -8.190 -1.863 8.380 1.00 91.75 360 SER A C 1
ATOM 2665 O O . SER A 1 360 ? -8.600 -0.895 9.030 1.00 91.75 360 SER A O 1
ATOM 2667 N N . ILE A 1 361 ? -7.197 -1.766 7.504 1.00 93.44 361 ILE A N 1
ATOM 2668 C CA . ILE A 1 361 ? -6.612 -0.493 7.108 1.00 93.44 361 ILE A CA 1
ATOM 2669 C C . ILE A 1 361 ? -6.517 -0.413 5.593 1.00 93.44 361 ILE A C 1
ATOM 2671 O O . ILE A 1 361 ? -6.198 -1.379 4.902 1.00 93.44 361 ILE A O 1
ATOM 2675 N N . SER A 1 362 ? -6.832 0.758 5.062 1.00 92.75 362 SER A N 1
ATOM 2676 C CA . SER A 1 362 ? -6.690 1.083 3.655 1.00 92.75 362 SER A CA 1
ATOM 2677 C C . SER A 1 362 ? -5.849 2.341 3.535 1.00 92.75 362 SER A C 1
ATOM 2679 O O . SER A 1 362 ? -6.162 3.347 4.164 1.00 92.75 362 SER A O 1
ATOM 2681 N N . ILE A 1 363 ? -4.771 2.272 2.761 1.00 90.94 363 ILE A N 1
ATOM 2682 C CA . ILE A 1 363 ? -3.817 3.366 2.582 1.00 90.94 363 ILE A CA 1
ATOM 2683 C C . ILE A 1 363 ? -3.766 3.794 1.116 1.00 90.94 363 ILE A C 1
ATOM 2685 O O . ILE A 1 363 ? -3.842 2.941 0.229 1.00 90.94 363 ILE A O 1
ATOM 2689 N N . SER A 1 364 ? -3.594 5.099 0.882 1.00 87.44 364 SER A N 1
ATOM 2690 C CA . SER A 1 364 ? -3.309 5.677 -0.438 1.00 87.44 364 SER A CA 1
ATOM 2691 C C . SER A 1 364 ? -1.938 6.350 -0.473 1.00 87.44 364 SER A C 1
ATOM 2693 O O . SER A 1 364 ? -1.853 7.568 -0.289 1.00 87.44 364 SER A O 1
ATOM 2695 N N . PRO A 1 365 ? -0.826 5.597 -0.559 1.00 83.06 365 PRO A N 1
ATOM 2696 C CA . PRO A 1 365 ? 0.496 6.206 -0.602 1.00 83.06 365 PRO A CA 1
ATOM 2697 C C . PRO A 1 365 ? 0.574 7.170 -1.790 1.00 83.06 365 PRO A C 1
ATOM 2699 O O . PRO A 1 365 ? 0.105 6.851 -2.883 1.00 83.06 365 PRO A O 1
ATOM 2702 N N . ALA A 1 366 ? 1.127 8.361 -1.563 1.00 76.19 366 ALA A N 1
ATOM 2703 C CA . ALA A 1 366 ? 1.158 9.379 -2.598 1.00 76.19 366 ALA A CA 1
ATOM 2704 C C . ALA A 1 366 ? 2.222 9.073 -3.661 1.00 76.19 366 ALA A C 1
ATOM 2706 O O . ALA A 1 366 ? 3.100 8.221 -3.516 1.00 76.19 366 ALA A O 1
ATOM 2707 N N . SER A 1 367 ? 2.121 9.826 -4.742 1.00 78.00 367 SER A N 1
ATOM 2708 C CA . SER A 1 367 ? 2.976 9.784 -5.913 1.00 78.00 367 SER A CA 1
ATOM 2709 C C . SER A 1 367 ? 4.459 10.048 -5.655 1.00 78.00 367 SER A C 1
ATOM 2711 O O . SER A 1 367 ? 4.852 10.713 -4.691 1.00 78.00 367 SER A O 1
ATOM 2713 N N . PHE A 1 368 ? 5.288 9.596 -6.599 1.00 82.06 368 PHE A N 1
ATOM 2714 C CA . PHE A 1 368 ? 6.682 10.020 -6.676 1.00 82.06 368 PHE A CA 1
ATOM 2715 C C . PHE A 1 368 ? 6.773 11.511 -6.991 1.00 82.06 368 PHE A C 1
ATOM 2717 O O . PHE A 1 368 ? 6.029 12.026 -7.830 1.00 82.06 368 PHE A O 1
ATOM 2724 N N . TYR A 1 369 ? 7.744 12.180 -6.383 1.00 85.38 369 TYR A N 1
ATOM 2725 C CA . TYR A 1 369 ? 8.106 13.553 -6.705 1.00 85.38 369 TYR A CA 1
ATOM 2726 C C . TYR A 1 369 ? 9.607 13.667 -6.956 1.00 85.38 369 TYR A C 1
ATOM 2728 O O . TYR A 1 369 ? 10.401 12.838 -6.504 1.00 85.38 369 TYR A O 1
ATOM 2736 N N . ASN A 1 370 ? 9.993 14.732 -7.662 1.00 87.62 370 ASN A N 1
ATOM 2737 C CA . ASN A 1 370 ? 11.384 15.026 -7.991 1.00 87.62 370 ASN A CA 1
ATOM 2738 C C . ASN A 1 370 ? 12.071 13.880 -8.762 1.00 87.62 370 ASN A C 1
ATOM 2740 O O . ASN A 1 370 ? 13.194 13.471 -8.463 1.00 87.62 370 ASN A O 1
ATOM 2744 N N . LEU A 1 371 ? 11.371 13.349 -9.760 1.00 88.38 371 LEU A N 1
ATOM 2745 C CA . LEU A 1 371 ? 11.926 12.458 -10.776 1.00 88.38 371 LEU A CA 1
ATOM 2746 C C . LEU A 1 371 ? 12.741 13.285 -11.764 1.00 88.38 371 LEU A C 1
ATOM 2748 O O . LEU A 1 371 ? 12.284 14.349 -12.175 1.00 88.38 3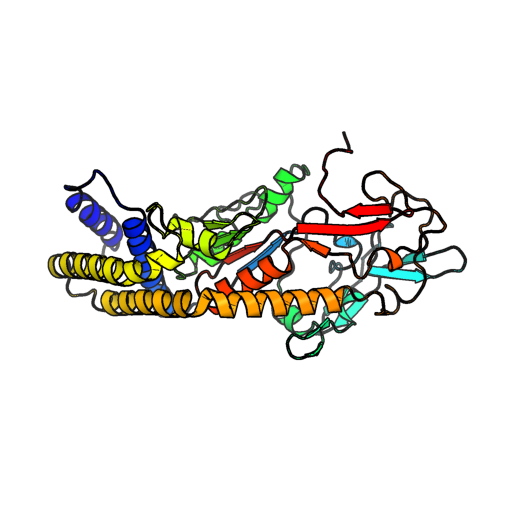71 LEU A O 1
ATOM 2752 N N . ALA A 1 372 ? 13.922 12.821 -12.162 1.00 89.25 372 ALA A N 1
ATOM 2753 C CA . ALA A 1 372 ? 14.651 13.451 -13.258 1.00 89.25 372 ALA A CA 1
ATOM 2754 C C . ALA A 1 372 ? 13.970 13.109 -14.590 1.00 89.25 372 ALA A C 1
ATOM 2756 O O . ALA A 1 372 ? 13.818 11.939 -14.918 1.00 89.25 372 ALA A O 1
ATOM 2757 N N . PHE A 1 373 ? 13.543 14.104 -15.362 1.00 87.38 373 PHE A N 1
ATOM 2758 C CA . PHE A 1 373 ? 12.869 13.867 -16.640 1.00 87.38 373 PHE A CA 1
ATOM 2759 C C . PHE A 1 373 ? 13.147 15.016 -17.610 1.00 87.38 373 PHE A C 1
ATOM 2761 O O . PHE A 1 373 ? 12.918 16.173 -17.261 1.00 87.38 373 PHE A O 1
ATOM 2768 N N . ASN A 1 374 ? 13.666 14.717 -18.809 1.00 84.56 374 ASN A N 1
ATOM 2769 C CA . ASN A 1 374 ? 14.018 15.705 -19.844 1.00 84.56 374 ASN A CA 1
ATOM 2770 C C . ASN A 1 374 ? 14.852 16.904 -19.336 1.00 84.56 374 ASN A C 1
ATOM 2772 O O . ASN A 1 374 ? 14.612 18.047 -19.713 1.00 84.56 374 ASN A O 1
ATOM 2776 N N . GLY A 1 375 ? 15.814 16.661 -18.440 1.00 83.00 375 GLY A N 1
ATOM 2777 C CA . GLY A 1 375 ? 16.651 17.719 -17.852 1.00 83.00 375 GLY A CA 1
ATOM 2778 C C . GLY A 1 375 ? 15.973 18.557 -16.756 1.00 83.00 375 GLY A C 1
ATOM 2779 O O . GLY A 1 375 ? 16.607 19.456 -16.210 1.00 83.00 375 GLY A O 1
ATOM 2780 N N . GLY A 1 376 ? 14.721 18.253 -16.402 1.00 85.56 376 GLY A N 1
ATOM 2781 C CA . GLY A 1 376 ? 13.970 18.882 -15.316 1.00 85.56 376 GLY A CA 1
ATOM 2782 C C . GLY A 1 376 ? 13.551 17.906 -14.211 1.00 85.56 376 GLY A C 1
ATOM 2783 O O . GLY A 1 376 ? 13.967 16.745 -14.176 1.00 85.56 376 GLY A O 1
ATOM 2784 N N . ASN A 1 377 ? 12.707 18.401 -13.300 1.00 86.31 377 ASN A N 1
ATOM 2785 C CA . ASN A 1 377 ? 12.074 17.610 -12.245 1.00 86.31 377 ASN A CA 1
ATOM 2786 C C . ASN A 1 377 ? 10.595 17.388 -12.569 1.00 86.31 377 ASN A C 1
ATOM 2788 O O . ASN A 1 377 ? 9.881 18.345 -12.860 1.00 86.31 377 ASN A O 1
ATOM 2792 N N . ALA A 1 378 ? 10.125 16.151 -12.447 1.00 83.88 378 ALA A N 1
ATOM 2793 C CA . ALA A 1 378 ? 8.728 15.774 -12.628 1.00 83.88 378 ALA A CA 1
ATOM 2794 C C . ALA A 1 378 ? 8.185 15.010 -11.405 1.00 83.88 378 ALA A C 1
ATOM 2796 O O . ALA A 1 378 ? 8.938 14.592 -10.522 1.00 83.88 378 ALA A O 1
ATOM 2797 N N . GLY A 1 379 ? 6.867 14.825 -11.344 1.00 78.94 379 GLY A N 1
ATOM 2798 C CA . GLY A 1 379 ? 6.201 13.932 -10.392 1.00 78.94 379 GLY A CA 1
ATOM 2799 C C . GLY A 1 379 ? 5.289 12.944 -11.118 1.00 78.94 379 GLY A C 1
ATOM 2800 O O . GLY A 1 379 ? 4.757 13.276 -12.174 1.00 78.94 379 GLY A O 1
ATOM 2801 N N . LEU A 1 380 ? 5.101 11.751 -10.550 1.00 74.06 380 LEU A N 1
ATOM 2802 C CA . LEU A 1 380 ? 4.136 10.738 -11.014 1.00 74.06 380 LEU A CA 1
ATOM 2803 C C . LEU A 1 380 ? 2.786 10.942 -10.307 1.00 74.06 380 LEU A C 1
ATOM 2805 O O . LEU A 1 380 ? 2.312 10.057 -9.600 1.00 74.06 380 LEU A O 1
ATOM 2809 N N . GLY A 1 381 ? 2.237 12.156 -10.401 1.00 61.62 381 GLY A N 1
ATOM 2810 C CA . GLY A 1 381 ? 1.005 12.601 -9.740 1.00 61.62 381 GLY A CA 1
ATOM 2811 C C . GLY A 1 381 ? -0.254 12.344 -10.560 1.00 61.62 381 GLY A C 1
ATOM 2812 O O . GLY A 1 381 ? -0.219 12.501 -11.776 1.00 61.62 381 GLY A O 1
ATOM 2813 N N . SER A 1 382 ? -1.376 12.034 -9.903 1.00 46.03 382 SER A N 1
ATOM 2814 C CA . SER A 1 382 ? -2.726 12.077 -10.484 1.00 46.03 382 SER A CA 1
ATOM 2815 C C . SER A 1 382 ? -3.159 13.519 -10.794 1.00 46.03 382 SER A C 1
ATOM 2817 O O . SER A 1 382 ? -4.156 14.019 -10.288 1.00 46.03 382 SER A O 1
ATOM 2819 N N . THR A 1 383 ? -2.423 14.236 -11.644 1.00 42.66 383 THR A N 1
ATOM 2820 C CA . THR A 1 383 ? -3.024 15.362 -12.360 1.00 42.66 383 THR A CA 1
ATOM 2821 C C . THR A 1 383 ? -3.840 14.786 -13.501 1.00 42.66 383 THR A C 1
ATOM 2823 O O . THR A 1 383 ? -3.388 14.709 -14.640 1.00 42.66 383 THR A O 1
ATOM 2826 N N . GLU A 1 384 ? -5.077 14.426 -13.179 1.00 40.47 384 GLU A N 1
ATOM 2827 C CA . GLU A 1 384 ? -6.203 14.221 -14.098 1.00 40.47 384 GLU A CA 1
ATOM 2828 C C . GLU A 1 384 ? -6.590 15.536 -14.824 1.00 40.47 384 GLU A C 1
ATOM 2830 O O . GLU A 1 384 ? -7.748 15.809 -15.105 1.00 40.47 384 GLU A O 1
ATOM 2835 N N . ALA A 1 385 ? -5.614 16.407 -15.098 1.00 31.94 385 ALA A N 1
ATOM 2836 C CA . ALA A 1 385 ? -5.806 17.746 -15.640 1.00 31.94 385 ALA A CA 1
ATOM 2837 C C . ALA A 1 385 ? -5.372 17.868 -17.111 1.00 31.94 385 ALA A C 1
ATOM 2839 O O . ALA A 1 385 ? -5.249 18.985 -17.604 1.00 31.94 385 ALA A O 1
ATOM 2840 N N . ALA A 1 386 ? -5.104 16.765 -17.823 1.00 27.58 386 ALA A N 1
ATOM 2841 C CA . ALA A 1 386 ? -4.555 16.850 -19.183 1.00 27.58 386 ALA A CA 1
ATOM 2842 C C . ALA A 1 386 ? -5.064 15.796 -20.184 1.00 27.58 386 ALA A C 1
ATOM 2844 O O . ALA A 1 386 ? -4.392 15.558 -21.184 1.00 27.58 386 ALA A O 1
ATOM 2845 N N . LEU A 1 387 ? -6.224 15.173 -19.949 1.00 28.17 387 LEU A N 1
ATOM 2846 C CA . LEU A 1 387 ? -6.902 14.338 -20.956 1.00 28.17 387 LEU A CA 1
ATOM 2847 C C . LEU A 1 387 ? -8.417 14.615 -20.998 1.00 28.17 387 LEU A C 1
ATOM 2849 O O . LEU A 1 387 ? -9.221 13.694 -20.900 1.00 28.17 387 LEU A O 1
ATOM 2853 N N . ASN A 1 388 ? -8.775 15.894 -21.145 1.00 27.94 388 ASN A N 1
ATOM 2854 C CA . ASN A 1 388 ? -10.034 16.326 -21.761 1.00 27.94 388 ASN A CA 1
ATOM 2855 C C . ASN A 1 388 ? -9.711 17.075 -23.049 1.00 27.94 388 ASN A C 1
ATOM 2857 O O . ASN A 1 388 ? -8.830 17.965 -22.977 1.00 27.94 388 ASN A O 1
#

Radius of gyration: 25.33 Å; chains: 1; bounding box: 64×49×70 Å

Secondary structure (DSSP, 8-state):
------HHHHHHHHHHHHSGGG-S---HHHHHHHHHHHHHHHHHHHHHTT--PPPEEEE--TTPPPGGGTT--S-SS--TT----TT--SEEEEETTEEEEE--EEEETTEEEEGGGGS-EE-TTSSEE-SHHHHTT---------SS--HHHHHHHHHS-TT-SS-HHHHHHHH---SSSEEEES-TT-----TT---EEEE-SSS-HHHHHHGGGS---SS-HHHHHHHHHHHHHHHHHHHHHHHHTT-GGGTHHHHHHHHHHHHHHHHHSSHHHHHHHHHHHHHHHHHHHT-TT---TTTTSS-----SSGGG-BTTBPPPTT--GGGGS-TT-EETTHHHHHHHHHHHHHTTS-SEEEE-PPPEESEEETTEEE-------S--

Sequence (388 aa):
MGHDHNSSRRDILKLFGTSTGLQLFRSPIQILIESIVMGAFNTAHAAANGMAPRKYLHILQEGAPPRWTYDLFLTPYSTSGFVQGASVGTAYNFASSGASIRYSTVQRAGLIVPHMWQYEVPSAAGGYRTMDPLLSNMIQLRGIEVGNPDHGAAQAMQFVPTGAVQSMTSLSADASDAPISAVNLSLSQYRFVSQKSKSAVTVSNGGDMLTKLVSPFVSKSTGTFVTNKNKLGPALDAAISAMNSAQAAARPETAGISSATEAAKDLMSKGFGDLGSQWNTLVAKYRGLLTASLDPGRSLPGITDQAIVPDGTMKFQLNGSMPTSTTDLRTMIKASTGLANVAEHFAMAEYVLLSNLSSSISISPASFYNLAFNGGNAGLGSTEAALN